Protein AF-A0A212CQ28-F1 (afdb_monomer_lite)

Secondary structure (DSSP, 8-state):
-HHHHHHHHHHHHIIIIIIS-SS----------------THHHHHHTTTSS--S---------------------------------HHHHHHHHHHHHHHHHHHHHT----HHHHHHHHHHTT-SS--HHHHHH--PPPPGGGGS-GGG--HHHHHHHHHHHHHHHHHHHHHHHHHHHHHT-HHHHHHHHHHHHHHHHHHHHHHHHHHHHHHHHHHHHHHHHHHHHHHHHHHHHHHHHHHHHHHHHHHHHHHHHHHHHHHHHHHHHHHHHHHHHHHHHHHHHHHHHHHHHHHTTTS-HHHHHHHHHHHH-----------TTSS-S-TTS----HHHHHHHHHHHHHHHHHHHHSGGGSPTT--HHHHHHHHHHHHHHHHHHHHHHHHHHHHHHHHHHHHHHHHHHHHHHHHHHHHHHHHHHHHHHHHHHHH---------TTTT----------GGG-----HHHHHHHHHHHHHHHHHHHHHHHHHHHHHHHHHHHHHHHHHHHHHHHHHHHHHHHHHHHHHHHHHT--STTGGGTTTHHHHHHHHHHHHHHHHHHHHHHHHHHHHHHHHHHHHHHHHHHHHHHHHS------

Sequence (596 aa):
MQNLAKRYLSEIIKEECWNSMAVKGRALKLRKEVVEVQSAITLVKKHHEEEDEEEEEDGTVKDTSLPNYMLGSLSTDFRISAPRHIKPWQKAKAELLVTREMERLLLTRGPDLRRRALMDMMGGVLEVKKEDILRMVIPQPAFMVKPDALWSEEERKHFKEYEKKVKELNEERDKYRKVSYFSPSIIKKHSNIEIAYNYNRDVKGGHIDRFSPLKIFLQEELKINNLVFSLLLDEEISSRETFLNNYLARKQEEKNQTSEAIRKSREDLDMYKEHYDNLLAEDKVLDRSFKKEFSEIPSHQVDILYKLFKRRPRIHKHKVHAETTSLVPFGERPGSGKLNKDAFAQLMKAMDDLDSINNMPEGLDTSVWEHFCMTRRAKVENEQKVKQKAAGLIEMVAFLRRRTEDDEKVQHEIEKVFHELILLQEDKVKFQLNLTIQILLKQGQVELENFQLMLDYSDAILINKVIIEDLNSVIRTHKKNVENCKKLLKKLRRFSNQKDIANYTLSCNLREELVAVSERKDICNAMDNNSTNSIFFILGIGSKLTCEKIAKERYENMMRQQKLTKISKEQAEQISILQAEVERLRMKTFPALVQM

Radius of gyration: 60.02 Å; chains: 1; bounding box: 105×85×180 Å

pLDDT: mean 71.83, std 21.03, range [24.67, 98.06]

Foldseek 3Di:
DVVVVVVVVVVVCCVPPPVPDPDHDDDDDDDDDDDDPDDPVVVVVVVVVPPDDDDDDDDDDDDDDDDPDDPDDPDPDPDDDDDDDDPPVNVVVVVVVVVVVVVVVVVVDDPPPVQVVCCVPPVRDPDCDLVNLLVDDDDDDPCVVPDPVPDDPVSVVVVVVVVVVVVVSVVSNVVSVVCVCPPPVNVVVVVVVVVVVVVVVVVVVVVCVVVVVVVVVVVVVVVVVVVVVLVVVLVVLVVVLVVLVVVLVVLVVVLVVLVVVLVVLVVVLVVLVVVLVVLVVVLVVLLVCQLVVCVVDDPVVSVVLNVLLPDFQPDPPPPPPPPPVPPDPPDDDPPPVNVLVVVVVVRVVSLCVSLDPVNDDPPDDPVVSVVSSVSSVVSVVSVSVSVVSVVVSVVSVVVSVVSVVVSVVSVVVSVVSVVVSVVSVVVSVVSVVDDDDDDDDDPVNPPPPPPPPPPPCVPPDDDDPVVVVVVVVVVVVVVVVVVVVVVVVVVVVVVVVVVVVVVVVVVVVVVVVVVVVVVVVVVVVVVVPVPPDDPCPVPPPPPVVVVVVVVVVVVVVVVVVVVVVVVVVVVVVVVVVVVVVVVVVVVVPPPPPPDD

Structure (mmCIF, N/CA/C/O backbone):
data_AF-A0A212CQ28-F1
#
_entry.id   AF-A0A212CQ28-F1
#
loop_
_atom_site.group_PDB
_atom_site.id
_atom_site.type_symbol
_atom_site.label_atom_id
_atom_site.label_alt_id
_atom_site.label_comp_id
_atom_site.label_asym_id
_atom_site.label_entity_id
_atom_site.label_seq_id
_atom_site.pdbx_PDB_ins_code
_atom_site.Cartn_x
_atom_site.Cartn_y
_atom_site.Cartn_z
_atom_site.occupancy
_atom_site.B_iso_or_equiv
_atom_site.auth_seq_id
_atom_site.auth_comp_id
_atom_site.auth_asym_id
_atom_site.auth_atom_id
_atom_site.pdbx_PDB_model_num
ATOM 1 N N . MET A 1 1 ? 16.992 -17.140 -59.592 1.00 40.19 1 MET A N 1
ATOM 2 C CA . MET A 1 1 ? 18.165 -16.474 -58.974 1.00 40.19 1 MET A CA 1
ATOM 3 C C . MET A 1 1 ? 17.838 -15.838 -57.616 1.00 40.19 1 MET A C 1
ATOM 5 O O . MET A 1 1 ? 18.480 -16.208 -56.646 1.00 40.19 1 MET A O 1
ATOM 9 N N . GLN A 1 2 ? 16.814 -14.979 -57.486 1.00 37.19 2 GLN A N 1
ATOM 10 C CA . GLN A 1 2 ? 16.466 -14.311 -56.207 1.00 37.19 2 GLN A CA 1
ATOM 11 C C . GLN A 1 2 ? 16.088 -15.259 -55.047 1.00 37.19 2 GLN A C 1
ATOM 13 O O . GLN A 1 2 ? 16.371 -14.960 -53.892 1.00 37.19 2 GLN A O 1
ATOM 18 N N . ASN A 1 3 ? 15.504 -16.426 -55.339 1.00 46.94 3 ASN A N 1
ATOM 19 C CA . ASN A 1 3 ? 15.109 -17.400 -54.311 1.00 46.94 3 ASN A CA 1
ATOM 20 C C . ASN A 1 3 ? 16.307 -18.199 -53.746 1.00 46.94 3 ASN A C 1
ATOM 22 O O . ASN A 1 3 ? 16.286 -18.622 -52.595 1.00 46.94 3 ASN A O 1
ATOM 26 N N . LEU A 1 4 ? 17.385 -18.351 -54.530 1.00 42.25 4 LEU A N 1
ATOM 27 C CA . LEU A 1 4 ? 18.609 -19.027 -54.080 1.00 42.25 4 LEU A CA 1
ATOM 28 C C . LEU A 1 4 ? 19.433 -18.126 -53.155 1.00 42.25 4 LEU A C 1
ATOM 30 O O . LEU A 1 4 ? 19.937 -18.595 -52.146 1.00 42.25 4 LEU A O 1
ATOM 34 N N . ALA A 1 5 ? 19.512 -16.828 -53.466 1.00 42.09 5 ALA A N 1
ATOM 35 C CA . ALA A 1 5 ? 20.212 -15.853 -52.633 1.00 42.09 5 ALA A CA 1
ATOM 36 C C . ALA A 1 5 ? 19.524 -15.654 -51.273 1.00 42.09 5 ALA A C 1
ATOM 38 O O . ALA A 1 5 ? 20.203 -15.561 -50.258 1.00 42.09 5 ALA A O 1
ATOM 39 N N . LYS A 1 6 ? 18.182 -15.658 -51.232 1.00 44.28 6 LYS A N 1
ATOM 40 C CA . LYS A 1 6 ? 17.419 -15.583 -49.974 1.00 44.28 6 LYS A CA 1
ATOM 41 C C . LYS A 1 6 ? 17.570 -16.842 -49.122 1.00 44.28 6 LYS A C 1
ATOM 43 O O . LYS A 1 6 ? 17.724 -16.726 -47.911 1.00 44.28 6 LYS A O 1
ATOM 48 N N . ARG A 1 7 ? 17.578 -18.026 -49.746 1.00 47.59 7 ARG A N 1
ATOM 49 C CA . ARG A 1 7 ? 17.883 -19.281 -49.044 1.00 47.59 7 ARG A CA 1
ATOM 50 C C . ARG A 1 7 ? 19.314 -19.280 -48.520 1.00 47.59 7 ARG A C 1
ATOM 52 O O . ARG A 1 7 ? 19.494 -19.458 -47.333 1.00 47.59 7 ARG A O 1
ATOM 59 N N . TYR A 1 8 ? 20.293 -18.914 -49.345 1.00 57.00 8 TYR A N 1
ATOM 60 C CA . TYR A 1 8 ? 21.695 -18.806 -48.935 1.00 57.00 8 TYR A CA 1
ATOM 61 C C . TYR A 1 8 ? 21.909 -17.828 -47.770 1.00 57.00 8 TYR A C 1
ATOM 63 O O . TYR A 1 8 ? 22.585 -18.165 -46.806 1.00 57.00 8 TYR A O 1
ATOM 71 N N . LEU A 1 9 ? 21.288 -16.643 -47.810 1.00 51.00 9 LEU A N 1
ATOM 72 C CA . LEU A 1 9 ? 21.384 -15.667 -46.722 1.00 51.00 9 LEU A CA 1
ATOM 73 C C . LEU A 1 9 ? 20.698 -16.171 -45.442 1.00 51.00 9 LEU A C 1
ATOM 75 O O . LEU A 1 9 ? 21.221 -15.982 -44.349 1.00 51.00 9 LEU A O 1
ATOM 79 N N . SER A 1 10 ? 19.551 -16.846 -45.571 1.00 57.06 10 SER A N 1
ATOM 80 C CA . SER A 1 10 ? 18.865 -17.476 -44.441 1.00 57.06 10 SER A CA 1
ATOM 81 C C . SER A 1 10 ? 19.668 -18.639 -43.855 1.00 57.06 10 SER A C 1
ATOM 83 O O . SER A 1 10 ? 19.665 -18.813 -42.639 1.00 57.06 10 SER A O 1
ATOM 85 N N . GLU A 1 11 ? 20.350 -19.422 -44.693 1.00 61.12 11 GLU A N 1
ATOM 86 C CA . GLU A 1 11 ? 21.242 -20.506 -44.283 1.00 61.12 11 GLU A CA 1
ATOM 87 C C . GLU A 1 11 ? 22.468 -19.947 -43.549 1.00 61.12 11 GLU A C 1
ATOM 89 O O . GLU A 1 11 ? 22.777 -20.434 -42.468 1.00 61.12 11 GLU A O 1
ATOM 94 N N . ILE A 1 12 ? 23.098 -18.878 -44.058 1.00 68.69 12 ILE A N 1
ATOM 95 C CA . ILE A 1 12 ? 24.235 -18.214 -43.396 1.00 68.69 12 ILE A CA 1
ATOM 96 C C . ILE A 1 12 ? 23.824 -17.628 -42.047 1.00 68.69 12 ILE A C 1
ATOM 98 O O . ILE A 1 12 ? 24.497 -17.866 -41.051 1.00 68.69 12 ILE A O 1
ATOM 102 N N . ILE A 1 13 ? 22.702 -16.907 -41.978 1.00 61.09 13 ILE A N 1
ATOM 103 C CA . ILE A 1 13 ? 22.225 -16.326 -40.714 1.00 61.09 13 ILE A CA 1
ATOM 104 C C . ILE A 1 13 ? 21.864 -17.436 -39.717 1.00 61.09 13 ILE A C 1
ATOM 106 O O . ILE A 1 13 ? 22.131 -17.321 -38.524 1.00 61.09 13 ILE A O 1
ATOM 110 N N . LYS A 1 14 ? 21.290 -18.549 -40.181 1.00 61.44 14 LYS A N 1
ATOM 111 C CA . LYS A 1 14 ? 20.997 -19.701 -39.323 1.00 61.44 14 LYS A CA 1
ATOM 112 C C . LYS A 1 14 ? 22.274 -20.406 -38.852 1.00 61.44 14 LYS A C 1
ATOM 114 O O . LYS A 1 14 ? 22.341 -20.795 -37.690 1.00 61.44 14 LYS A O 1
ATOM 119 N N . GLU A 1 15 ? 23.281 -20.561 -39.702 1.00 65.31 15 GLU A N 1
ATOM 120 C CA . GLU A 1 15 ? 24.575 -21.148 -39.336 1.00 65.31 15 GLU A CA 1
ATOM 121 C C . GLU A 1 15 ? 25.332 -20.266 -38.335 1.00 65.31 15 GLU A C 1
ATOM 123 O O . GLU A 1 15 ? 25.628 -20.707 -37.221 1.00 65.31 15 GLU A O 1
ATOM 128 N N . GLU A 1 16 ? 25.568 -19.002 -38.687 1.00 61.66 16 GLU A N 1
ATOM 129 C CA . GLU A 1 16 ? 26.390 -18.084 -37.895 1.00 61.66 16 GLU A CA 1
ATOM 130 C C . GLU A 1 16 ? 25.679 -17.582 -36.637 1.00 61.66 16 GLU A C 1
ATOM 132 O O . GLU A 1 16 ? 26.324 -17.403 -35.605 1.00 61.66 16 GLU A O 1
ATOM 137 N N . CYS A 1 17 ? 24.359 -17.371 -36.685 1.00 52.81 17 CYS A N 1
ATOM 138 C CA . CYS A 1 17 ? 23.628 -16.751 -35.578 1.00 52.81 17 CYS A CA 1
ATOM 139 C C . CYS A 1 17 ? 22.749 -17.716 -34.776 1.00 52.81 17 CYS A C 1
ATOM 141 O O . CYS A 1 17 ? 22.431 -17.383 -33.643 1.00 52.81 17 CYS A O 1
ATOM 143 N N . TRP A 1 18 ? 22.341 -18.883 -35.297 1.00 49.22 18 TRP A N 1
ATOM 144 C CA . TRP A 1 18 ? 21.489 -19.836 -34.556 1.00 49.22 18 TRP A CA 1
ATOM 145 C C . TRP A 1 18 ? 22.197 -21.153 -34.216 1.00 49.22 18 TRP A C 1
ATOM 147 O O . TRP A 1 18 ? 22.034 -21.675 -33.113 1.00 49.22 18 TRP A O 1
ATOM 157 N N . ASN A 1 19 ? 22.999 -21.711 -35.126 1.00 57.81 19 ASN A N 1
ATOM 158 C CA . ASN A 1 19 ? 23.717 -22.968 -34.897 1.00 57.81 19 ASN A CA 1
ATOM 159 C C . ASN A 1 19 ? 25.001 -22.785 -34.079 1.00 57.81 19 ASN A C 1
ATOM 161 O O . ASN A 1 19 ? 25.328 -23.682 -33.307 1.00 57.81 19 ASN A O 1
ATOM 165 N N . SER A 1 20 ? 25.656 -21.625 -34.187 1.00 56.75 20 SER A N 1
ATOM 166 C CA . SER A 1 20 ? 26.822 -21.229 -33.377 1.00 56.75 20 SER A CA 1
ATOM 167 C C . SER A 1 20 ? 26.479 -20.886 -31.910 1.00 56.75 20 SER A C 1
ATOM 169 O O . SER A 1 20 ? 27.356 -20.798 -31.052 1.00 56.75 20 SER A O 1
ATOM 171 N N . MET A 1 21 ? 25.194 -20.709 -31.573 1.00 51.41 21 MET A N 1
ATOM 172 C CA . MET A 1 21 ? 24.774 -20.404 -30.201 1.00 51.41 21 MET A CA 1
ATOM 173 C C . MET A 1 21 ? 24.793 -21.649 -29.306 1.00 51.41 21 MET A C 1
ATOM 175 O O . MET A 1 21 ? 24.115 -22.638 -29.583 1.00 51.41 21 MET A O 1
ATOM 179 N N . ALA A 1 22 ? 25.476 -21.552 -28.161 1.00 48.22 22 ALA A N 1
ATOM 180 C CA . ALA A 1 22 ? 25.546 -22.620 -27.158 1.00 48.22 22 ALA A CA 1
ATOM 181 C C . ALA A 1 22 ? 24.198 -22.928 -26.465 1.00 48.22 22 ALA A C 1
ATOM 183 O O . ALA A 1 22 ? 24.039 -23.995 -25.880 1.00 48.22 22 ALA A O 1
ATOM 184 N N . VAL A 1 23 ? 23.216 -22.018 -26.529 1.00 41.81 23 VAL A N 1
ATOM 185 C CA . VAL A 1 23 ? 21.883 -22.197 -25.927 1.00 41.81 23 VAL A CA 1
ATOM 186 C C . VAL A 1 23 ? 20.813 -21.744 -26.922 1.00 41.81 23 VAL A C 1
ATOM 188 O O . VAL A 1 23 ? 20.695 -20.554 -27.215 1.00 41.81 23 VAL A O 1
ATOM 191 N N . LYS A 1 24 ? 20.032 -22.695 -27.449 1.00 39.12 24 LYS A N 1
ATOM 192 C CA . LYS A 1 24 ? 18.955 -22.442 -28.422 1.00 39.12 24 LYS A CA 1
ATOM 193 C C . LYS A 1 24 ? 17.622 -22.252 -27.688 1.00 39.12 24 LYS A C 1
ATOM 195 O O . LYS A 1 24 ? 17.257 -23.104 -26.885 1.00 39.12 24 LYS A O 1
ATOM 200 N N . GLY A 1 25 ? 16.897 -21.158 -27.964 1.00 40.59 25 GLY A N 1
ATOM 201 C CA . GLY A 1 25 ? 15.538 -20.944 -27.427 1.00 40.59 25 GLY A CA 1
ATOM 202 C C . GLY A 1 25 ? 15.139 -19.530 -26.968 1.00 40.59 25 GLY A C 1
ATOM 203 O O . GLY A 1 25 ? 14.077 -19.394 -26.372 1.00 40.59 25 GLY A O 1
ATOM 204 N N . ARG A 1 26 ? 15.926 -18.470 -27.215 1.00 42.31 26 ARG A N 1
ATOM 205 C CA . ARG A 1 26 ? 15.576 -17.095 -26.787 1.00 42.31 26 ARG A CA 1
ATOM 206 C C . ARG A 1 26 ? 15.198 -16.205 -27.976 1.00 42.31 26 ARG A C 1
ATOM 208 O O . ARG A 1 26 ? 15.949 -16.120 -28.941 1.00 42.31 26 ARG A O 1
ATOM 215 N N . ALA A 1 27 ? 14.035 -15.556 -27.908 1.00 36.09 27 ALA A N 1
ATOM 216 C CA . ALA A 1 27 ? 13.561 -14.619 -28.927 1.00 36.09 27 ALA A CA 1
ATOM 217 C C . ALA A 1 27 ? 14.268 -13.258 -28.795 1.00 36.09 27 ALA A C 1
ATOM 219 O O . ALA A 1 27 ? 14.298 -12.676 -27.713 1.00 36.09 27 ALA A O 1
ATOM 220 N N . LEU A 1 28 ? 14.810 -12.734 -29.897 1.00 36.16 28 LEU A N 1
ATOM 221 C CA . LEU A 1 28 ? 15.414 -11.400 -29.960 1.00 36.16 28 LEU A CA 1
ATOM 222 C C . LEU A 1 28 ? 14.327 -10.363 -30.270 1.00 36.16 28 LEU A C 1
ATOM 224 O O . LEU A 1 28 ? 13.735 -10.386 -31.349 1.00 36.16 28 LEU A O 1
ATOM 228 N N . LYS A 1 29 ? 14.060 -9.437 -29.342 1.00 33.25 29 LYS A N 1
ATOM 229 C CA . LYS A 1 29 ? 13.196 -8.276 -29.597 1.00 33.25 29 LYS A CA 1
ATOM 230 C C . LYS A 1 29 ? 14.072 -7.095 -30.005 1.00 33.25 29 LYS A C 1
ATOM 232 O O . LYS A 1 29 ? 14.786 -6.529 -29.185 1.00 33.25 29 LYS A O 1
ATOM 237 N N . LEU A 1 30 ? 14.030 -6.740 -31.285 1.00 34.59 30 LEU A N 1
ATOM 238 C CA . LEU A 1 30 ? 14.835 -5.661 -31.852 1.00 34.59 30 LEU A CA 1
ATOM 239 C C . LEU A 1 30 ? 14.245 -4.305 -31.426 1.00 34.59 30 LEU A C 1
ATOM 241 O O . LEU A 1 30 ? 13.174 -3.916 -31.892 1.00 34.59 30 LEU A O 1
ATOM 245 N N . ARG A 1 31 ? 14.917 -3.590 -30.516 1.00 27.59 31 ARG A N 1
ATOM 246 C CA . ARG A 1 31 ? 14.628 -2.177 -30.216 1.00 27.59 31 ARG A CA 1
ATOM 247 C C . ARG A 1 31 ? 15.524 -1.324 -31.115 1.00 27.59 31 ARG A C 1
ATOM 249 O O . ARG A 1 31 ? 16.741 -1.443 -31.054 1.00 27.59 31 ARG A O 1
ATOM 256 N N . LYS A 1 32 ? 14.922 -0.524 -31.998 1.00 34.12 32 LYS A N 1
ATOM 257 C CA . LYS A 1 32 ? 15.635 0.298 -32.984 1.00 34.12 32 LYS A CA 1
ATOM 258 C C . LYS A 1 32 ? 15.752 1.732 -32.457 1.00 34.12 32 LYS A C 1
ATOM 260 O O . LYS A 1 32 ? 14.795 2.489 -32.562 1.00 34.12 32 LYS A O 1
ATOM 265 N N . GLU A 1 33 ? 16.909 2.095 -31.913 1.00 31.47 33 GLU A N 1
ATOM 266 C CA . GLU A 1 33 ? 17.330 3.495 -31.761 1.00 31.47 33 GLU A CA 1
ATOM 267 C C . GLU A 1 33 ? 18.351 3.797 -32.860 1.00 31.47 33 GLU A C 1
ATOM 269 O O . GLU A 1 33 ? 19.412 3.181 -32.930 1.00 31.47 33 GLU A O 1
ATOM 274 N N . VAL A 1 34 ? 17.997 4.699 -33.778 1.00 32.00 34 VAL A N 1
ATOM 275 C CA . VAL A 1 34 ? 18.911 5.201 -34.809 1.00 32.00 34 VAL A CA 1
ATOM 276 C C . VAL A 1 34 ? 19.510 6.491 -34.270 1.00 32.00 34 VAL A C 1
ATOM 278 O O . VAL A 1 34 ? 18.858 7.530 -34.300 1.00 32.00 34 VAL A O 1
ATOM 281 N N . VAL A 1 35 ? 20.737 6.425 -33.756 1.00 30.48 35 VAL A N 1
ATOM 282 C CA . VAL A 1 35 ? 21.522 7.627 -33.453 1.00 30.48 35 VAL A CA 1
ATOM 283 C C . VAL A 1 35 ? 22.327 7.965 -34.700 1.00 30.48 35 VAL A C 1
ATOM 285 O O . VAL A 1 35 ? 23.370 7.374 -34.975 1.00 30.48 35 VAL A O 1
ATOM 288 N N . GLU A 1 36 ? 21.803 8.891 -35.496 1.00 31.56 36 GLU A N 1
ATOM 289 C CA . GLU A 1 36 ? 22.538 9.491 -36.602 1.00 31.56 36 GLU A CA 1
ATOM 290 C C . GLU A 1 36 ? 23.439 10.586 -36.013 1.00 31.56 36 GLU A C 1
ATOM 292 O O . GLU A 1 36 ? 22.972 11.658 -35.629 1.00 31.56 36 GLU A O 1
ATOM 297 N N . VAL A 1 37 ? 24.734 10.296 -35.860 1.00 30.44 37 VAL A N 1
ATOM 298 C CA . VAL A 1 37 ? 25.710 11.289 -35.389 1.00 30.44 37 VAL A CA 1
ATOM 299 C C . VAL A 1 37 ? 25.913 12.308 -36.509 1.00 30.44 37 VAL A C 1
ATOM 301 O O . VAL A 1 37 ? 26.703 12.104 -37.431 1.00 30.44 37 VAL A O 1
ATOM 304 N N . GLN A 1 38 ? 25.145 13.396 -36.458 1.00 30.06 38 GLN A N 1
ATOM 305 C CA . GLN A 1 38 ? 25.297 14.519 -37.375 1.00 30.06 38 GLN A CA 1
ATOM 306 C C . GLN A 1 38 ? 26.669 15.165 -37.172 1.00 30.06 38 GLN A C 1
ATOM 308 O O . GLN A 1 38 ? 27.102 15.413 -36.048 1.00 30.06 38 GLN A O 1
ATOM 313 N N . SER A 1 39 ? 27.364 15.439 -38.278 1.00 33.59 39 SER A N 1
ATOM 314 C CA . SER A 1 39 ? 28.683 16.070 -38.240 1.00 33.59 39 SER A CA 1
ATOM 315 C C . SER A 1 39 ? 28.627 17.421 -37.512 1.00 33.59 39 SER A C 1
ATOM 317 O O . SER A 1 39 ? 27.667 18.184 -37.676 1.00 33.59 39 SER A O 1
ATOM 319 N N . ALA A 1 40 ? 29.683 17.737 -36.760 1.00 33.06 40 ALA A N 1
ATOM 320 C CA . ALA A 1 40 ? 29.829 18.951 -35.950 1.00 33.06 40 ALA A CA 1
ATOM 321 C C . ALA A 1 40 ? 29.630 20.279 -36.720 1.00 33.06 40 ALA A C 1
ATOM 323 O O . ALA A 1 40 ? 29.414 21.322 -36.111 1.00 33.06 40 ALA A O 1
ATOM 324 N N . ILE A 1 41 ? 29.626 20.252 -38.056 1.00 34.25 41 ILE A N 1
ATOM 325 C CA . ILE A 1 41 ? 29.394 21.418 -38.924 1.00 34.25 41 ILE A CA 1
ATOM 326 C C . ILE A 1 41 ? 27.940 21.925 -38.827 1.00 34.25 41 ILE A C 1
ATOM 328 O O . ILE A 1 41 ? 27.679 23.112 -39.010 1.00 34.25 41 ILE A O 1
ATOM 332 N N . THR A 1 42 ? 26.987 21.050 -38.495 1.00 31.31 42 THR A N 1
ATOM 333 C CA . THR A 1 42 ? 25.558 21.400 -38.377 1.00 31.31 42 THR A CA 1
ATOM 334 C C . THR A 1 42 ? 25.225 22.097 -37.052 1.00 31.31 42 THR A C 1
ATOM 336 O O . THR A 1 42 ? 24.301 22.905 -37.002 1.00 31.31 42 THR A O 1
ATOM 339 N N . LEU A 1 43 ? 26.004 21.837 -35.994 1.00 34.38 43 LEU A N 1
ATOM 340 C CA . LEU A 1 43 ? 25.827 22.463 -34.676 1.00 34.38 43 LEU A CA 1
ATOM 341 C C . LEU A 1 43 ? 26.275 23.930 -34.671 1.00 34.38 43 LEU A C 1
ATOM 343 O O . LEU A 1 43 ? 25.624 24.759 -34.047 1.00 34.38 43 LEU A O 1
ATOM 347 N N . VAL A 1 44 ? 27.312 24.274 -35.443 1.00 35.88 44 VAL A N 1
ATOM 348 C CA . VAL A 1 44 ? 27.777 25.667 -35.580 1.00 35.88 44 VAL A CA 1
ATOM 349 C C . VAL A 1 44 ? 26.743 26.544 -36.297 1.00 35.88 44 VAL A C 1
ATOM 351 O O . VAL A 1 44 ? 26.631 27.723 -35.990 1.00 35.88 44 VAL A O 1
ATOM 354 N N . LYS A 1 45 ? 25.938 25.976 -37.207 1.00 38.00 45 LYS A N 1
ATOM 355 C CA . LYS A 1 45 ? 24.867 26.725 -37.886 1.00 38.00 45 LYS A CA 1
ATOM 356 C C . LYS A 1 45 ? 23.634 26.943 -37.011 1.00 38.00 45 LYS A C 1
ATOM 358 O O . LYS A 1 45 ? 23.057 28.015 -37.073 1.00 38.00 45 LYS A O 1
ATOM 363 N N . LYS A 1 46 ? 23.271 25.978 -36.158 1.00 35.53 46 LYS A N 1
ATOM 364 C CA . LYS A 1 46 ? 22.155 26.156 -35.212 1.00 35.53 46 LYS A CA 1
ATOM 365 C C . LYS A 1 46 ? 22.456 27.178 -34.118 1.00 35.53 46 LYS A C 1
ATOM 367 O O . LYS A 1 46 ? 21.572 27.939 -33.761 1.00 35.53 46 LYS A O 1
ATOM 372 N N . HIS A 1 47 ? 23.702 27.249 -33.647 1.00 31.47 47 HIS A N 1
ATOM 373 C CA . HIS A 1 47 ? 24.103 28.268 -32.671 1.00 31.47 47 HIS A CA 1
ATOM 374 C C . HIS A 1 47 ? 24.140 29.700 -33.234 1.00 31.47 47 HIS A C 1
ATOM 376 O O . HIS A 1 47 ? 24.187 30.631 -32.447 1.00 31.47 47 HIS A O 1
ATOM 382 N N . HIS A 1 48 ? 24.112 29.896 -34.558 1.00 30.62 48 HIS A N 1
ATOM 383 C CA . HIS A 1 48 ? 24.028 31.230 -35.173 1.00 30.62 48 HIS A CA 1
ATOM 384 C C . HIS A 1 48 ? 22.599 31.652 -35.549 1.00 30.62 48 HIS A C 1
ATOM 386 O O . HIS A 1 48 ? 22.400 32.796 -35.925 1.00 30.62 48 HIS A O 1
ATOM 392 N N . GLU A 1 49 ? 21.612 30.753 -35.476 1.00 32.56 49 GLU A N 1
ATOM 393 C CA . GLU A 1 49 ? 20.214 31.065 -35.820 1.00 32.56 49 GLU A CA 1
ATOM 394 C C . GLU A 1 49 ? 19.311 31.227 -34.581 1.00 32.56 49 GLU A C 1
ATOM 396 O O . GLU A 1 49 ? 18.169 31.647 -34.725 1.00 32.56 49 GLU A O 1
ATOM 401 N N . GLU A 1 50 ? 19.794 30.918 -33.368 1.00 33.53 50 GLU A N 1
ATOM 402 C CA . GLU A 1 50 ? 19.005 31.015 -32.122 1.00 33.53 50 GLU A CA 1
ATOM 403 C C . GLU A 1 50 ? 19.382 32.208 -31.214 1.00 33.53 50 GLU A C 1
ATOM 405 O O . GLU A 1 50 ? 18.734 32.390 -30.185 1.00 33.53 50 GLU A O 1
ATOM 410 N N . GLU A 1 51 ? 20.376 33.036 -31.571 1.00 30.17 51 GLU A N 1
ATOM 411 C CA . GLU A 1 51 ? 20.800 34.195 -30.750 1.00 30.17 51 GLU A CA 1
ATOM 412 C C . GLU A 1 51 ? 20.422 35.583 -31.310 1.00 30.17 51 GLU A C 1
ATOM 414 O O . GLU A 1 51 ? 20.551 36.557 -30.577 1.00 30.17 51 GLU A O 1
ATOM 419 N N . ASP A 1 52 ? 19.849 35.692 -32.516 1.00 30.25 52 ASP A N 1
ATOM 420 C CA . ASP A 1 52 ? 19.507 36.990 -33.127 1.00 30.25 52 ASP A CA 1
ATOM 421 C C . ASP A 1 52 ? 17.991 37.141 -33.385 1.00 30.25 52 ASP A C 1
ATOM 423 O O . ASP A 1 52 ? 17.518 37.102 -34.520 1.00 30.25 52 ASP A O 1
ATOM 427 N N . GLU A 1 53 ? 17.209 37.349 -32.324 1.00 31.91 53 GLU A N 1
ATOM 428 C CA . GLU A 1 53 ? 15.924 38.065 -32.411 1.00 31.91 53 GLU A CA 1
ATOM 429 C C . GLU A 1 53 ? 15.844 39.107 -31.285 1.00 31.91 53 GLU A C 1
ATOM 431 O O . GLU A 1 53 ? 15.073 38.961 -30.344 1.00 31.91 53 GLU A O 1
ATOM 436 N N . GLU A 1 54 ? 16.660 40.159 -31.375 1.00 30.25 54 GLU A N 1
ATOM 437 C CA . GLU A 1 54 ? 16.350 41.497 -30.854 1.00 30.25 54 GLU A CA 1
ATOM 438 C C . GLU A 1 54 ? 17.321 42.516 -31.485 1.00 30.25 54 GLU A C 1
ATOM 440 O O . GLU A 1 54 ? 18.518 42.466 -31.231 1.00 30.25 54 GLU A O 1
ATOM 445 N N . GLU A 1 55 ? 16.764 43.398 -32.329 1.00 29.08 55 GLU A N 1
ATOM 446 C CA . GLU A 1 55 ? 17.194 44.761 -32.720 1.00 29.08 55 GLU A CA 1
ATOM 447 C C . GLU A 1 55 ? 17.100 45.031 -34.240 1.00 29.08 55 GLU A C 1
ATOM 449 O O . GLU A 1 55 ? 17.856 44.520 -35.065 1.00 29.08 55 GLU A O 1
ATOM 454 N N . GLU A 1 56 ? 16.126 45.877 -34.604 1.00 26.53 56 GLU A N 1
ATOM 455 C CA . GLU A 1 56 ? 16.129 46.653 -35.847 1.00 26.53 56 GLU A CA 1
ATOM 456 C C . GLU A 1 56 ? 17.261 47.694 -35.784 1.00 26.53 56 GLU A C 1
ATOM 458 O O . GLU A 1 56 ? 17.334 48.448 -34.820 1.00 26.53 56 GLU A O 1
ATOM 463 N N . GLU A 1 57 ? 18.116 47.783 -36.806 1.00 26.39 57 GLU A N 1
ATOM 464 C CA . GLU A 1 57 ? 18.094 48.829 -37.848 1.00 26.39 57 GLU A CA 1
ATOM 465 C C . GLU A 1 57 ? 19.450 48.902 -38.596 1.00 26.39 57 GLU A C 1
ATOM 467 O O . GLU A 1 57 ? 20.528 48.752 -38.029 1.00 26.39 57 GLU A O 1
ATOM 472 N N . ASP A 1 58 ? 19.343 49.225 -39.885 1.00 24.67 58 ASP A N 1
ATOM 473 C CA . ASP A 1 58 ? 20.357 49.791 -40.786 1.00 24.67 58 ASP A CA 1
ATOM 474 C C . ASP A 1 58 ? 21.272 48.861 -41.616 1.00 24.67 58 ASP A C 1
ATOM 476 O O . ASP A 1 58 ? 21.681 47.758 -41.261 1.00 24.67 58 ASP A O 1
ATOM 480 N N . GLY A 1 59 ? 21.491 49.323 -42.846 1.00 25.30 59 GLY A N 1
ATOM 481 C CA . GLY A 1 59 ? 21.836 48.553 -44.026 1.00 25.30 59 GLY A CA 1
ATOM 482 C C . GLY A 1 59 ? 23.245 47.967 -44.068 1.00 25.30 59 GLY A C 1
ATOM 483 O O . GLY A 1 59 ? 24.224 48.519 -43.583 1.00 25.30 59 GLY A O 1
ATOM 484 N N . THR A 1 60 ? 23.387 46.885 -44.830 1.00 25.67 60 THR A N 1
ATOM 485 C CA . THR A 1 60 ? 24.129 46.907 -46.104 1.00 25.67 60 THR A CA 1
ATOM 486 C C . THR A 1 60 ? 24.072 45.533 -46.765 1.00 25.67 60 THR A C 1
ATOM 488 O O . THR A 1 60 ? 24.466 44.513 -46.206 1.00 25.67 60 THR A O 1
ATOM 491 N N . VAL A 1 61 ? 23.597 45.523 -48.008 1.00 32.88 61 VAL A N 1
ATOM 492 C CA . VAL A 1 61 ? 23.644 44.374 -48.914 1.00 32.88 61 VAL A CA 1
ATOM 493 C C . VAL A 1 61 ? 25.103 43.947 -49.103 1.00 32.88 61 VAL A C 1
ATOM 495 O O . VAL A 1 61 ? 25.920 44.722 -49.600 1.00 32.88 61 VAL A O 1
ATOM 498 N N . LYS A 1 62 ? 25.428 42.702 -48.743 1.00 29.92 62 LYS A N 1
ATOM 499 C CA . LYS A 1 62 ? 26.645 42.021 -49.196 1.00 29.92 62 LYS A CA 1
ATOM 500 C C . LYS A 1 62 ? 26.261 40.737 -49.916 1.00 29.92 62 LYS A C 1
ATOM 502 O O . LYS A 1 62 ? 26.048 39.695 -49.302 1.00 29.92 62 LYS A O 1
ATOM 507 N N . ASP A 1 63 ? 26.209 40.841 -51.239 1.00 30.06 63 ASP A N 1
ATOM 508 C CA . ASP A 1 63 ? 26.238 39.704 -52.151 1.00 30.06 63 ASP A CA 1
ATOM 509 C C . ASP A 1 63 ? 27.487 38.861 -51.868 1.00 30.06 63 ASP A C 1
ATOM 511 O O . ASP A 1 63 ? 28.614 39.273 -52.150 1.00 30.06 63 ASP A O 1
ATOM 515 N N . THR A 1 64 ? 27.302 37.656 -51.330 1.00 29.80 64 THR A N 1
ATOM 516 C CA . THR A 1 64 ? 28.339 36.621 -51.362 1.00 29.80 64 THR A CA 1
ATOM 517 C C . THR A 1 64 ? 27.976 35.606 -52.433 1.00 29.80 64 THR A C 1
ATOM 519 O O . THR A 1 64 ? 27.297 34.604 -52.233 1.00 29.80 64 THR A O 1
ATOM 522 N N . SER A 1 65 ? 28.451 35.912 -53.634 1.00 36.53 65 SER A N 1
ATOM 523 C CA . SER A 1 65 ? 28.559 34.985 -54.746 1.00 36.53 65 SER A CA 1
ATOM 524 C C . SER A 1 65 ? 29.462 33.806 -54.367 1.00 36.53 65 SER A C 1
ATOM 526 O O . SER A 1 65 ? 30.682 33.960 -54.349 1.00 36.53 65 SER A O 1
ATOM 528 N N . LEU A 1 66 ? 28.898 32.620 -54.127 1.00 31.25 66 LEU A N 1
ATOM 529 C CA . LEU A 1 66 ? 29.637 31.356 -54.216 1.00 31.25 66 LEU A CA 1
ATOM 530 C C . LEU A 1 66 ? 28.764 30.281 -54.898 1.00 31.25 66 LEU A C 1
ATOM 532 O O . LEU A 1 66 ? 27.633 30.053 -54.467 1.00 31.25 66 LEU A O 1
ATOM 536 N N . PRO A 1 67 ? 29.229 29.642 -55.993 1.00 34.28 67 PRO A N 1
ATOM 537 C CA . PRO A 1 67 ? 28.385 28.793 -56.835 1.00 34.28 67 PRO A CA 1
ATOM 538 C C . PRO A 1 67 ? 28.114 27.407 -56.233 1.00 34.28 67 PRO A C 1
ATOM 540 O O . PRO A 1 67 ? 29.027 26.724 -55.771 1.00 34.28 67 PRO A O 1
ATOM 543 N N . ASN A 1 68 ? 26.870 26.941 -56.372 1.00 31.67 68 ASN A N 1
ATOM 544 C CA . ASN A 1 68 ? 26.427 25.564 -56.126 1.00 31.67 68 ASN A CA 1
ATOM 545 C C . ASN A 1 68 ? 27.071 24.557 -57.106 1.00 31.67 68 ASN A C 1
ATOM 547 O O . ASN A 1 68 ? 26.426 24.093 -58.044 1.00 31.67 68 ASN A O 1
ATOM 551 N N . TYR A 1 69 ? 28.335 24.193 -56.889 1.00 38.09 69 TYR A N 1
ATOM 552 C CA . TYR A 1 69 ? 29.051 23.178 -57.674 1.00 38.09 69 TYR A CA 1
ATOM 553 C C . TYR A 1 69 ? 29.641 22.076 -56.781 1.00 38.09 69 TYR A C 1
ATOM 555 O O . TYR A 1 69 ? 30.839 21.857 -56.804 1.00 38.09 69 TYR A O 1
ATOM 563 N N . MET A 1 70 ? 28.839 21.362 -55.977 1.00 31.31 70 MET A N 1
ATOM 564 C CA . MET A 1 70 ? 29.347 20.182 -55.234 1.00 31.31 70 MET A CA 1
ATOM 565 C C . MET A 1 70 ? 28.362 19.006 -55.084 1.00 31.31 70 MET A C 1
ATOM 567 O O . MET A 1 70 ? 28.667 18.037 -54.397 1.00 31.31 70 MET A O 1
ATOM 571 N N . LEU A 1 71 ? 27.218 19.012 -55.776 1.00 35.78 71 LEU A N 1
ATOM 572 C CA . LEU A 1 71 ? 26.326 17.843 -55.874 1.00 35.78 71 LEU A CA 1
ATOM 573 C C . LEU A 1 71 ? 26.397 17.234 -57.279 1.00 35.78 71 LEU A C 1
ATOM 575 O O . LEU A 1 71 ? 25.428 17.192 -58.031 1.00 35.78 71 LEU A O 1
ATOM 579 N N . GLY A 1 72 ? 27.599 16.788 -57.641 1.00 28.11 72 GLY A N 1
ATOM 580 C CA . GLY A 1 72 ? 27.845 15.927 -58.792 1.00 28.11 72 GLY A CA 1
ATOM 581 C C . GLY A 1 72 ? 28.111 14.509 -58.307 1.00 28.11 72 GLY A C 1
ATOM 582 O O . GLY A 1 72 ? 29.214 14.197 -57.870 1.00 28.11 72 GLY A O 1
ATOM 583 N N . SER A 1 73 ? 27.095 13.654 -58.370 1.00 31.70 73 SER A N 1
ATOM 584 C CA . SER A 1 73 ? 27.202 12.214 -58.144 1.00 31.70 73 SER A CA 1
ATOM 585 C C . SER A 1 73 ? 28.270 11.596 -59.057 1.00 31.70 73 SER A C 1
ATOM 587 O O . SER A 1 73 ? 28.057 11.475 -60.264 1.00 31.70 73 SER A O 1
ATOM 589 N N . LEU A 1 74 ? 29.396 11.168 -58.489 1.00 28.00 74 LEU A N 1
ATOM 590 C CA . LEU A 1 74 ? 30.357 10.276 -59.140 1.00 28.00 74 LEU A CA 1
ATOM 591 C C . LEU A 1 74 ? 30.091 8.844 -58.663 1.00 28.00 74 LEU A C 1
ATOM 593 O O . LEU A 1 74 ? 30.843 8.286 -57.871 1.00 28.00 74 LEU A O 1
ATOM 597 N N . SER A 1 75 ? 28.988 8.264 -59.142 1.00 28.41 75 SER A N 1
ATOM 598 C CA . SER A 1 75 ? 28.860 6.809 -59.219 1.00 28.41 75 SER A CA 1
ATOM 599 C C . SER A 1 75 ? 29.488 6.377 -60.536 1.00 28.41 75 SER A C 1
ATOM 601 O O . SER A 1 75 ? 29.098 6.847 -61.605 1.00 28.41 75 SER A O 1
ATOM 603 N N . THR A 1 76 ? 30.521 5.548 -60.448 1.00 28.88 76 THR A N 1
ATOM 604 C CA . THR A 1 76 ? 31.199 4.968 -61.602 1.00 28.88 76 THR A CA 1
ATOM 605 C C . THR A 1 76 ? 30.306 3.882 -62.208 1.00 28.88 76 THR A C 1
ATOM 607 O O . THR A 1 76 ? 30.133 2.812 -61.637 1.00 28.88 76 THR A O 1
ATOM 610 N N . ASP A 1 77 ? 29.710 4.224 -63.347 1.00 31.02 77 ASP A N 1
ATOM 611 C CA . ASP A 1 77 ? 29.130 3.408 -64.417 1.00 31.02 77 ASP A CA 1
ATOM 612 C C . ASP A 1 77 ? 29.115 1.869 -64.252 1.00 31.02 77 ASP A C 1
ATOM 614 O O . ASP A 1 77 ? 30.046 1.172 -64.657 1.00 31.02 77 ASP A O 1
ATOM 618 N N . PHE A 1 78 ? 27.956 1.316 -63.871 1.00 31.48 78 PHE A N 1
ATOM 619 C CA . PHE A 1 78 ? 27.420 0.146 -64.577 1.00 31.48 78 PHE A CA 1
ATOM 620 C C . PHE A 1 78 ? 26.510 0.654 -65.699 1.00 31.48 78 PHE A C 1
ATOM 622 O O . PHE A 1 78 ? 25.450 1.237 -65.477 1.00 31.48 78 PHE A O 1
ATOM 629 N N . ARG A 1 79 ? 26.977 0.479 -66.933 1.00 27.94 79 ARG A N 1
ATOM 630 C CA . ARG A 1 79 ? 26.381 1.000 -68.165 1.00 27.94 79 ARG A CA 1
ATOM 631 C C . ARG A 1 79 ? 25.081 0.251 -68.496 1.00 27.94 79 ARG A C 1
ATOM 633 O O . ARG A 1 79 ? 25.119 -0.788 -69.146 1.00 27.94 79 ARG A O 1
ATOM 640 N N . ILE A 1 80 ? 23.930 0.789 -68.095 1.00 31.98 80 ILE A N 1
ATOM 641 C CA . ILE A 1 80 ? 22.624 0.411 -68.661 1.00 31.98 80 ILE A CA 1
ATOM 642 C C . ILE A 1 80 ? 22.333 1.379 -69.812 1.00 31.98 80 ILE A C 1
ATOM 644 O O . ILE A 1 80 ? 22.201 2.584 -69.603 1.00 31.98 80 ILE A O 1
ATOM 648 N N . SER A 1 81 ? 22.269 0.865 -71.042 1.00 34.25 81 SER A N 1
ATOM 649 C CA . SER A 1 81 ? 21.874 1.655 -72.211 1.00 34.25 81 SER A CA 1
ATOM 650 C C . SER A 1 81 ? 20.354 1.811 -72.209 1.00 34.25 81 SER A C 1
ATOM 652 O O . SER A 1 81 ? 19.629 0.914 -72.628 1.00 34.25 81 SER A O 1
ATOM 654 N N . ALA A 1 82 ? 19.872 2.939 -71.696 1.00 32.41 82 ALA A N 1
ATOM 655 C CA . ALA A 1 82 ? 18.497 3.385 -71.871 1.00 32.41 82 ALA A CA 1
ATOM 656 C C . ALA A 1 82 ? 18.513 4.843 -72.366 1.00 32.41 82 ALA A C 1
ATOM 658 O O . ALA A 1 82 ? 19.284 5.656 -71.843 1.00 32.41 82 ALA A O 1
ATOM 659 N N . PRO A 1 83 ? 17.709 5.201 -73.384 1.00 36.66 83 PRO A N 1
ATOM 660 C CA . PRO A 1 83 ? 17.670 6.564 -73.900 1.00 36.66 83 PRO A CA 1
ATOM 661 C C . PRO A 1 83 ? 17.189 7.530 -72.809 1.00 36.66 83 PRO A C 1
ATOM 663 O O . PRO A 1 83 ? 16.122 7.348 -72.223 1.00 36.66 83 PRO A O 1
ATOM 666 N N . ARG A 1 84 ? 17.985 8.573 -72.529 1.00 43.44 84 ARG A N 1
ATOM 667 C CA . ARG A 1 84 ? 17.628 9.639 -71.578 1.00 43.44 84 ARG A CA 1
ATOM 668 C C . ARG A 1 84 ? 16.306 10.286 -71.997 1.00 43.44 84 ARG A C 1
ATOM 670 O O . ARG A 1 84 ? 16.216 10.872 -73.074 1.00 43.44 84 ARG A O 1
ATOM 677 N N . HIS A 1 85 ? 15.307 10.234 -71.120 1.00 42.94 85 HIS A N 1
ATOM 678 C CA . HIS A 1 85 ? 14.055 10.960 -71.302 1.00 42.94 85 HIS A CA 1
ATOM 679 C C . HIS A 1 85 ? 14.288 12.461 -71.061 1.00 42.94 85 HIS A C 1
ATOM 681 O O . HIS A 1 85 ? 14.445 12.910 -69.926 1.00 42.94 85 HIS A O 1
ATOM 687 N N . ILE A 1 86 ? 14.356 13.233 -72.145 1.00 49.84 86 ILE A N 1
ATOM 688 C CA . ILE A 1 86 ? 14.459 14.697 -72.117 1.00 49.84 86 ILE A CA 1
ATOM 689 C C . ILE A 1 86 ? 13.036 15.260 -72.072 1.00 49.84 86 ILE A C 1
ATOM 691 O O . ILE A 1 86 ? 12.204 14.898 -72.905 1.00 49.84 86 ILE A O 1
ATOM 695 N N . LYS A 1 87 ? 12.744 16.147 -71.112 1.00 58.59 87 LYS A N 1
ATOM 696 C CA . LYS A 1 87 ? 11.406 16.744 -70.972 1.00 58.59 87 LYS A CA 1
ATOM 697 C C . LYS A 1 87 ? 11.036 17.525 -72.251 1.00 58.59 87 LYS A C 1
ATOM 699 O O . LYS A 1 87 ? 11.896 18.243 -72.768 1.00 58.59 87 LYS A O 1
ATOM 704 N N . PRO A 1 88 ? 9.780 17.471 -72.740 1.00 61.19 88 PRO A N 1
ATOM 705 C CA . PRO A 1 88 ? 9.381 18.082 -74.017 1.00 61.19 88 PRO A CA 1
ATOM 706 C C . PRO A 1 88 ? 9.761 19.565 -74.169 1.00 61.19 88 PRO A C 1
ATOM 708 O O . PRO A 1 88 ? 10.214 19.984 -75.230 1.00 61.19 88 PRO A O 1
ATOM 711 N N . TRP A 1 89 ? 9.680 20.349 -73.090 1.00 59.16 89 TRP A N 1
ATOM 712 C CA . TRP A 1 89 ? 10.038 21.771 -73.108 1.00 59.16 89 TRP A CA 1
ATOM 713 C C . TRP A 1 89 ? 11.554 22.028 -73.221 1.00 59.16 89 TRP A C 1
ATOM 715 O O . TRP A 1 89 ? 11.963 23.046 -73.774 1.00 59.16 89 TRP A O 1
ATOM 725 N N . GLN A 1 90 ? 12.406 21.108 -72.744 1.00 65.88 90 GLN A N 1
ATOM 726 C CA . GLN A 1 90 ? 13.864 21.208 -72.899 1.00 65.88 90 GLN A CA 1
ATOM 727 C C . GLN A 1 90 ? 14.290 20.902 -74.336 1.00 65.88 90 GLN A C 1
ATOM 729 O O . GLN A 1 90 ? 15.174 21.575 -74.862 1.00 65.88 90 GLN A O 1
ATOM 734 N N . LYS A 1 91 ? 13.626 19.935 -74.984 1.00 65.88 91 LYS A N 1
ATOM 735 C CA . LYS A 1 91 ? 13.829 19.640 -76.407 1.00 65.88 91 LYS A CA 1
ATOM 736 C C . LYS A 1 91 ? 13.383 20.818 -77.279 1.00 65.88 91 LYS A C 1
ATOM 738 O O . LYS A 1 91 ? 14.162 21.272 -78.108 1.00 65.88 91 LYS A O 1
ATOM 743 N N . ALA A 1 92 ? 12.209 21.388 -76.993 1.00 70.88 92 ALA A N 1
ATOM 744 C CA . ALA A 1 92 ? 11.713 22.578 -77.683 1.00 70.88 92 ALA A CA 1
ATOM 745 C C . ALA A 1 92 ? 12.661 23.780 -77.527 1.00 70.88 92 ALA A C 1
ATOM 747 O O . ALA A 1 92 ? 12.949 24.460 -78.503 1.00 70.88 92 ALA A O 1
ATOM 748 N N . LYS A 1 93 ? 13.218 24.014 -76.327 1.00 68.12 93 LYS A N 1
ATOM 749 C CA . LYS A 1 93 ? 14.186 25.100 -76.088 1.00 68.12 93 LYS A CA 1
ATOM 750 C C . LYS A 1 93 ? 15.506 24.897 -76.842 1.00 68.12 93 LYS A C 1
ATOM 752 O O . LYS A 1 93 ? 16.064 25.868 -77.348 1.00 68.12 93 LYS A O 1
ATOM 757 N N . ALA A 1 94 ? 16.004 23.661 -76.917 1.00 66.00 94 ALA A N 1
ATOM 758 C CA . ALA A 1 94 ? 17.212 23.335 -77.672 1.00 66.00 94 ALA A CA 1
ATOM 759 C C . ALA A 1 94 ? 16.993 23.486 -79.186 1.00 66.00 94 ALA A C 1
ATOM 761 O O . ALA A 1 94 ? 17.829 24.080 -79.859 1.00 66.00 94 ALA A O 1
ATOM 762 N N . GLU A 1 95 ? 15.854 23.030 -79.710 1.00 72.31 95 GLU A N 1
ATOM 763 C CA . GLU A 1 95 ? 15.494 23.206 -81.123 1.00 72.31 95 GLU A CA 1
ATOM 764 C C . GLU A 1 95 ? 15.334 24.686 -81.492 1.00 72.31 95 GLU A C 1
ATOM 766 O O . GLU A 1 95 ? 15.845 25.089 -82.534 1.00 72.31 95 GLU A O 1
ATOM 771 N N . LEU A 1 96 ? 14.732 25.511 -80.621 1.00 71.94 96 LEU A N 1
ATOM 772 C CA . LEU A 1 96 ? 14.592 26.966 -80.810 1.00 71.94 96 LEU A CA 1
ATOM 773 C C . LEU A 1 96 ? 15.948 27.692 -80.819 1.00 71.94 96 LEU A C 1
ATOM 775 O O . LEU A 1 96 ? 16.158 28.629 -81.587 1.00 71.94 96 LEU A O 1
ATOM 779 N N . LEU A 1 97 ? 16.888 27.256 -79.974 1.00 70.38 97 LEU A N 1
ATOM 780 C CA . LEU A 1 97 ? 18.255 27.783 -79.969 1.00 70.38 97 LEU A CA 1
ATOM 781 C C . LEU A 1 97 ? 19.002 27.392 -81.247 1.00 70.38 97 LEU A C 1
ATOM 783 O O . LEU A 1 97 ? 19.607 28.257 -81.872 1.00 70.38 97 LEU A O 1
ATOM 787 N N . VAL A 1 98 ? 18.890 26.134 -81.682 1.00 72.56 98 VAL A N 1
ATOM 788 C CA . VAL A 1 98 ? 19.516 25.653 -82.923 1.00 72.56 98 VAL A CA 1
ATOM 789 C C . VAL A 1 98 ? 18.931 26.347 -84.155 1.00 72.56 98 VAL A C 1
ATOM 791 O O . VAL A 1 98 ? 19.692 26.730 -85.039 1.00 72.56 98 VAL A O 1
ATOM 794 N N . THR A 1 99 ? 17.614 26.577 -84.214 1.00 68.12 99 THR A N 1
ATOM 795 C CA . THR A 1 99 ? 16.988 27.323 -85.326 1.00 68.12 99 THR A CA 1
ATOM 796 C C . THR A 1 99 ? 17.422 28.783 -85.342 1.00 68.12 99 THR A C 1
ATOM 798 O O . THR A 1 99 ? 17.814 29.278 -86.395 1.00 68.12 99 THR A O 1
ATOM 801 N N . ARG A 1 100 ? 17.463 29.455 -84.184 1.00 63.19 100 ARG A N 1
ATOM 802 C CA . ARG A 1 100 ? 17.942 30.844 -84.076 1.00 63.19 100 ARG A CA 1
ATOM 803 C C . ARG A 1 100 ? 19.422 30.987 -84.448 1.00 63.19 100 ARG A C 1
ATOM 805 O O . ARG A 1 100 ? 19.830 32.002 -85.012 1.00 63.19 100 ARG A O 1
ATOM 812 N N . GLU A 1 101 ? 20.234 29.981 -84.138 1.00 63.44 101 GLU A N 1
ATOM 813 C CA . GLU A 1 101 ? 21.660 29.945 -84.471 1.00 63.44 101 GLU A CA 1
ATOM 814 C C . GLU A 1 101 ? 21.895 29.592 -85.952 1.00 63.44 101 GLU A C 1
ATOM 816 O O . GLU A 1 101 ? 22.750 30.205 -86.594 1.00 63.44 101 GLU A O 1
ATOM 821 N N . MET A 1 102 ? 21.068 28.713 -86.541 1.00 58.03 102 MET A N 1
ATOM 822 C CA . MET A 1 102 ? 21.023 28.464 -87.992 1.00 58.03 102 MET A CA 1
ATOM 823 C C . MET A 1 102 ? 20.580 29.699 -88.785 1.00 58.03 102 MET A C 1
ATOM 825 O O . MET A 1 102 ? 21.195 30.002 -89.806 1.00 58.03 102 MET A O 1
ATOM 829 N N . GLU A 1 103 ? 19.568 30.440 -88.325 1.00 62.16 103 GLU A N 1
ATOM 830 C CA . GLU A 1 103 ? 19.143 31.699 -88.954 1.00 62.16 103 GLU A CA 1
ATOM 831 C C . GLU A 1 103 ? 20.252 32.753 -88.893 1.00 62.16 103 GLU A C 1
ATOM 833 O O . GLU A 1 103 ? 20.549 33.394 -89.902 1.00 62.16 103 GLU A O 1
ATOM 838 N N . ARG A 1 104 ? 20.954 32.867 -87.755 1.00 57.97 104 ARG A N 1
ATOM 839 C CA . ARG A 1 104 ? 22.152 33.716 -87.638 1.00 57.97 104 ARG A CA 1
ATOM 840 C C . ARG A 1 104 ? 23.241 33.311 -88.636 1.00 57.97 104 ARG A C 1
ATOM 842 O O . ARG A 1 104 ? 23.797 34.177 -89.307 1.00 57.97 104 ARG A O 1
ATOM 849 N N . LEU A 1 105 ? 23.528 32.017 -88.779 1.00 57.22 105 LEU A N 1
ATOM 850 C CA . LEU A 1 105 ? 24.521 31.499 -89.731 1.00 57.22 105 LEU A CA 1
ATOM 851 C C . LEU A 1 105 ? 24.131 31.735 -91.199 1.00 57.22 105 LEU A C 1
ATOM 853 O O . LEU A 1 105 ? 25.008 32.017 -92.016 1.00 57.22 105 LEU A O 1
ATOM 857 N N . LEU A 1 106 ? 22.840 31.670 -91.537 1.00 57.16 106 LEU A N 1
ATOM 858 C CA . LEU A 1 106 ? 22.333 31.958 -92.883 1.00 57.16 106 LEU A CA 1
ATOM 859 C C . LEU A 1 106 ? 22.398 33.457 -93.219 1.00 57.16 106 LEU A C 1
ATOM 861 O O . LEU A 1 106 ? 22.792 33.802 -94.330 1.00 57.16 106 LEU A O 1
ATOM 865 N N . LEU A 1 107 ? 22.119 34.340 -92.252 1.00 56.12 107 LEU A N 1
ATOM 866 C CA . LEU A 1 107 ? 22.264 35.799 -92.395 1.00 56.12 107 LEU A CA 1
ATOM 867 C C . LEU A 1 107 ? 23.728 36.266 -92.471 1.00 56.12 107 LEU A C 1
ATOM 869 O O . LEU A 1 107 ? 24.009 37.299 -93.071 1.00 56.12 107 LEU A O 1
ATOM 873 N N . THR A 1 108 ? 24.671 35.501 -91.909 1.00 53.59 108 THR A N 1
ATOM 874 C CA . THR A 1 108 ? 26.113 35.830 -91.948 1.00 53.59 108 THR A CA 1
ATOM 875 C C . THR A 1 108 ? 26.800 35.320 -93.226 1.00 53.59 108 THR A C 1
ATOM 877 O O . THR A 1 108 ? 27.959 35.641 -93.489 1.00 53.59 108 THR A O 1
ATOM 880 N N . ARG A 1 109 ? 26.105 34.534 -94.062 1.00 52.06 109 ARG A N 1
ATOM 881 C CA . ARG A 1 109 ? 26.646 33.968 -95.305 1.00 52.06 109 ARG A CA 1
ATOM 882 C C . ARG A 1 109 ? 26.453 34.936 -96.476 1.00 52.06 109 ARG A C 1
ATOM 884 O O . ARG A 1 109 ? 25.693 34.672 -97.403 1.00 52.06 109 ARG A O 1
ATOM 891 N N . GLY A 1 110 ? 27.161 36.064 -96.436 1.00 56.75 110 GLY A N 1
ATOM 892 C CA . GLY A 1 110 ? 27.342 36.918 -97.613 1.00 56.75 110 GLY A CA 1
ATOM 893 C C . GLY A 1 110 ? 28.127 36.191 -98.723 1.00 56.75 110 GLY A C 1
ATOM 894 O O . GLY A 1 110 ? 28.824 35.208 -98.447 1.00 56.75 110 GLY A O 1
ATOM 895 N N . PRO A 1 111 ? 28.031 36.620 -99.994 1.00 51.16 111 PRO A N 1
ATOM 896 C CA . PRO A 1 111 ? 28.749 35.979 -101.089 1.00 51.16 111 PRO A CA 1
ATOM 897 C C . PRO A 1 111 ? 30.245 36.324 -101.014 1.00 51.16 111 PRO A C 1
ATOM 899 O O . PRO A 1 111 ? 30.689 37.333 -101.553 1.00 51.16 111 PRO A O 1
ATOM 902 N N . ASP A 1 112 ? 31.039 35.472 -100.363 1.00 59.62 112 ASP A N 1
ATOM 903 C CA . ASP A 1 112 ? 32.499 35.605 -100.318 1.00 59.62 112 ASP A CA 1
ATOM 904 C C . ASP A 1 112 ? 33.108 35.377 -101.714 1.00 59.62 112 ASP A C 1
ATOM 906 O O . ASP A 1 112 ? 33.415 34.249 -102.117 1.00 59.62 112 ASP A O 1
ATOM 910 N N . LEU A 1 113 ? 33.339 36.470 -102.447 1.00 59.53 113 LEU A N 1
ATOM 911 C CA . LEU A 1 113 ? 34.108 36.490 -103.700 1.00 59.53 113 LEU A CA 1
ATOM 912 C C . LEU A 1 113 ? 35.482 35.821 -103.527 1.00 59.53 113 LEU A C 1
ATOM 914 O O . LEU A 1 113 ? 35.948 35.129 -104.426 1.00 59.53 113 LEU A O 1
ATOM 918 N N . ARG A 1 114 ? 36.083 35.931 -102.333 1.00 59.25 114 ARG A N 1
ATOM 919 C CA . ARG A 1 114 ? 37.357 35.293 -101.970 1.00 59.25 114 ARG A CA 1
ATOM 920 C C . ARG A 1 114 ? 37.294 33.765 -101.996 1.00 59.25 114 ARG A C 1
ATOM 922 O O . ARG A 1 114 ? 38.235 33.127 -102.453 1.00 59.25 114 ARG A O 1
ATOM 929 N N . ARG A 1 115 ? 36.199 33.161 -101.521 1.00 61.62 115 ARG A N 1
ATOM 930 C CA . ARG A 1 115 ? 36.025 31.697 -101.535 1.00 61.62 115 ARG A CA 1
ATOM 931 C C . ARG A 1 115 ? 35.761 31.183 -102.946 1.00 61.62 115 ARG A C 1
ATOM 933 O O . ARG A 1 115 ? 36.209 30.091 -103.274 1.00 61.62 115 ARG A O 1
ATOM 940 N N . ARG A 1 116 ? 35.062 31.976 -103.765 1.00 65.38 116 ARG A N 1
ATOM 941 C CA . ARG A 1 116 ? 34.793 31.666 -105.175 1.00 65.38 116 ARG A CA 1
ATOM 942 C C . ARG A 1 116 ? 36.075 31.747 -106.010 1.00 65.38 116 ARG A C 1
ATOM 944 O O . ARG A 1 116 ? 36.405 30.784 -106.682 1.00 65.38 116 ARG A O 1
ATOM 951 N N . ALA A 1 117 ? 36.865 32.806 -105.829 1.00 67.12 117 ALA A N 1
ATOM 952 C CA . ALA A 1 117 ? 38.180 32.939 -106.454 1.00 67.12 117 ALA A CA 1
ATOM 953 C C . ALA A 1 117 ? 39.167 31.846 -106.001 1.00 67.12 117 ALA A C 1
ATOM 955 O O . ALA A 1 117 ? 39.905 31.317 -106.819 1.00 67.12 117 ALA A O 1
ATOM 956 N N . LEU A 1 118 ? 39.165 31.447 -104.720 1.00 71.00 118 LEU A N 1
ATOM 957 C CA . LEU A 1 118 ? 40.023 30.356 -104.231 1.00 71.00 118 LEU A CA 1
ATOM 958 C C . LEU A 1 118 ? 39.608 28.981 -104.784 1.00 71.00 118 LEU A C 1
ATOM 960 O O . LEU A 1 118 ? 40.466 28.139 -105.045 1.00 71.00 118 LEU A O 1
ATOM 964 N N . MET A 1 119 ? 38.304 28.750 -104.952 1.00 66.50 119 MET A N 1
ATOM 965 C CA . MET A 1 119 ? 37.784 27.559 -105.627 1.00 66.50 119 MET A CA 1
ATOM 966 C C . MET A 1 119 ? 38.199 27.530 -107.102 1.00 66.50 119 MET A C 1
ATOM 968 O O . MET A 1 119 ? 38.704 26.504 -107.546 1.00 66.50 119 MET A O 1
ATOM 972 N N . ASP A 1 120 ? 38.078 28.654 -107.814 1.00 69.25 120 ASP A N 1
ATOM 973 C CA . ASP A 1 120 ? 38.438 28.751 -109.236 1.00 69.25 120 ASP A CA 1
ATOM 974 C C . ASP A 1 120 ? 39.960 28.708 -109.474 1.00 69.25 120 ASP A C 1
ATOM 976 O O . ASP A 1 120 ? 40.401 28.210 -110.505 1.00 69.25 120 ASP A O 1
ATOM 980 N N . MET A 1 121 ? 40.777 29.197 -108.529 1.00 67.62 121 MET A N 1
ATOM 981 C CA . MET A 1 121 ? 42.237 29.269 -108.689 1.00 67.62 121 MET A CA 1
ATOM 982 C C . MET A 1 121 ? 43.004 28.071 -108.117 1.00 67.62 121 MET A C 1
ATOM 984 O O . MET A 1 121 ? 44.020 27.688 -108.689 1.00 67.62 121 MET A O 1
ATOM 988 N N . MET A 1 122 ? 42.574 27.496 -106.985 1.00 57.47 122 MET A N 1
ATOM 989 C CA . MET A 1 122 ? 43.297 26.409 -106.295 1.00 57.47 122 MET A CA 1
ATOM 990 C C . MET A 1 122 ? 42.366 25.326 -105.722 1.00 57.47 122 MET A C 1
ATOM 992 O O . MET A 1 122 ? 42.687 24.690 -104.717 1.00 57.47 122 MET A O 1
ATOM 996 N N . GLY A 1 123 ? 41.173 25.137 -106.301 1.00 61.81 123 GLY A N 1
ATOM 997 C CA . GLY A 1 123 ? 40.238 24.083 -105.880 1.00 61.81 123 GLY A CA 1
ATOM 998 C C . GLY A 1 123 ? 39.768 24.195 -104.422 1.00 61.81 123 GLY A C 1
ATOM 999 O O . GLY A 1 123 ? 39.281 23.221 -103.852 1.00 61.81 123 GLY A O 1
ATOM 1000 N N . GLY A 1 124 ? 39.927 25.368 -103.797 1.00 64.25 124 GLY A N 1
ATOM 1001 C CA . GLY A 1 124 ? 39.455 25.651 -102.442 1.00 64.25 124 GLY A CA 1
ATOM 1002 C C . GLY A 1 124 ? 40.399 25.272 -101.292 1.00 64.25 124 GLY A C 1
ATOM 1003 O O . GLY A 1 124 ? 39.983 25.417 -100.140 1.00 64.25 124 GLY A O 1
ATOM 1004 N N . VAL A 1 125 ? 41.642 24.836 -101.548 1.00 59.66 125 VAL A N 1
ATOM 1005 C CA . VAL A 1 125 ? 42.600 24.431 -100.494 1.00 59.66 125 VAL A CA 1
ATOM 1006 C C . VAL A 1 125 ? 43.885 25.264 -100.578 1.00 59.66 125 VAL A C 1
ATOM 1008 O O . VAL A 1 125 ? 44.592 25.223 -101.575 1.00 59.66 125 VAL A O 1
ATOM 1011 N N . LEU A 1 126 ? 44.179 26.043 -99.528 1.00 60.25 126 LEU A N 1
ATOM 1012 C CA . LEU A 1 126 ? 45.351 26.936 -99.464 1.00 60.25 126 LEU A CA 1
ATOM 1013 C C . LEU A 1 126 ? 46.600 26.235 -98.890 1.00 60.25 126 LEU A C 1
ATOM 1015 O O . LEU A 1 126 ? 47.710 26.482 -99.342 1.00 60.25 126 LEU A O 1
ATOM 1019 N N . GLU A 1 127 ? 46.409 25.345 -97.913 1.00 62.03 127 GLU A N 1
ATOM 1020 C CA . GLU A 1 127 ? 47.446 24.524 -97.280 1.00 62.03 127 GLU A CA 1
ATOM 1021 C C . GLU A 1 127 ? 46.843 23.148 -96.980 1.00 62.03 127 GLU A C 1
ATOM 1023 O O . GLU A 1 127 ? 45.749 23.071 -96.415 1.00 62.03 127 GLU A O 1
ATOM 1028 N N . VAL A 1 128 ? 47.537 22.064 -97.343 1.00 61.75 128 VAL A N 1
ATOM 1029 C CA . VAL A 1 128 ? 47.123 20.703 -96.973 1.00 61.75 128 VAL A CA 1
ATOM 1030 C C . VAL A 1 128 ? 47.329 20.553 -95.470 1.00 61.75 128 VAL A C 1
ATOM 1032 O O . VAL A 1 128 ? 48.462 20.468 -94.989 1.00 61.75 128 VAL A O 1
ATOM 1035 N N . LYS A 1 129 ? 46.242 20.551 -94.697 1.00 60.12 129 LYS A N 1
ATOM 1036 C CA . LYS A 1 129 ? 46.343 20.385 -93.247 1.00 60.12 129 LYS A CA 1
ATOM 1037 C C . LYS A 1 129 ? 46.736 18.949 -92.930 1.00 60.12 129 LYS A C 1
ATOM 1039 O O . LYS A 1 129 ? 46.412 18.009 -93.652 1.00 60.12 129 LYS A O 1
ATOM 1044 N N . LYS A 1 130 ? 47.378 18.743 -91.779 1.00 61.75 130 LYS A N 1
ATOM 1045 C CA . LYS A 1 130 ? 47.703 17.393 -91.275 1.00 61.75 130 LYS A CA 1
ATOM 1046 C C . LYS A 1 130 ? 46.446 16.519 -91.123 1.00 61.75 130 LYS A C 1
ATOM 1048 O O . LYS A 1 130 ? 46.518 15.300 -91.259 1.00 61.75 130 LYS A O 1
ATOM 1053 N N . GLU A 1 131 ? 45.287 17.141 -90.888 1.00 59.91 131 GLU A N 1
ATOM 1054 C CA . GLU A 1 131 ? 43.981 16.474 -90.890 1.00 59.91 131 GLU A CA 1
ATOM 1055 C C . GLU A 1 131 ? 43.539 15.991 -92.279 1.00 59.91 131 GLU A C 1
ATOM 1057 O O . GLU A 1 131 ? 42.807 15.005 -92.357 1.00 59.91 131 GLU A O 1
ATOM 1062 N N . ASP A 1 132 ? 43.977 16.649 -93.354 1.00 62.69 132 ASP A N 1
ATOM 1063 C CA . ASP A 1 132 ? 43.609 16.317 -94.732 1.00 62.69 132 ASP A CA 1
ATOM 1064 C C . ASP A 1 132 ? 44.380 15.082 -95.212 1.00 62.69 132 ASP A C 1
ATOM 1066 O O . ASP A 1 132 ? 43.781 14.184 -95.794 1.00 62.69 132 ASP A O 1
ATOM 1070 N N . ILE A 1 133 ? 45.662 14.943 -94.846 1.00 62.06 133 ILE A N 1
ATOM 1071 C CA . ILE A 1 133 ? 46.475 13.736 -95.118 1.00 62.06 133 ILE A CA 1
ATOM 1072 C C . ILE A 1 133 ? 45.899 12.507 -94.392 1.00 62.06 133 ILE A C 1
ATOM 1074 O O . ILE A 1 133 ? 45.860 11.407 -94.939 1.00 62.06 133 ILE A O 1
ATOM 1078 N N . LEU A 1 134 ? 45.384 12.682 -93.166 1.00 60.66 134 LEU A N 1
ATOM 1079 C CA . LEU A 1 134 ? 44.710 11.606 -92.428 1.00 60.66 134 LEU A CA 1
ATOM 1080 C C . LEU A 1 134 ? 43.353 11.211 -93.032 1.00 60.66 134 LEU A C 1
ATOM 1082 O O . LEU A 1 134 ? 42.907 10.088 -92.778 1.00 60.66 134 LEU A O 1
ATOM 1086 N N . ARG A 1 135 ? 42.696 12.103 -93.784 1.00 64.06 135 ARG A N 1
ATOM 1087 C CA . ARG A 1 135 ? 41.396 11.867 -94.442 1.00 64.06 135 ARG A CA 1
ATOM 1088 C C . ARG A 1 135 ? 41.516 11.501 -95.919 1.00 64.06 135 ARG A C 1
ATOM 1090 O O . ARG A 1 135 ? 40.528 11.055 -96.495 1.00 64.06 135 ARG A O 1
ATOM 1097 N N . MET A 1 136 ? 42.686 11.688 -96.523 1.00 66.88 136 MET A N 1
ATOM 1098 C CA . MET A 1 136 ? 42.910 11.416 -97.934 1.00 66.88 136 MET A CA 1
ATOM 1099 C C . MET A 1 136 ? 42.808 9.913 -98.205 1.00 66.88 136 MET A C 1
ATOM 1101 O O . MET A 1 136 ? 43.492 9.097 -97.588 1.00 66.88 136 MET A O 1
ATOM 1105 N N . VAL A 1 137 ? 41.922 9.557 -99.133 1.00 68.44 137 VAL A N 1
ATOM 1106 C CA . VAL A 1 137 ? 41.726 8.193 -99.626 1.00 68.44 137 VAL A CA 1
ATOM 1107 C C . VAL A 1 137 ? 42.040 8.223 -101.112 1.00 68.44 137 VAL A C 1
ATOM 1109 O O . VAL A 1 137 ? 41.403 8.966 -101.855 1.00 68.44 137 VAL A O 1
ATOM 1112 N N . ILE A 1 138 ? 43.032 7.446 -101.549 1.00 75.50 138 ILE A N 1
ATOM 1113 C CA . ILE A 1 138 ? 43.327 7.304 -102.979 1.00 75.50 138 ILE A CA 1
ATOM 1114 C C . ILE A 1 138 ? 42.191 6.466 -103.589 1.00 75.50 138 ILE A C 1
ATOM 1116 O O . ILE A 1 138 ? 41.973 5.345 -103.123 1.00 75.50 138 ILE A O 1
ATOM 1120 N N . PRO A 1 139 ? 41.447 6.980 -104.587 1.00 72.44 139 PRO A N 1
ATOM 1121 C CA . PRO A 1 139 ? 40.368 6.234 -105.227 1.00 72.44 139 PRO A CA 1
ATOM 1122 C C . PRO A 1 139 ? 40.897 4.953 -105.874 1.00 72.44 139 PRO A C 1
ATOM 1124 O O . PRO A 1 139 ? 41.948 4.968 -106.517 1.00 72.44 139 PRO A O 1
ATOM 1127 N N . GLN A 1 140 ? 40.160 3.854 -105.726 1.00 74.31 140 GLN A N 1
ATOM 1128 C CA . GLN A 1 140 ? 40.511 2.589 -106.368 1.00 74.31 140 GLN A CA 1
ATOM 1129 C C . GLN A 1 140 ? 40.399 2.724 -107.900 1.00 74.31 140 GLN A C 1
ATOM 1131 O O . GLN A 1 140 ? 39.382 3.228 -108.386 1.00 74.31 140 GLN A O 1
ATOM 1136 N N . PRO A 1 141 ? 41.411 2.289 -108.675 1.00 76.94 141 PRO A N 1
ATOM 1137 C CA . PRO A 1 141 ? 41.339 2.249 -110.130 1.00 76.94 141 PRO A CA 1
ATOM 1138 C C . PRO A 1 141 ? 40.126 1.449 -110.622 1.00 76.94 141 PRO A C 1
ATOM 1140 O O . PRO A 1 141 ? 39.857 0.353 -110.138 1.00 76.94 141 PRO A O 1
ATOM 1143 N N . ALA A 1 142 ? 39.413 1.967 -111.625 1.00 70.75 142 ALA A N 1
ATOM 1144 C CA . ALA A 1 142 ? 38.143 1.399 -112.095 1.00 70.75 142 ALA A CA 1
ATOM 1145 C C . ALA A 1 142 ? 38.239 -0.059 -112.603 1.00 70.75 142 ALA A C 1
ATOM 1147 O O . ALA A 1 142 ? 37.243 -0.783 -112.589 1.00 70.75 142 ALA A O 1
ATOM 1148 N N . PHE A 1 143 ? 39.424 -0.514 -113.025 1.00 70.62 143 PHE A N 1
ATOM 1149 C CA . PHE A 1 143 ? 39.652 -1.892 -113.475 1.00 70.62 143 PHE A CA 1
ATOM 1150 C C . PHE A 1 143 ? 39.805 -2.902 -112.320 1.00 70.62 143 PHE A C 1
ATOM 1152 O O . PHE A 1 143 ? 39.622 -4.093 -112.553 1.00 70.62 143 PHE A O 1
ATOM 1159 N N . MET A 1 144 ? 40.035 -2.456 -111.072 1.00 65.06 144 MET A N 1
ATOM 1160 C CA . MET A 1 144 ? 40.115 -3.328 -109.881 1.00 65.06 144 MET A CA 1
ATOM 1161 C C . MET A 1 144 ? 38.775 -3.974 -109.488 1.00 65.06 144 MET A C 1
ATOM 1163 O O . MET A 1 144 ? 38.729 -4.824 -108.605 1.00 65.06 144 MET A O 1
ATOM 1167 N N . VAL A 1 145 ? 37.676 -3.585 -110.138 1.00 70.12 145 VAL A N 1
ATOM 1168 C CA . VAL A 1 145 ? 36.369 -4.247 -110.003 1.00 70.12 145 VAL A CA 1
ATOM 1169 C C . VAL A 1 145 ? 36.327 -5.561 -110.808 1.00 70.12 145 VAL A C 1
ATOM 1171 O O . VAL A 1 145 ? 35.492 -6.423 -110.542 1.00 70.12 145 VAL A O 1
ATOM 1174 N N . LYS A 1 146 ? 37.230 -5.738 -111.787 1.00 73.56 146 LYS A N 1
ATOM 1175 C CA . LYS A 1 146 ? 37.355 -6.954 -112.606 1.00 73.56 146 LYS A CA 1
ATOM 1176 C C . LYS A 1 146 ? 38.426 -7.898 -112.022 1.00 73.56 146 LYS A C 1
ATOM 1178 O O . LYS A 1 146 ? 39.440 -7.399 -111.539 1.00 73.56 146 LYS A O 1
ATOM 1183 N N . PRO A 1 147 ? 38.262 -9.235 -112.121 1.00 69.25 147 PRO A N 1
ATOM 1184 C CA . PRO A 1 147 ? 39.225 -10.202 -111.582 1.00 69.25 147 PRO A CA 1
ATOM 1185 C C . PRO A 1 147 ? 40.637 -10.086 -112.181 1.00 69.25 147 PRO A C 1
ATOM 1187 O O . PRO A 1 147 ? 40.789 -9.944 -113.396 1.00 69.25 147 PRO A O 1
ATOM 1190 N N . ASP A 1 148 ? 41.658 -10.265 -111.338 1.00 62.41 148 ASP A N 1
ATOM 1191 C CA . ASP A 1 148 ? 43.096 -10.069 -111.613 1.00 62.41 148 ASP A CA 1
ATOM 1192 C C . ASP A 1 148 ? 43.657 -10.860 -112.814 1.00 62.41 148 ASP A C 1
ATOM 1194 O O . ASP A 1 148 ? 44.693 -10.520 -113.397 1.00 62.41 148 ASP A O 1
ATOM 1198 N N . ALA A 1 149 ? 42.966 -11.933 -113.206 1.00 65.00 149 ALA A N 1
ATOM 1199 C CA . ALA A 1 149 ? 43.332 -12.787 -114.333 1.00 65.00 149 ALA A CA 1
ATOM 1200 C C . ALA A 1 149 ? 43.116 -12.122 -115.704 1.00 65.00 149 ALA A C 1
ATOM 1202 O O . ALA A 1 149 ? 43.755 -12.523 -116.673 1.00 65.00 149 ALA A O 1
ATOM 1203 N N . LEU A 1 150 ? 42.238 -11.116 -115.786 1.00 61.41 150 LEU A N 1
ATOM 1204 C CA . LEU A 1 150 ? 41.878 -10.422 -117.030 1.00 61.41 150 LEU A CA 1
ATOM 1205 C C . LEU A 1 150 ? 42.602 -9.082 -117.202 1.00 61.41 150 LEU A C 1
ATOM 1207 O O . LEU A 1 150 ? 42.296 -8.349 -118.140 1.00 61.41 150 LEU A O 1
ATOM 1211 N N . TRP A 1 151 ? 43.527 -8.750 -116.299 1.00 70.88 151 TRP A N 1
ATOM 1212 C CA . TRP A 1 151 ? 44.251 -7.486 -116.367 1.00 70.88 151 TRP A CA 1
ATOM 1213 C C . TRP A 1 151 ? 45.279 -7.504 -117.494 1.00 70.88 151 TRP A C 1
ATOM 1215 O O . TRP A 1 151 ? 46.113 -8.415 -117.564 1.00 70.88 151 TRP A O 1
ATOM 1225 N N . SER A 1 152 ? 45.264 -6.467 -118.329 1.00 70.81 152 SER A N 1
ATOM 1226 C CA . SER A 1 152 ? 46.337 -6.223 -119.292 1.00 70.81 152 SER A CA 1
ATOM 1227 C C . SER A 1 152 ? 47.666 -5.943 -118.569 1.00 70.81 152 SER A C 1
ATOM 1229 O O . SER A 1 152 ? 47.705 -5.610 -117.379 1.00 70.81 152 SER A O 1
ATOM 1231 N N . GLU A 1 153 ? 48.797 -6.072 -119.267 1.00 69.56 153 GLU A N 1
ATOM 1232 C CA . GLU A 1 153 ? 50.113 -5.756 -118.686 1.00 69.56 153 GLU A CA 1
ATOM 1233 C C . GLU A 1 153 ? 50.215 -4.287 -118.232 1.00 69.56 153 GLU A C 1
ATOM 1235 O O . GLU A 1 153 ? 50.891 -3.978 -117.246 1.00 69.56 153 GLU A O 1
ATOM 1240 N N . GLU A 1 154 ? 49.469 -3.396 -118.886 1.00 67.56 154 GLU A N 1
ATOM 1241 C CA . GLU A 1 154 ? 49.341 -1.982 -118.531 1.00 67.56 154 GLU A CA 1
ATOM 1242 C C . GLU A 1 154 ? 48.490 -1.789 -117.261 1.00 67.56 154 GLU A C 1
ATOM 1244 O O . GLU A 1 154 ? 48.880 -1.047 -116.357 1.00 67.56 154 GLU A O 1
ATOM 1249 N N . GLU A 1 155 ? 47.387 -2.531 -117.112 1.00 73.56 155 GLU A N 1
ATOM 1250 C CA . GLU A 1 155 ? 46.538 -2.516 -115.909 1.00 73.56 155 GLU A CA 1
ATOM 1251 C C . GLU A 1 155 ? 47.276 -3.079 -114.680 1.00 73.56 155 GLU A C 1
ATOM 1253 O O . GLU A 1 155 ? 47.205 -2.519 -113.583 1.00 73.56 155 GLU A O 1
ATOM 1258 N N . ARG A 1 156 ? 48.099 -4.121 -114.862 1.00 72.50 156 ARG A N 1
ATOM 1259 C CA . ARG A 1 156 ? 48.981 -4.648 -113.801 1.00 72.50 156 ARG A CA 1
ATOM 1260 C C . ARG A 1 156 ? 50.019 -3.628 -113.344 1.00 72.50 156 ARG A C 1
ATOM 1262 O O . ARG A 1 156 ? 50.353 -3.574 -112.156 1.00 72.50 156 ARG A O 1
ATOM 1269 N N . LYS A 1 157 ? 50.541 -2.817 -114.266 1.00 76.19 157 LYS A N 1
ATOM 1270 C CA . LYS A 1 157 ? 51.474 -1.734 -113.940 1.00 76.19 157 LYS A CA 1
ATOM 1271 C C . LYS A 1 157 ? 50.769 -0.625 -113.154 1.00 76.19 157 LYS A C 1
ATOM 1273 O O . LYS A 1 157 ? 51.288 -0.197 -112.123 1.00 76.19 157 LYS A O 1
ATOM 1278 N N . HIS A 1 158 ? 49.554 -0.254 -113.555 1.00 72.56 158 HIS A N 1
ATOM 1279 C CA . HIS A 1 158 ? 48.734 0.719 -112.830 1.00 72.56 158 HIS A CA 1
ATOM 1280 C C . HIS A 1 158 ? 48.324 0.254 -111.425 1.00 72.56 158 HIS A C 1
ATOM 1282 O O . HIS A 1 158 ? 48.276 1.070 -110.504 1.00 72.56 158 HIS A O 1
ATOM 1288 N N . PHE A 1 159 ? 48.098 -1.045 -111.212 1.00 77.88 159 PHE A N 1
ATOM 1289 C CA . PHE A 1 159 ? 47.824 -1.587 -109.877 1.00 77.88 159 PHE A CA 1
ATOM 1290 C C . PHE A 1 159 ? 49.039 -1.470 -108.946 1.00 77.88 159 PHE A C 1
ATOM 1292 O O . PHE A 1 159 ? 48.910 -1.007 -107.813 1.00 77.88 159 PHE A O 1
ATOM 1299 N N . LYS A 1 160 ? 50.239 -1.811 -109.438 1.00 77.69 160 LYS A N 1
ATOM 1300 C CA . LYS A 1 160 ? 51.485 -1.653 -108.666 1.00 77.69 160 LYS A CA 1
ATOM 1301 C C . LYS A 1 160 ? 51.738 -0.195 -108.282 1.00 77.69 160 LYS A C 1
ATOM 1303 O O . LYS A 1 160 ? 52.200 0.080 -107.176 1.00 77.69 160 LYS A O 1
ATOM 1308 N N . GLU A 1 161 ? 51.418 0.742 -109.171 1.00 79.62 161 GLU A N 1
ATOM 1309 C CA . GLU A 1 161 ? 51.496 2.176 -108.877 1.00 79.62 161 GLU A CA 1
ATOM 1310 C C . GLU A 1 161 ? 50.464 2.618 -107.829 1.00 79.62 161 GLU A C 1
ATOM 1312 O O . GLU A 1 161 ? 50.800 3.404 -106.942 1.00 79.62 161 GLU A O 1
ATOM 1317 N N . TYR A 1 162 ? 49.232 2.104 -107.885 1.00 82.06 162 TYR A N 1
ATOM 1318 C CA . TYR A 1 162 ? 48.203 2.371 -106.878 1.00 82.06 162 TYR A CA 1
ATOM 1319 C C . TYR A 1 162 ? 48.590 1.822 -105.496 1.00 82.06 162 TYR A C 1
ATOM 1321 O O . TYR A 1 162 ? 48.557 2.568 -104.516 1.00 82.06 162 TYR A O 1
ATOM 1329 N N . GLU A 1 163 ? 49.029 0.563 -105.404 1.00 80.69 163 GLU A N 1
ATOM 1330 C CA . GLU A 1 163 ? 49.479 -0.027 -104.136 1.00 80.69 163 GLU A CA 1
ATOM 1331 C C . GLU A 1 163 ? 50.650 0.739 -103.527 1.00 80.69 163 GLU A C 1
ATOM 1333 O O . GLU A 1 163 ? 50.682 0.960 -102.314 1.00 80.69 163 GLU A O 1
ATOM 1338 N N . LYS A 1 164 ? 51.607 1.158 -104.363 1.00 84.50 164 LYS A N 1
ATOM 1339 C CA . LYS A 1 164 ? 52.748 1.952 -103.913 1.00 84.50 164 LYS A CA 1
ATOM 1340 C C . LYS A 1 164 ? 52.282 3.275 -103.301 1.00 84.50 164 LYS A C 1
ATOM 1342 O O . LYS A 1 164 ? 52.668 3.579 -102.177 1.00 84.50 164 LYS A O 1
ATOM 1347 N N . LYS A 1 165 ? 51.373 3.994 -103.970 1.00 80.62 165 LYS A N 1
ATOM 1348 C CA . LYS A 1 165 ? 50.805 5.252 -103.454 1.00 80.62 165 LYS A CA 1
ATOM 1349 C C . LYS A 1 165 ? 49.997 5.049 -102.164 1.00 80.62 165 LYS A C 1
ATOM 1351 O O . LYS A 1 165 ? 50.082 5.872 -101.259 1.00 80.62 165 LYS A O 1
ATOM 1356 N N . VAL A 1 166 ? 49.239 3.954 -102.037 1.00 81.06 166 VAL A N 1
ATOM 1357 C CA . VAL A 1 166 ? 48.488 3.630 -100.806 1.00 81.06 166 VAL A CA 1
ATOM 1358 C C . VAL A 1 166 ? 49.421 3.302 -99.640 1.00 81.06 166 VAL A C 1
ATOM 1360 O O . VAL A 1 166 ? 49.163 3.733 -98.514 1.00 81.06 166 VAL A O 1
ATOM 1363 N N . LYS A 1 167 ? 50.509 2.565 -99.891 1.00 81.31 167 LYS A N 1
ATOM 1364 C CA . LYS A 1 167 ? 51.529 2.273 -98.873 1.00 81.31 167 LYS A CA 1
ATOM 1365 C C . LYS A 1 167 ? 52.236 3.545 -98.416 1.00 81.31 167 LYS A C 1
ATOM 1367 O O . LYS A 1 167 ? 52.284 3.786 -97.216 1.00 81.31 167 LYS A O 1
ATOM 1372 N N . GLU A 1 168 ? 52.673 4.390 -99.347 1.00 82.25 168 GLU A N 1
ATOM 1373 C CA . GLU A 1 168 ? 53.310 5.678 -99.037 1.00 82.25 168 GLU A CA 1
ATOM 1374 C C . GLU A 1 168 ? 52.387 6.584 -98.200 1.00 82.25 168 GLU A C 1
ATOM 1376 O O . GLU A 1 168 ? 52.804 7.107 -97.165 1.00 82.25 168 GLU A O 1
ATOM 1381 N N . LEU A 1 169 ? 51.101 6.687 -98.562 1.00 79.50 169 LEU A N 1
ATOM 1382 C CA . LEU A 1 169 ? 50.121 7.483 -97.812 1.00 79.50 169 LEU A CA 1
ATOM 1383 C C . LEU A 1 169 ? 49.886 6.908 -96.400 1.00 79.50 169 LEU A C 1
ATOM 1385 O O . LEU A 1 169 ? 49.839 7.649 -95.419 1.00 79.50 169 LEU A O 1
ATOM 1389 N N . ASN A 1 170 ? 49.789 5.584 -96.249 1.00 76.06 170 ASN A N 1
ATOM 1390 C CA . ASN A 1 170 ? 49.654 4.962 -94.927 1.00 76.06 170 ASN A CA 1
ATOM 1391 C C . ASN A 1 170 ? 50.910 5.134 -94.055 1.00 76.06 170 ASN A C 1
ATOM 1393 O O . ASN A 1 170 ? 50.779 5.393 -92.857 1.00 76.06 170 ASN A O 1
ATOM 1397 N N . GLU A 1 171 ? 52.109 5.056 -94.634 1.00 82.75 171 GLU A N 1
ATOM 1398 C CA . GLU A 1 171 ? 53.362 5.327 -93.922 1.00 82.75 171 GLU A CA 1
ATOM 1399 C C . GLU A 1 171 ? 53.444 6.781 -93.439 1.00 82.75 171 GLU A C 1
ATOM 1401 O O . GLU A 1 171 ? 53.878 7.035 -92.311 1.00 82.75 171 GLU A O 1
ATOM 1406 N N . GLU A 1 172 ? 52.986 7.745 -94.241 1.00 76.69 172 GLU A N 1
ATOM 1407 C CA . GLU A 1 172 ? 52.866 9.140 -93.808 1.00 76.69 172 GLU A CA 1
ATOM 1408 C C . GLU A 1 172 ? 51.851 9.300 -92.670 1.00 76.69 172 GLU A C 1
ATOM 1410 O O . GLU A 1 172 ? 52.164 9.925 -91.651 1.00 76.69 172 GLU A O 1
ATOM 1415 N N . ARG A 1 173 ? 50.670 8.673 -92.767 1.00 76.19 173 ARG A N 1
ATOM 1416 C CA . ARG A 1 173 ? 49.659 8.687 -91.690 1.00 76.19 173 ARG A CA 1
ATOM 1417 C C . ARG A 1 173 ? 50.207 8.115 -90.383 1.00 76.19 173 ARG A C 1
ATOM 1419 O O . ARG A 1 173 ? 49.908 8.647 -89.313 1.00 76.19 173 ARG A O 1
ATOM 1426 N N . ASP A 1 174 ? 51.027 7.070 -90.444 1.00 75.50 174 ASP A N 1
ATOM 1427 C CA . ASP A 1 174 ? 51.659 6.467 -89.266 1.00 75.50 174 ASP A CA 1
ATOM 1428 C C . ASP A 1 174 ? 52.760 7.329 -88.662 1.00 75.50 174 ASP A C 1
ATOM 1430 O O . ASP A 1 174 ? 52.838 7.449 -87.434 1.00 75.50 174 ASP A O 1
ATOM 1434 N N . LYS A 1 175 ? 53.567 7.992 -89.495 1.00 78.81 175 LYS A N 1
ATOM 1435 C CA . LYS A 1 175 ? 54.533 8.994 -89.027 1.00 78.81 175 LYS A CA 1
ATOM 1436 C C . LYS A 1 175 ? 53.816 10.127 -88.289 1.00 78.81 175 LYS A C 1
ATOM 1438 O O . LYS A 1 175 ? 54.205 10.461 -87.170 1.00 78.81 175 LYS A O 1
ATOM 1443 N N . TYR A 1 176 ? 52.720 10.653 -88.843 1.00 71.50 176 TYR A N 1
ATOM 1444 C CA . TYR A 1 176 ? 51.942 11.709 -88.187 1.00 71.50 176 TYR A CA 1
ATOM 1445 C C . TYR A 1 176 ? 51.245 11.238 -86.911 1.00 71.50 176 TYR A C 1
ATOM 1447 O O . TYR A 1 176 ? 51.267 11.963 -85.914 1.00 71.50 176 TYR A O 1
ATOM 1455 N N . ARG A 1 177 ? 50.688 10.019 -86.888 1.00 72.38 177 ARG A N 1
ATOM 1456 C CA . ARG A 1 177 ? 50.130 9.435 -85.659 1.00 72.38 177 ARG A CA 1
ATOM 1457 C C . ARG A 1 177 ? 51.190 9.346 -84.568 1.00 72.38 177 ARG A C 1
ATOM 1459 O O . ARG A 1 177 ? 50.955 9.854 -83.477 1.00 72.38 177 ARG A O 1
ATOM 1466 N N . LYS A 1 178 ? 52.368 8.786 -84.857 1.00 74.50 178 LYS A N 1
ATOM 1467 C CA . LYS A 1 178 ? 53.464 8.678 -83.879 1.00 74.50 178 LYS A CA 1
ATOM 1468 C C . LYS A 1 178 ? 53.891 10.051 -83.356 1.00 74.50 178 LYS A C 1
ATOM 1470 O O . LYS A 1 178 ? 53.915 10.248 -82.147 1.00 74.50 178 LYS A O 1
ATOM 1475 N N . VAL A 1 179 ? 54.130 11.027 -84.232 1.00 73.00 179 VAL A N 1
ATOM 1476 C CA . VAL A 1 179 ? 54.493 12.397 -83.817 1.00 73.00 179 VAL A CA 1
ATOM 1477 C C . VAL A 1 179 ? 53.397 13.045 -82.961 1.00 73.00 179 VAL A C 1
ATOM 1479 O O . VAL A 1 179 ? 53.701 13.750 -82.002 1.00 73.00 179 VAL A O 1
ATOM 1482 N N . SER A 1 180 ? 52.122 12.780 -83.257 1.00 62.28 180 SER A N 1
ATOM 1483 C CA . SER A 1 180 ? 51.001 13.277 -82.456 1.00 62.28 180 SER A CA 1
ATOM 1484 C C . SER A 1 180 ? 50.924 12.608 -81.078 1.00 62.28 180 SER A C 1
ATOM 1486 O O . SER A 1 180 ? 50.737 13.304 -80.081 1.00 62.28 180 SER A O 1
ATOM 1488 N N . TYR A 1 181 ? 51.087 11.283 -80.993 1.00 63.75 181 TYR A N 1
ATOM 1489 C CA . TYR A 1 181 ? 51.059 10.534 -79.728 1.00 63.75 181 TYR A CA 1
ATOM 1490 C C . TYR A 1 181 ? 52.253 10.856 -78.820 1.00 63.75 181 TYR A C 1
ATOM 1492 O O . TYR A 1 181 ? 52.076 11.000 -77.614 1.00 63.75 181 TYR A O 1
ATOM 1500 N N . PHE A 1 182 ? 53.446 11.041 -79.393 1.00 67.12 182 PHE A N 1
ATOM 1501 C CA . PHE A 1 182 ? 54.659 11.432 -78.665 1.00 67.12 182 PHE A CA 1
ATOM 1502 C C . PHE A 1 182 ? 54.829 12.951 -78.547 1.00 67.12 182 PHE A C 1
ATOM 1504 O O . PHE A 1 182 ? 55.892 13.437 -78.160 1.00 67.12 182 PHE A O 1
ATOM 1511 N N . SER A 1 183 ? 53.791 13.724 -78.875 1.00 68.75 183 SER A N 1
ATOM 1512 C CA . SER A 1 183 ? 53.842 15.169 -78.704 1.00 68.75 183 SER A CA 1
ATOM 1513 C C . SER A 1 183 ? 54.002 15.513 -77.213 1.00 68.75 183 SER A C 1
ATOM 1515 O O . SER A 1 183 ? 53.317 14.926 -76.364 1.00 68.75 183 SER A O 1
ATOM 1517 N N . PRO A 1 184 ? 54.862 16.489 -76.858 1.00 68.69 184 PRO A N 1
ATOM 1518 C CA . PRO A 1 184 ? 55.083 16.873 -75.463 1.00 68.69 184 PRO A CA 1
ATOM 1519 C C . PRO A 1 184 ? 53.796 17.240 -74.712 1.00 68.69 184 PRO A C 1
ATOM 1521 O O . PRO A 1 184 ? 53.709 17.060 -73.500 1.00 68.69 184 PRO A O 1
ATOM 1524 N N . SER A 1 185 ? 52.769 17.721 -75.422 1.00 69.44 185 SER A N 1
ATOM 1525 C CA . SER A 1 185 ? 51.469 18.066 -74.844 1.00 69.44 185 SER A CA 1
ATOM 1526 C C . SER A 1 185 ? 50.652 16.840 -74.423 1.00 69.44 185 SER A C 1
ATOM 1528 O O . SER A 1 185 ? 50.020 16.881 -73.368 1.00 69.44 185 SER A O 1
ATOM 1530 N N . ILE A 1 186 ? 50.668 15.748 -75.195 1.00 72.31 186 ILE A N 1
ATOM 1531 C CA . ILE A 1 186 ? 49.983 14.499 -74.836 1.00 72.31 186 ILE A CA 1
ATOM 1532 C C . ILE A 1 186 ? 50.734 13.779 -73.717 1.00 72.31 186 ILE A C 1
ATOM 1534 O O . ILE A 1 186 ? 50.107 13.392 -72.733 1.00 72.31 186 ILE A O 1
ATOM 1538 N N . ILE A 1 187 ? 52.065 13.699 -73.788 1.00 73.88 187 ILE A N 1
ATOM 1539 C CA . ILE A 1 187 ? 52.884 13.106 -72.718 1.00 73.88 187 ILE A CA 1
ATOM 1540 C C . ILE A 1 187 ? 52.675 13.859 -71.395 1.00 73.88 187 ILE A C 1
ATOM 1542 O O . ILE A 1 187 ? 52.435 13.237 -70.362 1.00 73.88 187 ILE A O 1
ATOM 1546 N N . LYS A 1 188 ? 52.664 15.200 -71.420 1.00 74.75 188 LYS A N 1
ATOM 1547 C CA . LYS A 1 188 ? 52.386 16.019 -70.229 1.00 74.75 188 LYS A CA 1
ATOM 1548 C C . LYS A 1 188 ? 50.972 15.805 -69.687 1.00 74.75 188 LYS A C 1
ATOM 1550 O O . LYS A 1 188 ? 50.791 15.767 -68.477 1.00 74.75 188 LYS A O 1
ATOM 1555 N N . LYS A 1 189 ? 49.966 15.624 -70.552 1.00 72.12 189 LYS A N 1
ATOM 1556 C CA . LYS A 1 189 ? 48.604 15.264 -70.117 1.00 72.12 189 LYS A CA 1
ATOM 1557 C C . LYS A 1 189 ? 48.571 13.895 -69.440 1.00 72.12 189 LYS A C 1
ATOM 1559 O O . LYS A 1 189 ? 47.972 13.789 -68.378 1.00 72.12 189 LYS A O 1
ATOM 1564 N N . HIS A 1 190 ? 49.229 12.884 -70.007 1.00 72.25 190 HIS A N 1
ATOM 1565 C CA . HIS A 1 190 ? 49.326 11.559 -69.388 1.00 72.25 190 HIS A CA 1
ATOM 1566 C C . HIS A 1 190 ? 50.038 11.611 -68.032 1.00 72.25 190 HIS A C 1
ATOM 1568 O O . HIS A 1 190 ? 49.506 11.091 -67.057 1.00 72.25 190 HIS A O 1
ATOM 1574 N N . SER A 1 191 ? 51.162 12.326 -67.942 1.00 76.44 191 SER A N 1
ATOM 1575 C CA . SER A 1 191 ? 51.878 12.541 -66.680 1.00 76.44 191 SER A CA 1
ATOM 1576 C C . SER A 1 191 ? 51.020 13.278 -65.642 1.00 76.44 191 SER A C 1
ATOM 1578 O O . SER A 1 191 ? 50.949 12.856 -64.494 1.00 76.44 191 SER A O 1
ATOM 1580 N N . ASN A 1 192 ? 50.283 14.321 -66.036 1.00 79.25 192 ASN A N 1
ATOM 1581 C CA . ASN A 1 192 ? 49.377 15.032 -65.130 1.00 79.25 192 ASN A CA 1
ATOM 1582 C C . ASN A 1 192 ? 48.213 14.152 -64.645 1.00 79.25 192 ASN A C 1
ATOM 1584 O O . ASN A 1 192 ? 47.806 14.268 -63.492 1.00 79.25 192 ASN A O 1
ATOM 1588 N N . ILE A 1 193 ? 47.672 13.286 -65.509 1.00 79.38 193 ILE A N 1
ATOM 1589 C CA . ILE A 1 193 ? 46.630 12.319 -65.133 1.00 79.38 193 ILE A CA 1
ATOM 1590 C C . ILE A 1 193 ? 47.185 11.320 -64.114 1.00 79.38 193 ILE A C 1
ATOM 1592 O O . ILE A 1 193 ? 46.511 11.018 -63.134 1.00 79.38 193 ILE A O 1
ATOM 1596 N N . GLU A 1 194 ? 48.413 10.846 -64.311 1.00 82.00 194 GLU A N 1
ATOM 1597 C CA . GLU A 1 194 ? 49.083 9.927 -63.390 1.00 82.00 194 GLU A CA 1
ATOM 1598 C C . GLU A 1 194 ? 49.385 10.584 -62.035 1.00 82.00 194 GLU A C 1
ATOM 1600 O O . GLU A 1 194 ? 49.075 10.013 -60.991 1.00 82.00 194 GLU A O 1
ATOM 1605 N N . ILE A 1 195 ? 49.881 11.826 -62.033 1.00 82.00 195 ILE A N 1
ATOM 1606 C CA . ILE A 1 195 ? 50.093 12.617 -60.811 1.00 82.00 195 ILE A CA 1
ATOM 1607 C C . ILE A 1 195 ? 48.767 12.839 -60.077 1.00 82.00 195 ILE A C 1
ATOM 1609 O O . ILE A 1 195 ? 48.689 12.618 -58.871 1.00 82.00 195 ILE A O 1
ATOM 1613 N N . ALA A 1 196 ? 47.705 13.228 -60.789 1.00 78.00 196 ALA A N 1
ATOM 1614 C CA . ALA A 1 196 ? 46.383 13.409 -60.194 1.00 78.00 196 ALA A CA 1
ATOM 1615 C C . ALA A 1 196 ? 45.819 12.091 -59.641 1.00 78.00 196 ALA A C 1
ATOM 1617 O O . ALA A 1 196 ? 45.174 12.081 -58.594 1.00 78.00 196 ALA A O 1
ATOM 1618 N N . TYR A 1 197 ? 46.057 10.969 -60.320 1.00 81.56 197 TYR A N 1
ATOM 1619 C CA . TYR A 1 197 ? 45.634 9.651 -59.861 1.00 81.56 197 TYR A CA 1
ATOM 1620 C C . TYR A 1 197 ? 46.369 9.227 -58.581 1.00 81.56 197 TYR A C 1
ATOM 1622 O O . TYR A 1 197 ? 45.716 8.804 -57.625 1.00 81.56 197 TYR A O 1
ATOM 1630 N N . ASN A 1 198 ? 47.691 9.403 -58.527 1.00 82.44 198 ASN A N 1
ATOM 1631 C CA . ASN A 1 198 ? 48.497 9.096 -57.344 1.00 82.44 198 ASN A CA 1
ATOM 1632 C C . ASN A 1 198 ? 48.139 10.016 -56.171 1.00 82.44 198 ASN A C 1
ATOM 1634 O O . ASN A 1 198 ? 47.860 9.525 -55.084 1.00 82.44 198 ASN A O 1
ATOM 1638 N N . TYR A 1 199 ? 47.987 11.321 -56.412 1.00 81.69 199 TYR A N 1
ATOM 1639 C CA . TYR A 1 199 ? 47.528 12.265 -55.391 1.00 81.69 199 TYR A CA 1
ATOM 1640 C C . TYR A 1 199 ? 46.164 11.867 -54.812 1.00 81.69 199 TYR A C 1
ATOM 1642 O O . TYR A 1 199 ? 45.989 11.801 -53.600 1.00 81.69 199 TYR A O 1
ATOM 1650 N N . ASN A 1 200 ? 45.192 11.532 -55.665 1.00 79.12 200 ASN A N 1
ATOM 1651 C CA . ASN A 1 200 ? 43.878 11.085 -55.202 1.00 79.12 200 ASN A CA 1
ATOM 1652 C C . ASN A 1 200 ? 43.941 9.759 -54.430 1.00 79.12 200 ASN A C 1
ATOM 1654 O O . ASN A 1 200 ? 43.150 9.554 -53.508 1.00 79.12 200 ASN A O 1
ATOM 1658 N N . ARG A 1 201 ? 44.851 8.849 -54.798 1.00 81.06 201 ARG A N 1
ATOM 1659 C CA . ARG A 1 201 ? 45.088 7.598 -54.067 1.00 81.06 201 ARG A CA 1
ATOM 1660 C C . ARG A 1 201 ? 45.658 7.883 -52.679 1.00 81.06 201 ARG A C 1
ATOM 1662 O O . ARG A 1 201 ? 45.122 7.354 -51.711 1.00 81.06 201 ARG A O 1
ATOM 1669 N N . ASP A 1 202 ? 46.663 8.743 -52.585 1.00 79.69 202 ASP A N 1
ATOM 1670 C CA . ASP A 1 202 ? 47.324 9.086 -51.325 1.00 79.69 202 ASP A CA 1
ATOM 1671 C C . ASP A 1 202 ? 46.384 9.862 -50.398 1.00 79.69 202 ASP A C 1
ATOM 1673 O O . ASP A 1 202 ? 46.296 9.565 -49.209 1.00 79.69 202 ASP A O 1
ATOM 1677 N N . VAL A 1 203 ? 45.584 10.787 -50.942 1.00 75.00 203 VAL A N 1
ATOM 1678 C CA . VAL A 1 203 ? 44.539 11.492 -50.182 1.00 75.00 203 VAL A CA 1
ATOM 1679 C C . VAL A 1 203 ? 43.486 10.514 -49.663 1.00 75.00 203 VAL A C 1
ATOM 1681 O O . VAL A 1 203 ? 43.097 10.611 -48.498 1.00 75.00 203 VAL A O 1
ATOM 1684 N N . LYS A 1 204 ? 43.033 9.553 -50.481 1.00 70.94 204 LYS A N 1
ATOM 1685 C CA . LYS A 1 204 ? 42.104 8.502 -50.032 1.00 70.94 204 LYS A CA 1
ATOM 1686 C C . LYS A 1 204 ? 42.730 7.607 -48.961 1.00 70.94 204 LYS A C 1
ATOM 1688 O O . LYS A 1 204 ? 42.054 7.313 -47.979 1.00 70.94 204 LYS A O 1
ATOM 1693 N N . GLY A 1 205 ? 43.994 7.218 -49.124 1.00 72.44 205 GLY A N 1
ATOM 1694 C CA . GLY A 1 205 ? 44.756 6.452 -48.135 1.00 72.44 205 GLY A CA 1
ATOM 1695 C C . GLY A 1 205 ? 44.850 7.191 -46.802 1.00 72.44 205 GLY A C 1
ATOM 1696 O O . GLY A 1 205 ? 44.388 6.680 -45.790 1.00 72.44 205 GLY A O 1
ATOM 1697 N N . GLY A 1 206 ? 45.291 8.451 -46.820 1.00 70.00 206 GLY A N 1
ATOM 1698 C CA . GLY A 1 206 ? 45.386 9.288 -45.622 1.00 70.00 206 GLY A CA 1
ATOM 1699 C C . GLY A 1 206 ? 44.038 9.575 -44.947 1.00 70.00 206 GLY A C 1
ATOM 1700 O O . GLY A 1 206 ? 43.982 9.726 -43.726 1.00 70.00 206 GLY A O 1
ATOM 1701 N N . HIS A 1 207 ? 42.933 9.617 -45.703 1.00 65.44 207 HIS A N 1
ATOM 1702 C CA . HIS A 1 207 ? 41.592 9.652 -45.111 1.00 65.44 207 HIS A CA 1
ATOM 1703 C C . HIS A 1 207 ? 41.287 8.335 -44.385 1.00 65.44 207 HIS A C 1
ATOM 1705 O O . HIS A 1 207 ? 40.907 8.364 -43.217 1.00 65.44 207 HIS A O 1
ATOM 1711 N N . ILE A 1 208 ? 41.483 7.183 -45.029 1.00 69.81 208 ILE A N 1
ATOM 1712 C CA . ILE A 1 208 ? 41.232 5.868 -44.418 1.00 69.81 208 ILE A CA 1
ATOM 1713 C C . ILE A 1 208 ? 42.089 5.671 -43.159 1.00 69.81 208 ILE A C 1
ATOM 1715 O O . ILE A 1 208 ? 41.557 5.264 -42.126 1.00 69.81 208 ILE A O 1
ATOM 1719 N N . ASP A 1 209 ? 43.368 6.040 -43.212 1.00 71.19 209 ASP A N 1
ATOM 1720 C CA . ASP A 1 209 ? 44.306 5.926 -42.091 1.00 71.19 209 ASP A CA 1
ATOM 1721 C C . ASP A 1 209 ? 43.925 6.826 -40.909 1.00 71.19 209 ASP A C 1
ATOM 1723 O O . ASP A 1 209 ? 44.186 6.481 -39.760 1.00 71.19 209 ASP A O 1
ATOM 1727 N N . ARG A 1 210 ? 43.244 7.953 -41.158 1.00 74.62 210 ARG A N 1
ATOM 1728 C CA . ARG A 1 210 ? 42.703 8.820 -40.100 1.00 74.62 210 ARG A CA 1
ATOM 1729 C C . ARG A 1 210 ? 41.379 8.303 -39.535 1.00 74.62 210 ARG A C 1
ATOM 1731 O O . ARG A 1 210 ? 41.168 8.340 -38.324 1.00 74.62 210 ARG A O 1
ATOM 1738 N N . PHE A 1 211 ? 40.466 7.856 -40.395 1.00 71.00 211 PHE A N 1
ATOM 1739 C CA . PHE A 1 211 ? 39.125 7.434 -39.980 1.00 71.00 211 PHE A CA 1
ATOM 1740 C C . PHE A 1 211 ? 39.110 6.044 -39.337 1.00 71.00 211 PHE A C 1
ATOM 1742 O O . PHE A 1 211 ? 38.242 5.777 -38.509 1.00 71.00 211 PHE A O 1
ATOM 1749 N N . SER A 1 212 ? 40.055 5.166 -39.683 1.00 74.25 212 SER A N 1
ATOM 1750 C CA . SER A 1 212 ? 40.123 3.806 -39.139 1.00 74.25 212 SER A CA 1
ATOM 1751 C C . SER A 1 212 ? 40.360 3.788 -37.614 1.00 74.25 212 SER A C 1
ATOM 1753 O O . SER A 1 212 ? 39.527 3.212 -36.908 1.00 74.25 212 SER A O 1
ATOM 1755 N N . PRO A 1 213 ? 41.369 4.489 -37.054 1.00 75.69 213 PRO A N 1
ATOM 1756 C CA . PRO A 1 213 ? 41.546 4.591 -35.603 1.00 75.69 213 PRO A CA 1
ATOM 1757 C C . PRO A 1 213 ? 40.388 5.310 -34.906 1.00 75.69 213 PRO A C 1
ATOM 1759 O O . PRO A 1 213 ? 39.931 4.853 -33.861 1.00 75.69 213 PRO A O 1
ATOM 1762 N N . LEU A 1 214 ? 39.866 6.394 -35.498 1.00 74.94 214 LEU A N 1
ATOM 1763 C CA . LEU A 1 214 ? 38.740 7.147 -34.930 1.00 74.94 214 LEU A CA 1
ATOM 1764 C C . LEU A 1 214 ? 37.478 6.282 -34.823 1.00 74.94 214 LEU A C 1
ATOM 1766 O O . LEU A 1 214 ? 36.764 6.343 -33.829 1.00 74.94 214 LEU A O 1
ATOM 1770 N N . LYS A 1 215 ? 37.219 5.436 -35.824 1.00 75.38 215 LYS A N 1
ATOM 1771 C CA . LYS A 1 215 ? 36.112 4.479 -35.798 1.00 75.38 215 LYS A CA 1
ATOM 1772 C C . LYS A 1 215 ? 36.256 3.476 -34.654 1.00 75.38 215 LYS A C 1
ATOM 1774 O O . LYS A 1 215 ? 35.266 3.200 -33.984 1.00 75.38 215 LYS A O 1
ATOM 1779 N N . ILE A 1 216 ? 37.454 2.924 -34.451 1.00 79.38 216 ILE A N 1
ATOM 1780 C CA . ILE A 1 216 ? 37.722 1.982 -33.353 1.00 79.38 216 ILE A CA 1
ATOM 1781 C C . ILE A 1 216 ? 37.516 2.688 -32.012 1.00 79.38 216 ILE A C 1
ATOM 1783 O O . ILE A 1 216 ? 36.818 2.162 -31.152 1.00 79.38 216 ILE A O 1
ATOM 1787 N N . PHE A 1 217 ? 38.047 3.903 -31.867 1.00 74.94 217 PHE A N 1
ATOM 1788 C CA . PHE A 1 217 ? 37.884 4.710 -30.662 1.00 74.94 217 PHE A CA 1
ATOM 1789 C C . PHE A 1 217 ? 36.407 4.964 -30.333 1.00 74.94 217 PHE A C 1
ATOM 1791 O O . PHE A 1 217 ? 35.961 4.603 -29.251 1.00 74.94 217 PHE A O 1
ATOM 1798 N N . LEU A 1 218 ? 35.620 5.463 -31.292 1.00 76.00 218 LEU A N 1
ATOM 1799 C CA . LEU A 1 218 ? 34.180 5.690 -31.114 1.00 76.00 218 LEU A CA 1
ATOM 1800 C C . LEU A 1 218 ? 33.414 4.394 -30.805 1.00 76.00 218 LEU A C 1
ATOM 1802 O O . LEU A 1 218 ? 32.437 4.402 -30.057 1.00 76.00 218 LEU A O 1
ATOM 1806 N N . GLN A 1 219 ? 33.841 3.267 -31.384 1.00 80.25 219 GLN A N 1
ATOM 1807 C CA . GLN A 1 219 ? 33.245 1.966 -31.100 1.00 80.25 219 GLN A CA 1
ATOM 1808 C C . GLN A 1 219 ? 33.480 1.552 -29.642 1.00 80.25 219 GLN A C 1
ATOM 1810 O O . GLN A 1 219 ? 32.537 1.099 -28.993 1.00 80.25 219 GLN A O 1
ATOM 1815 N N . GLU A 1 220 ? 34.705 1.712 -29.139 1.00 81.44 220 GLU A N 1
ATOM 1816 C CA . GLU A 1 220 ? 35.057 1.418 -27.748 1.00 81.44 220 GLU A CA 1
ATOM 1817 C C . GLU A 1 220 ? 34.417 2.410 -26.769 1.00 81.44 220 GLU A C 1
ATOM 1819 O O . GLU A 1 220 ? 33.867 1.980 -25.759 1.00 81.44 220 GLU A O 1
ATOM 1824 N N . GLU A 1 221 ? 34.370 3.707 -27.087 1.00 78.81 221 GLU A N 1
ATOM 1825 C CA . GLU A 1 221 ? 33.638 4.696 -26.284 1.00 78.81 221 GLU A CA 1
ATOM 1826 C C . GLU A 1 221 ? 32.160 4.328 -26.147 1.00 78.81 221 GLU A C 1
ATOM 1828 O O . GLU A 1 221 ? 31.609 4.358 -25.047 1.00 78.81 221 GLU A O 1
ATOM 1833 N N . LEU A 1 222 ? 31.510 3.909 -27.239 1.00 79.62 222 LEU A N 1
ATOM 1834 C CA . LEU A 1 222 ? 30.117 3.472 -27.185 1.00 79.62 222 LEU A CA 1
ATOM 1835 C C . LEU A 1 222 ? 29.940 2.218 -26.313 1.00 79.62 222 LEU A C 1
ATOM 1837 O O . LEU A 1 222 ? 28.952 2.117 -25.587 1.00 79.62 222 LEU A O 1
ATOM 1841 N N . LYS A 1 223 ? 30.888 1.272 -26.343 1.00 81.06 223 LYS A N 1
ATOM 1842 C CA . LYS A 1 223 ? 30.863 0.099 -25.450 1.00 81.06 223 LYS A CA 1
ATOM 1843 C C . LYS A 1 223 ? 31.008 0.503 -23.988 1.00 81.06 223 LYS A C 1
ATOM 1845 O O . LYS A 1 223 ? 30.245 0.008 -23.162 1.00 81.06 223 LYS A O 1
ATOM 1850 N N . ILE A 1 224 ? 31.950 1.396 -23.683 1.00 79.06 224 ILE A N 1
ATOM 1851 C CA . ILE A 1 224 ? 32.165 1.914 -22.329 1.00 79.06 224 ILE A CA 1
ATOM 1852 C C . ILE A 1 224 ? 30.893 2.608 -21.841 1.00 79.06 224 ILE A C 1
ATOM 1854 O O . ILE A 1 224 ? 30.399 2.269 -20.771 1.00 79.06 224 ILE A O 1
ATOM 1858 N N . ASN A 1 225 ? 30.303 3.492 -22.647 1.00 76.31 225 ASN A N 1
ATOM 1859 C CA . ASN A 1 225 ? 29.067 4.196 -22.298 1.00 76.31 225 ASN A CA 1
ATOM 1860 C C . ASN A 1 225 ? 27.900 3.234 -22.040 1.00 76.31 225 ASN A C 1
ATOM 1862 O O . ASN A 1 225 ? 27.193 3.377 -21.044 1.00 76.31 225 ASN A O 1
ATOM 1866 N N . ASN A 1 226 ? 27.724 2.218 -22.889 1.00 79.62 226 ASN A N 1
ATOM 1867 C CA . ASN A 1 226 ? 26.685 1.205 -22.695 1.00 79.62 226 ASN A CA 1
ATOM 1868 C C . ASN A 1 226 ? 26.913 0.375 -21.424 1.00 79.62 226 ASN A C 1
ATOM 1870 O O . ASN A 1 226 ? 25.953 0.059 -20.722 1.00 79.62 226 ASN A O 1
ATOM 1874 N N . LEU A 1 227 ? 28.166 0.027 -21.115 1.00 80.88 227 LEU A N 1
ATOM 1875 C CA . LEU A 1 227 ? 28.507 -0.703 -19.897 1.00 80.88 227 LEU A CA 1
ATOM 1876 C C . LEU A 1 227 ? 28.253 0.151 -18.653 1.00 80.88 227 LEU A C 1
ATOM 1878 O O . LEU A 1 227 ? 27.635 -0.330 -17.710 1.00 80.88 227 LEU A O 1
ATOM 1882 N N . VAL A 1 228 ? 28.669 1.419 -18.667 1.00 78.31 228 VAL A N 1
ATOM 1883 C CA . VAL A 1 228 ? 28.405 2.372 -17.580 1.00 78.31 228 VAL A CA 1
ATOM 1884 C C . VAL A 1 228 ? 26.903 2.517 -17.354 1.00 78.31 228 VAL A C 1
ATOM 1886 O O . VAL A 1 228 ? 26.445 2.395 -16.224 1.00 78.31 228 VAL A O 1
ATOM 1889 N N . PHE A 1 229 ? 26.120 2.697 -18.420 1.00 79.25 229 PHE A N 1
ATOM 1890 C CA . PHE A 1 229 ? 24.663 2.763 -18.321 1.00 79.25 229 PHE A CA 1
ATOM 1891 C C . PHE A 1 229 ? 24.062 1.477 -17.732 1.00 79.25 229 PHE A C 1
ATOM 1893 O O . PHE A 1 229 ? 23.197 1.539 -16.864 1.00 79.25 229 PHE A O 1
ATOM 1900 N N . SER A 1 230 ? 24.557 0.309 -18.151 1.00 80.50 230 SER A N 1
ATOM 1901 C CA . SER A 1 230 ? 24.136 -0.981 -17.599 1.00 80.50 230 SER A CA 1
ATOM 1902 C C . SER A 1 230 ? 24.458 -1.115 -16.106 1.00 80.50 230 SER A C 1
ATOM 1904 O O . SER A 1 230 ? 23.635 -1.632 -15.359 1.00 80.50 230 SER A O 1
ATOM 1906 N N . LEU A 1 231 ? 25.634 -0.662 -15.664 1.00 82.06 231 LEU A N 1
ATOM 1907 C CA . LEU A 1 231 ? 26.028 -0.696 -14.252 1.00 82.06 231 LEU A CA 1
ATOM 1908 C C . LEU A 1 231 ? 25.166 0.248 -13.407 1.00 82.06 231 LEU A C 1
ATOM 1910 O O . LEU A 1 231 ? 24.717 -0.143 -12.335 1.00 82.06 231 LEU A O 1
ATOM 1914 N N . LEU A 1 232 ? 24.882 1.452 -13.912 1.00 80.56 232 LEU A N 1
ATOM 1915 C CA . LEU A 1 232 ? 24.004 2.413 -13.238 1.00 80.56 232 LEU A CA 1
ATOM 1916 C C . LEU A 1 232 ? 22.581 1.868 -13.075 1.00 80.56 232 LEU A C 1
ATOM 1918 O O . LEU A 1 232 ? 21.988 2.018 -12.011 1.00 80.56 232 LEU A O 1
ATOM 1922 N N . LEU A 1 233 ? 22.043 1.203 -14.101 1.00 83.06 233 LEU A N 1
ATOM 1923 C CA . LEU A 1 233 ? 20.733 0.556 -14.008 1.00 83.06 233 LEU A CA 1
ATOM 1924 C C . LEU A 1 233 ? 20.721 -0.604 -13.002 1.00 83.06 233 LEU A C 1
ATOM 1926 O O . LEU A 1 233 ? 19.747 -0.755 -12.268 1.00 83.06 233 LEU A O 1
ATOM 1930 N N . ASP A 1 234 ? 21.779 -1.418 -12.945 1.00 85.31 234 ASP A N 1
ATOM 1931 C CA . ASP A 1 234 ? 21.883 -2.511 -11.968 1.00 85.31 234 ASP A CA 1
ATOM 1932 C C . ASP A 1 234 ? 21.962 -1.984 -10.525 1.00 85.31 234 ASP A C 1
ATOM 1934 O O . ASP A 1 234 ? 21.304 -2.517 -9.624 1.00 85.31 234 ASP A O 1
ATOM 1938 N N . GLU A 1 235 ? 22.703 -0.892 -10.310 1.00 84.81 235 GLU A N 1
ATOM 1939 C CA . GLU A 1 235 ? 22.759 -0.189 -9.027 1.00 84.81 235 GLU A CA 1
ATOM 1940 C C . GLU A 1 235 ? 21.394 0.413 -8.658 1.00 84.81 235 GLU A C 1
ATOM 1942 O O . GLU A 1 235 ? 20.940 0.251 -7.523 1.00 84.81 235 GLU A O 1
ATOM 1947 N N . GLU A 1 236 ? 20.686 1.031 -9.609 1.00 88.12 236 GLU A N 1
ATOM 1948 C CA . GLU A 1 236 ? 19.335 1.562 -9.394 1.00 88.12 236 GLU A CA 1
ATOM 1949 C C . GLU A 1 236 ? 18.357 0.449 -8.989 1.00 88.12 236 GLU A C 1
ATOM 1951 O O . GLU A 1 236 ? 17.685 0.568 -7.961 1.00 88.12 236 GLU A O 1
ATOM 1956 N N . ILE A 1 237 ? 18.325 -0.666 -9.725 1.00 86.25 237 ILE A N 1
ATOM 1957 C CA . ILE A 1 237 ? 17.477 -1.826 -9.410 1.00 86.25 237 ILE A CA 1
ATOM 1958 C C . ILE A 1 237 ? 17.825 -2.389 -8.027 1.00 86.25 237 ILE A C 1
ATOM 1960 O O . ILE A 1 237 ? 16.928 -2.644 -7.221 1.00 86.25 237 ILE A O 1
ATOM 1964 N N . SER A 1 238 ? 19.114 -2.537 -7.713 1.00 88.81 238 SER A N 1
ATOM 1965 C CA . SER A 1 238 ? 19.579 -3.055 -6.420 1.00 88.81 238 SER A CA 1
ATOM 1966 C C . SER A 1 238 ? 19.243 -2.109 -5.260 1.00 88.81 238 SER A C 1
ATOM 1968 O O . SER A 1 238 ? 18.816 -2.545 -4.187 1.00 88.81 238 SER A O 1
ATOM 1970 N N . SER A 1 239 ? 19.365 -0.797 -5.465 1.00 91.44 239 SER A N 1
ATOM 1971 C CA . SER A 1 239 ? 18.969 0.213 -4.478 1.00 91.44 239 SER A CA 1
ATOM 1972 C C . SER A 1 239 ? 17.452 0.219 -4.249 1.00 91.44 239 SER A C 1
ATOM 1974 O O . SER A 1 239 ? 16.989 0.300 -3.109 1.00 91.44 239 SER A O 1
ATOM 1976 N N . ARG A 1 240 ? 16.653 0.041 -5.310 1.00 93.50 240 ARG A N 1
ATOM 1977 C CA . ARG A 1 240 ? 15.195 -0.083 -5.214 1.00 93.50 240 ARG A CA 1
ATOM 1978 C C . ARG A 1 240 ? 14.793 -1.358 -4.476 1.00 93.50 240 ARG A C 1
ATOM 1980 O O . ARG A 1 240 ? 13.922 -1.301 -3.611 1.00 93.50 240 ARG A O 1
ATOM 1987 N N . GLU A 1 241 ? 15.444 -2.480 -4.769 1.00 92.94 241 GLU A N 1
ATOM 1988 C CA . GLU A 1 241 ? 15.200 -3.773 -4.122 1.00 92.94 241 GLU A CA 1
ATOM 1989 C C . GLU A 1 241 ? 15.519 -3.711 -2.623 1.00 92.94 241 GLU A C 1
ATOM 1991 O O . GLU A 1 241 ? 14.699 -4.095 -1.789 1.00 92.94 241 GLU A O 1
ATOM 1996 N N . THR A 1 242 ? 16.679 -3.162 -2.254 1.00 94.69 242 THR A N 1
ATOM 1997 C CA . THR A 1 242 ? 17.054 -2.972 -0.842 1.00 94.69 242 THR A CA 1
ATOM 1998 C C . THR A 1 242 ? 16.103 -2.018 -0.120 1.00 94.69 242 THR A C 1
ATOM 2000 O O . THR A 1 242 ? 15.698 -2.300 1.009 1.00 94.69 242 THR A O 1
ATOM 2003 N N . PHE A 1 243 ? 15.678 -0.928 -0.765 1.00 95.94 243 PHE A N 1
ATOM 2004 C CA . PHE A 1 243 ? 14.670 -0.021 -0.219 1.00 95.94 243 PHE A CA 1
ATOM 2005 C C . PHE A 1 243 ? 13.337 -0.733 0.051 1.00 95.94 243 PHE A C 1
ATOM 2007 O O . PHE A 1 243 ? 12.808 -0.622 1.158 1.00 95.94 243 PHE A O 1
ATOM 2014 N N . LEU A 1 244 ? 12.805 -1.473 -0.928 1.00 95.62 244 LEU A N 1
ATOM 2015 C CA . LEU A 1 244 ? 11.536 -2.191 -0.784 1.00 95.62 244 LEU A CA 1
ATOM 2016 C C . LEU A 1 244 ? 11.624 -3.273 0.295 1.00 95.62 244 LEU A C 1
ATOM 2018 O O . LEU A 1 244 ? 10.720 -3.366 1.120 1.00 95.62 244 LEU A O 1
ATOM 2022 N N . ASN A 1 245 ? 12.727 -4.023 0.362 1.00 96.25 245 ASN A N 1
ATOM 2023 C CA . ASN A 1 245 ? 12.954 -5.018 1.413 1.00 96.25 245 ASN A CA 1
ATOM 2024 C C . ASN A 1 245 ? 13.004 -4.385 2.813 1.00 96.25 245 ASN A C 1
ATOM 2026 O O . ASN A 1 245 ? 12.360 -4.875 3.740 1.00 96.25 245 ASN A O 1
ATOM 2030 N N . ASN A 1 246 ? 13.708 -3.261 2.970 1.00 96.88 246 ASN A N 1
ATOM 2031 C CA . ASN A 1 246 ? 13.747 -2.527 4.238 1.00 96.88 246 ASN A CA 1
ATOM 2032 C C . ASN A 1 246 ? 12.368 -1.972 4.620 1.00 96.88 246 ASN A C 1
ATOM 2034 O O . ASN A 1 246 ? 11.977 -2.002 5.789 1.00 96.88 246 ASN A O 1
ATOM 2038 N N . TYR A 1 247 ? 11.617 -1.464 3.642 1.00 96.19 247 TYR A N 1
ATOM 2039 C CA . TYR A 1 247 ? 10.260 -0.975 3.858 1.00 96.19 247 TYR A CA 1
ATOM 2040 C C . TYR A 1 247 ? 9.306 -2.109 4.259 1.00 96.19 247 TYR A C 1
ATOM 2042 O O . TYR A 1 247 ? 8.554 -1.958 5.222 1.00 96.19 247 TYR A O 1
ATOM 2050 N N . LEU A 1 248 ? 9.396 -3.261 3.589 1.00 97.31 248 LEU A N 1
ATOM 2051 C CA . LEU A 1 248 ? 8.640 -4.469 3.906 1.00 97.31 248 LEU A CA 1
ATOM 2052 C C . LEU A 1 248 ? 8.945 -4.955 5.326 1.00 97.31 248 LEU A C 1
ATOM 2054 O O . LEU A 1 248 ? 8.018 -5.192 6.093 1.00 97.31 248 LEU A O 1
ATOM 2058 N N . ALA A 1 249 ? 10.222 -5.023 5.713 1.00 97.44 249 ALA A N 1
ATOM 2059 C CA . ALA A 1 249 ? 10.627 -5.417 7.062 1.00 97.44 249 ALA A CA 1
ATOM 2060 C C . ALA A 1 249 ? 10.038 -4.485 8.135 1.00 97.44 249 ALA A C 1
ATOM 2062 O O . ALA A 1 249 ? 9.496 -4.946 9.139 1.00 97.44 249 ALA A O 1
ATOM 2063 N N . ARG A 1 250 ? 10.069 -3.166 7.900 1.00 97.31 250 ARG A N 1
ATOM 2064 C CA . ARG A 1 250 ? 9.440 -2.183 8.797 1.00 97.31 250 ARG A CA 1
ATOM 2065 C C . ARG A 1 250 ? 7.929 -2.360 8.891 1.00 97.31 250 ARG A C 1
ATOM 2067 O O . ARG A 1 250 ? 7.374 -2.245 9.980 1.00 97.31 250 ARG A O 1
ATOM 2074 N N . LYS A 1 251 ? 7.262 -2.617 7.765 1.00 97.31 251 LYS A N 1
ATOM 2075 C CA . LYS A 1 251 ? 5.815 -2.847 7.739 1.00 97.31 251 LYS A CA 1
ATOM 2076 C C . LYS A 1 251 ? 5.432 -4.157 8.421 1.00 97.31 251 LYS A C 1
ATOM 2078 O O . LYS A 1 251 ? 4.441 -4.184 9.141 1.00 97.31 251 LYS A O 1
ATOM 2083 N N . GLN A 1 252 ? 6.246 -5.199 8.283 1.00 97.50 252 GLN A N 1
ATOM 2084 C CA . GLN A 1 252 ? 6.066 -6.462 8.994 1.00 97.50 252 GLN A CA 1
ATOM 2085 C C . GLN A 1 252 ? 6.197 -6.282 10.514 1.00 97.50 252 GLN A C 1
ATOM 2087 O O . GLN A 1 252 ? 5.422 -6.855 11.274 1.00 97.50 252 GLN A O 1
ATOM 2092 N N . GLU A 1 253 ? 7.130 -5.444 10.966 1.00 97.81 253 GLU A N 1
ATOM 2093 C CA . GLU A 1 253 ? 7.263 -5.104 12.384 1.00 97.81 253 GLU A CA 1
ATOM 2094 C C . GLU A 1 253 ? 6.045 -4.317 12.901 1.00 97.81 253 GLU A C 1
ATOM 2096 O O . GLU A 1 253 ? 5.481 -4.645 13.944 1.00 97.81 253 GLU A O 1
ATOM 2101 N N . GLU A 1 254 ? 5.558 -3.339 12.133 1.00 97.25 254 GLU A N 1
ATOM 2102 C CA . GLU A 1 254 ? 4.307 -2.625 12.433 1.00 97.25 254 GLU A CA 1
ATOM 2103 C C . GLU A 1 254 ? 3.100 -3.586 12.499 1.00 97.25 254 GLU A C 1
ATOM 2105 O O . GLU A 1 254 ? 2.240 -3.458 13.379 1.00 97.25 254 GLU A O 1
ATOM 2110 N N . LYS A 1 255 ? 3.054 -4.599 11.623 1.00 97.81 255 LYS A N 1
ATOM 2111 C CA . LYS A 1 255 ? 2.036 -5.660 11.643 1.00 97.81 255 LYS A CA 1
ATOM 2112 C C . LYS A 1 255 ? 2.108 -6.493 12.918 1.00 97.81 255 LYS A C 1
ATOM 2114 O O . LYS A 1 255 ? 1.080 -6.748 13.538 1.00 97.81 255 LYS A O 1
ATOM 2119 N N . ASN A 1 256 ? 3.306 -6.879 13.351 1.00 97.44 256 ASN A N 1
ATOM 2120 C CA . ASN A 1 256 ? 3.483 -7.626 14.596 1.00 97.44 256 ASN A CA 1
ATOM 2121 C C . ASN A 1 256 ? 2.964 -6.823 15.799 1.00 97.44 256 ASN A C 1
ATOM 2123 O O . ASN A 1 256 ? 2.211 -7.351 16.618 1.00 97.44 256 ASN A O 1
ATOM 2127 N N . GLN A 1 257 ? 3.290 -5.529 15.863 1.00 97.31 257 GLN A N 1
ATOM 2128 C CA . GLN A 1 257 ? 2.858 -4.635 16.943 1.00 97.31 257 GLN A CA 1
ATOM 2129 C C . GLN A 1 257 ? 1.335 -4.436 16.968 1.00 97.31 257 GLN A C 1
ATOM 2131 O O . GLN A 1 257 ? 0.708 -4.509 18.029 1.00 97.31 257 GLN A O 1
ATOM 2136 N N . THR A 1 258 ? 0.720 -4.204 15.807 1.00 96.88 258 THR A N 1
ATOM 2137 C CA . THR A 1 258 ? -0.739 -4.032 15.684 1.00 96.88 258 THR A CA 1
ATOM 2138 C C . THR A 1 258 ? -1.493 -5.325 15.997 1.00 96.88 258 THR A C 1
ATOM 2140 O O . THR A 1 258 ? -2.451 -5.301 16.775 1.00 96.88 258 THR A O 1
ATOM 2143 N N . SER A 1 259 ? -1.002 -6.469 15.519 1.00 97.69 259 SER A N 1
ATOM 2144 C CA . SER A 1 259 ? -1.546 -7.792 15.844 1.00 97.69 259 SER A CA 1
ATOM 2145 C C . SER A 1 259 ? -1.424 -8.130 17.334 1.00 97.69 259 SER A C 1
ATOM 2147 O O . SER A 1 259 ? -2.369 -8.654 17.931 1.00 97.69 259 SER A O 1
ATOM 2149 N N . GLU A 1 260 ? -0.311 -7.778 17.985 1.00 97.44 260 GLU A N 1
ATOM 2150 C CA . GLU A 1 260 ? -0.165 -7.955 19.432 1.00 97.44 260 GLU A CA 1
ATOM 2151 C C . GLU A 1 260 ? -1.120 -7.041 20.217 1.00 97.44 260 GLU A C 1
ATOM 2153 O O . GLU A 1 260 ? -1.732 -7.471 21.199 1.00 97.44 260 GLU A O 1
ATOM 2158 N N . ALA A 1 261 ? -1.311 -5.795 19.774 1.00 95.62 261 ALA A N 1
ATOM 2159 C CA . ALA A 1 261 ? -2.277 -4.881 20.379 1.00 95.62 261 ALA A CA 1
ATOM 2160 C C . ALA A 1 261 ? -3.726 -5.383 20.238 1.00 95.62 261 ALA A C 1
ATOM 2162 O O . ALA A 1 261 ? -4.521 -5.222 21.171 1.00 95.62 261 ALA A O 1
ATOM 2163 N N . ILE A 1 262 ? -4.076 -6.014 19.110 1.00 97.81 262 ILE A N 1
ATOM 2164 C CA . ILE A 1 262 ? -5.365 -6.697 18.920 1.00 97.81 262 ILE A CA 1
ATOM 2165 C C . ILE A 1 262 ? -5.496 -7.868 19.889 1.00 97.81 262 ILE A C 1
ATOM 2167 O O . ILE A 1 262 ? -6.525 -7.969 20.555 1.00 97.81 262 ILE A O 1
ATOM 2171 N N . ARG A 1 263 ? -4.465 -8.717 20.007 1.00 97.88 263 ARG A N 1
ATOM 2172 C CA . ARG A 1 263 ? -4.461 -9.852 20.943 1.00 97.88 263 ARG A CA 1
ATOM 2173 C C . ARG A 1 263 ? -4.737 -9.387 22.374 1.00 97.88 263 ARG A C 1
ATOM 2175 O O . ARG A 1 263 ? -5.682 -9.875 22.982 1.00 97.88 263 ARG A O 1
ATOM 2182 N N . LYS A 1 264 ? -4.000 -8.381 22.859 1.00 96.88 264 LYS A N 1
ATOM 2183 C CA . LYS A 1 264 ? -4.207 -7.787 24.195 1.00 96.88 264 LYS A CA 1
ATOM 2184 C C . LYS A 1 264 ? -5.619 -7.222 24.362 1.00 96.88 264 LYS A C 1
ATOM 2186 O O . LYS A 1 264 ? -6.294 -7.514 25.337 1.00 96.88 264 LYS A O 1
ATOM 2191 N N . SER A 1 265 ? -6.110 -6.476 23.368 1.00 95.56 265 SER A N 1
ATOM 2192 C CA . SER A 1 265 ? -7.463 -5.896 23.419 1.00 95.56 265 SER A CA 1
ATOM 2193 C C . SER A 1 265 ? -8.564 -6.968 23.423 1.00 95.56 265 SER A C 1
ATOM 2195 O O . SER A 1 265 ? -9.641 -6.738 23.969 1.00 95.56 265 SER A O 1
ATOM 2197 N N . ARG A 1 266 ? -8.317 -8.126 22.795 1.00 97.56 266 ARG A N 1
ATOM 2198 C CA . ARG A 1 266 ? -9.226 -9.278 22.808 1.00 97.56 266 ARG A CA 1
ATOM 2199 C C . ARG A 1 266 ? -9.209 -9.977 24.168 1.00 97.56 266 ARG A C 1
ATOM 2201 O O . ARG A 1 266 ? -10.279 -10.243 24.693 1.00 97.56 266 ARG A O 1
ATOM 2208 N N . GLU A 1 267 ? -8.032 -10.181 24.755 1.00 97.69 267 GLU A N 1
ATOM 2209 C CA . GLU A 1 267 ? -7.887 -10.711 26.120 1.00 97.69 267 GLU A CA 1
ATOM 2210 C C . GLU A 1 267 ? -8.616 -9.823 27.141 1.00 97.69 267 GLU A C 1
ATOM 2212 O O . GLU A 1 267 ? -9.420 -10.319 27.930 1.00 97.69 267 GLU A O 1
ATOM 2217 N N . ASP A 1 268 ? -8.435 -8.501 27.060 1.00 95.00 268 ASP A N 1
ATOM 2218 C CA . ASP A 1 268 ? -9.148 -7.539 27.909 1.00 95.00 268 ASP A CA 1
ATOM 2219 C C . ASP A 1 268 ? -10.671 -7.617 27.723 1.00 95.00 268 ASP A C 1
ATOM 2221 O O . ASP A 1 268 ? -11.428 -7.534 28.693 1.00 95.00 268 ASP A O 1
ATOM 2225 N N . LEU A 1 269 ? -11.137 -7.773 26.477 1.00 97.06 269 LEU A N 1
ATOM 2226 C CA . LEU A 1 269 ? -12.557 -7.919 26.161 1.00 97.06 269 LEU A CA 1
ATOM 2227 C C . LEU A 1 269 ? -13.135 -9.213 26.745 1.00 97.06 269 LEU A C 1
ATOM 2229 O O . LEU A 1 269 ? -14.234 -9.179 27.298 1.00 97.06 269 LEU A O 1
ATOM 2233 N N . ASP A 1 270 ? -12.407 -10.323 26.642 1.00 97.31 270 ASP A N 1
ATOM 2234 C CA . ASP A 1 270 ? -12.835 -11.625 27.150 1.00 97.31 270 ASP A CA 1
ATOM 2235 C C . ASP A 1 270 ? -12.930 -11.611 28.683 1.00 97.31 270 ASP A C 1
ATOM 2237 O O . ASP A 1 270 ? -13.969 -11.989 29.229 1.00 97.31 270 ASP A O 1
ATOM 2241 N N . MET A 1 271 ? -11.931 -11.054 29.381 1.00 96.75 271 MET A N 1
ATOM 2242 C CA . MET A 1 271 ? -12.002 -10.849 30.837 1.00 96.75 271 MET A CA 1
ATOM 2243 C C . MET A 1 271 ? -13.174 -9.938 31.227 1.00 96.75 271 MET A C 1
ATOM 2245 O O . MET A 1 271 ? -13.915 -10.200 32.177 1.00 96.75 271 MET A O 1
ATOM 2249 N N . TYR A 1 272 ? -13.381 -8.842 30.491 1.00 95.50 272 TYR A N 1
ATOM 2250 C CA . TYR A 1 272 ? -14.475 -7.914 30.769 1.00 95.50 272 TYR A CA 1
ATOM 2251 C C . TYR A 1 272 ? -15.850 -8.560 30.555 1.00 95.50 272 TYR A C 1
ATOM 2253 O O . TYR A 1 272 ? -16.791 -8.276 31.306 1.00 95.50 272 TYR A O 1
ATOM 2261 N N . LYS A 1 273 ? -15.961 -9.443 29.558 1.00 97.25 273 LYS A N 1
ATOM 2262 C CA . LYS A 1 273 ? -17.155 -10.238 29.278 1.00 97.25 273 LYS A CA 1
ATOM 2263 C C . LYS A 1 273 ? -17.422 -11.260 30.382 1.00 97.25 273 LYS A C 1
ATOM 2265 O O . LYS A 1 273 ? -18.557 -11.336 30.837 1.00 97.25 273 LYS A O 1
ATOM 2270 N N . GLU A 1 274 ? -16.400 -11.952 30.881 1.00 97.50 274 GLU A N 1
ATOM 2271 C CA . GLU A 1 274 ? -16.537 -12.857 32.029 1.00 97.50 274 GLU A CA 1
ATOM 2272 C C . GLU A 1 274 ? -17.074 -12.114 33.264 1.00 97.50 274 GLU A C 1
ATOM 2274 O O . GLU A 1 274 ? -18.038 -12.547 33.894 1.00 97.50 274 GLU A O 1
ATOM 2279 N N . HIS A 1 275 ? -16.536 -10.927 33.567 1.00 95.62 275 HIS A N 1
ATOM 2280 C CA . HIS A 1 275 ? -17.062 -10.088 34.648 1.00 95.62 275 HIS A CA 1
ATOM 2281 C C . HIS A 1 275 ? -18.525 -9.674 34.436 1.00 95.62 275 HIS A C 1
ATOM 2283 O O . HIS A 1 275 ? -19.284 -9.574 35.400 1.00 95.62 275 HIS A O 1
ATOM 2289 N N . TYR A 1 276 ? -18.927 -9.398 33.195 1.00 96.69 276 TYR A N 1
ATOM 2290 C CA . TYR A 1 276 ? -20.316 -9.090 32.863 1.00 96.69 276 TYR A CA 1
ATOM 2291 C C . TYR A 1 276 ? -21.234 -10.306 33.058 1.00 96.69 276 TYR A C 1
ATOM 2293 O O . TYR A 1 276 ? -22.299 -10.172 33.664 1.00 96.69 276 TYR A O 1
ATOM 2301 N N . ASP A 1 277 ? -20.806 -11.486 32.609 1.00 97.25 277 ASP A N 1
ATOM 2302 C CA . ASP A 1 277 ? -21.556 -12.735 32.744 1.00 97.25 277 ASP A CA 1
ATOM 2303 C C . ASP A 1 277 ? -21.703 -13.150 34.221 1.00 97.25 277 ASP A C 1
ATOM 2305 O O . ASP A 1 277 ? -22.785 -13.576 34.633 1.00 97.25 277 ASP A O 1
ATOM 2309 N N . ASN A 1 278 ? -20.671 -12.927 35.044 1.00 96.75 278 ASN A N 1
ATOM 2310 C CA . ASN A 1 278 ? -20.723 -13.132 36.496 1.00 96.75 278 ASN A CA 1
ATOM 2311 C C . ASN A 1 278 ? -21.752 -12.210 37.166 1.00 96.75 278 ASN A C 1
ATOM 2313 O O . ASN A 1 278 ? -22.614 -12.691 37.901 1.00 96.75 278 ASN A O 1
ATOM 2317 N N . LEU A 1 279 ? -21.752 -10.909 36.848 1.00 95.50 279 LEU A N 1
ATOM 2318 C CA . LEU A 1 279 ? -22.757 -9.969 37.371 1.00 95.50 279 LEU A CA 1
ATOM 2319 C C . LEU A 1 279 ? -24.179 -10.342 36.929 1.00 95.50 279 LEU A C 1
ATOM 2321 O O . LEU A 1 279 ? -25.120 -10.250 37.717 1.00 95.50 279 LEU A O 1
ATOM 2325 N N . LEU A 1 280 ? -24.352 -10.801 35.685 1.00 96.56 280 LEU A N 1
ATOM 2326 C CA . LEU A 1 280 ? -25.632 -11.324 35.200 1.00 96.56 280 LEU A CA 1
ATOM 2327 C C . LEU A 1 280 ? -26.076 -12.588 35.949 1.00 96.56 280 LEU A C 1
ATOM 2329 O O . LEU A 1 280 ? -27.275 -12.792 36.159 1.00 96.56 280 LEU A O 1
ATOM 2333 N N . ALA A 1 281 ? -25.142 -13.466 36.312 1.00 96.94 281 ALA A N 1
ATOM 2334 C CA . ALA A 1 281 ? -25.434 -14.659 37.096 1.00 96.94 281 ALA A CA 1
ATOM 2335 C C . ALA A 1 281 ? -25.834 -14.288 38.531 1.00 96.94 281 ALA A C 1
ATOM 2337 O O . ALA A 1 281 ? -26.876 -14.750 38.997 1.00 96.94 281 ALA A O 1
ATOM 2338 N N . GLU A 1 282 ? -25.079 -13.402 39.187 1.00 95.12 282 GLU A N 1
ATOM 2339 C CA . GLU A 1 282 ? -25.414 -12.832 40.499 1.00 95.12 282 GLU A CA 1
ATOM 2340 C C . GLU A 1 282 ? -26.802 -12.179 40.483 1.00 95.12 282 GLU A C 1
ATOM 2342 O O . GLU A 1 282 ? -27.620 -12.416 41.369 1.00 95.12 282 GLU A O 1
ATOM 2347 N N . ASP A 1 283 ? -27.122 -11.426 39.427 1.00 94.81 283 ASP A N 1
ATOM 2348 C CA . ASP A 1 283 ? -28.424 -10.791 39.244 1.00 94.81 283 ASP A CA 1
ATOM 2349 C C . ASP A 1 283 ? -29.567 -11.823 39.222 1.00 94.81 283 ASP A C 1
ATOM 2351 O O . ASP A 1 283 ? -30.578 -11.673 39.919 1.00 94.81 283 ASP A O 1
ATOM 2355 N N . LYS A 1 284 ? -29.391 -12.922 38.480 1.00 95.19 284 LYS A N 1
ATOM 2356 C CA . LYS A 1 284 ? -30.351 -14.037 38.450 1.00 95.19 284 LYS A CA 1
ATOM 2357 C C . LYS A 1 284 ? -30.447 -14.758 39.795 1.00 95.19 284 LYS A C 1
ATOM 2359 O O . LYS A 1 284 ? -31.530 -15.234 40.136 1.00 95.19 284 LYS A O 1
ATOM 2364 N N . VAL A 1 285 ? -29.347 -14.869 40.540 1.00 95.25 285 VAL A N 1
ATOM 2365 C CA . VAL A 1 285 ? -29.330 -15.490 41.872 1.00 95.25 285 VAL A CA 1
ATOM 2366 C C . VAL A 1 285 ? -30.126 -14.650 42.864 1.00 95.25 285 VAL A C 1
ATOM 2368 O O . VAL A 1 285 ? -31.030 -15.212 43.473 1.00 95.25 285 VAL A O 1
ATOM 2371 N N . LEU A 1 286 ? -29.894 -13.332 42.939 1.00 91.69 286 LEU A N 1
ATOM 2372 C CA . LEU A 1 286 ? -30.647 -12.413 43.812 1.00 91.69 286 LEU A CA 1
ATOM 2373 C C . LEU A 1 286 ? -32.161 -12.487 43.570 1.00 91.69 286 LEU A C 1
ATOM 2375 O O . LEU A 1 286 ? -32.967 -12.384 44.488 1.00 91.69 286 LEU A O 1
ATOM 2379 N N . ASP A 1 287 ? -32.570 -12.687 42.316 1.00 92.75 287 ASP A N 1
ATOM 2380 C CA . ASP A 1 287 ? -33.987 -12.817 41.982 1.00 92.75 287 ASP A CA 1
ATOM 2381 C C . ASP A 1 287 ? -34.594 -14.166 42.405 1.00 92.75 287 ASP A C 1
ATOM 2383 O O . ASP A 1 287 ? -35.755 -14.240 42.807 1.00 92.75 287 ASP A O 1
ATOM 2387 N N . ARG A 1 288 ? -33.810 -15.248 42.317 1.00 93.25 288 ARG A N 1
ATOM 2388 C CA . ARG A 1 288 ? -34.231 -16.605 42.705 1.00 93.25 288 ARG A CA 1
ATOM 2389 C C . ARG A 1 288 ? -34.163 -16.832 44.216 1.00 93.25 288 ARG A C 1
ATOM 2391 O O . ARG A 1 288 ? -34.958 -17.618 44.731 1.00 93.25 288 ARG A O 1
ATOM 2398 N N . SER A 1 289 ? -33.213 -16.202 44.913 1.00 93.38 289 SER A N 1
ATOM 2399 C CA . SER A 1 289 ? -33.021 -16.339 46.362 1.00 93.38 289 SER A CA 1
ATOM 2400 C 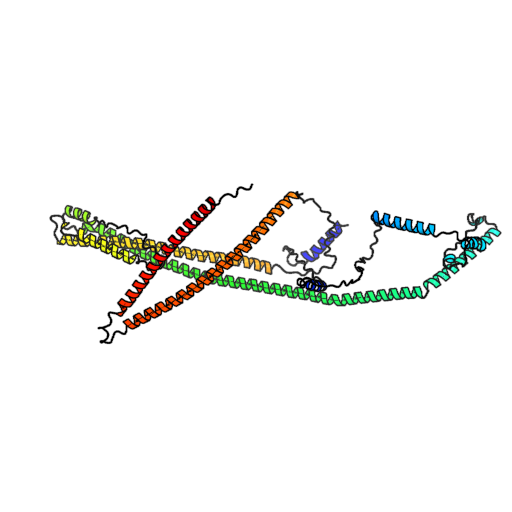C . SER A 1 289 ? -34.030 -15.531 47.168 1.00 93.38 289 SER A C 1
ATOM 2402 O O . SER A 1 289 ? -34.344 -15.947 48.279 1.00 93.38 289 SER A O 1
ATOM 2404 N N . PHE A 1 290 ? -34.621 -14.475 46.592 1.00 94.62 290 PHE A N 1
ATOM 2405 C CA . PHE A 1 290 ? -35.550 -13.580 47.288 1.00 94.62 290 PHE A CA 1
ATOM 2406 C C . PHE A 1 290 ? -36.617 -14.322 48.107 1.00 94.62 290 PHE A C 1
ATOM 2408 O O . PHE A 1 290 ? -36.755 -14.110 49.305 1.00 94.62 290 PHE A O 1
ATOM 2415 N N . LYS A 1 291 ? -37.361 -15.259 47.501 1.00 91.31 291 LYS A N 1
ATOM 2416 C CA . LYS A 1 291 ? -38.425 -15.986 48.223 1.00 91.31 291 LYS A CA 1
ATOM 2417 C C . LYS A 1 291 ? -37.900 -16.869 49.363 1.00 91.31 291 LYS A C 1
ATOM 2419 O O . LYS A 1 291 ? -38.660 -17.175 50.274 1.00 91.31 291 LYS A O 1
ATOM 2424 N N . LYS A 1 292 ? -36.634 -17.300 49.307 1.00 91.81 292 LYS A N 1
ATOM 2425 C CA . LYS A 1 292 ? -35.995 -18.095 50.368 1.00 91.81 292 LYS A CA 1
ATOM 2426 C C . LYS A 1 292 ? -35.578 -17.217 51.550 1.00 91.81 292 LYS A C 1
ATOM 2428 O O . LYS A 1 292 ? -35.750 -17.645 52.686 1.00 91.81 292 LYS A O 1
ATOM 2433 N N . GLU A 1 293 ? -35.088 -16.006 51.282 1.00 90.12 293 GLU A N 1
ATOM 2434 C CA . GLU A 1 293 ? -34.669 -15.028 52.303 1.00 90.12 293 GLU A CA 1
ATOM 2435 C C . GLU A 1 293 ? -35.833 -14.564 53.193 1.00 90.12 293 GLU A C 1
ATOM 2437 O O . GLU A 1 293 ? -35.639 -14.338 54.378 1.00 90.12 293 GLU A O 1
ATOM 2442 N N . PHE A 1 294 ? -37.061 -14.516 52.664 1.00 91.88 294 PHE A N 1
ATOM 2443 C CA . PHE A 1 294 ? -38.263 -14.103 53.410 1.00 91.88 294 PHE A CA 1
ATOM 2444 C C . PHE A 1 294 ? -39.168 -15.277 53.828 1.00 91.88 294 PHE A C 1
ATOM 2446 O O . PHE A 1 294 ? -40.369 -15.102 54.022 1.00 91.88 294 PHE A O 1
ATOM 2453 N N . SER A 1 295 ? -38.619 -16.490 53.953 1.00 88.12 295 SER A N 1
ATOM 2454 C CA . SER A 1 295 ? -39.401 -17.699 54.274 1.00 88.12 295 SER A CA 1
ATOM 2455 C C . SER A 1 295 ? -39.998 -17.721 55.690 1.00 88.12 295 SER A C 1
ATOM 2457 O O . SER A 1 295 ? -40.925 -18.487 55.945 1.00 88.12 295 SER A O 1
ATOM 2459 N N . GLU A 1 296 ? -39.517 -16.857 56.586 1.00 86.94 296 GLU A N 1
ATOM 2460 C CA . GLU A 1 296 ? -39.992 -16.708 57.971 1.00 86.94 296 GLU A CA 1
ATOM 2461 C C . GLU A 1 296 ? -41.350 -15.978 58.078 1.00 86.94 296 GLU A C 1
ATOM 2463 O O . GLU A 1 296 ? -41.973 -15.963 59.138 1.00 86.94 296 GLU A O 1
ATOM 2468 N N . ILE A 1 297 ? -41.835 -15.391 56.978 1.00 89.62 297 ILE A N 1
ATOM 2469 C CA . ILE A 1 297 ? -43.037 -14.547 56.915 1.00 89.62 297 ILE A CA 1
ATOM 2470 C C . ILE A 1 297 ? -44.155 -15.286 56.152 1.00 89.62 297 ILE A C 1
ATOM 2472 O O . ILE A 1 297 ? -43.868 -16.072 55.244 1.00 89.62 297 ILE A O 1
ATOM 2476 N N . PRO A 1 298 ? -45.452 -15.040 56.443 1.00 90.81 298 PRO A N 1
ATOM 2477 C CA . PRO A 1 298 ? -46.551 -15.644 55.693 1.00 90.81 298 PRO A CA 1
ATOM 2478 C C . PRO A 1 298 ? -46.442 -15.465 54.167 1.00 90.81 298 PRO A C 1
ATOM 2480 O O . PRO A 1 298 ? -46.229 -14.360 53.667 1.00 90.81 298 PRO A O 1
ATOM 2483 N N . SER A 1 299 ? -46.699 -16.540 53.407 1.00 89.00 299 SER A N 1
ATOM 2484 C CA . SER A 1 299 ? -46.514 -16.580 51.940 1.00 89.00 299 SER A CA 1
ATOM 2485 C C . SER A 1 299 ? -47.208 -15.442 51.178 1.00 89.00 299 SER A C 1
ATOM 2487 O O . SER A 1 299 ? -46.674 -14.951 50.186 1.00 89.00 299 SER A O 1
ATOM 2489 N N . HIS A 1 300 ? -48.386 -14.999 51.629 1.00 89.19 300 HIS A N 1
ATOM 2490 C CA . HIS A 1 300 ? -49.116 -13.906 50.981 1.00 89.19 300 HIS A CA 1
ATOM 2491 C C . HIS A 1 300 ? -48.385 -12.557 51.107 1.00 89.19 300 HIS A C 1
ATOM 2493 O O . HIS A 1 300 ? -48.399 -11.766 50.165 1.00 89.19 300 HIS A O 1
ATOM 2499 N N . GLN A 1 301 ? -47.707 -12.305 52.233 1.00 87.88 301 GLN A N 1
ATOM 2500 C CA . GLN A 1 301 ? -46.895 -11.102 52.431 1.00 87.88 301 GLN A CA 1
ATOM 2501 C C . GLN A 1 301 ? -45.605 -11.178 51.605 1.00 87.88 301 GLN A C 1
ATOM 2503 O O . GLN A 1 301 ? -45.232 -10.188 50.977 1.00 87.88 301 GLN A O 1
ATOM 2508 N N . VAL A 1 302 ? -44.980 -12.359 51.498 1.00 91.25 302 VAL A N 1
ATOM 2509 C CA . VAL A 1 302 ? -43.804 -12.581 50.632 1.00 91.25 302 VAL A CA 1
ATOM 2510 C C . VAL A 1 302 ? -44.119 -12.272 49.165 1.00 91.25 302 VAL A C 1
ATOM 2512 O O . VAL A 1 302 ? -43.320 -11.631 48.481 1.00 91.25 302 VAL A O 1
ATOM 2515 N N . ASP A 1 303 ? -45.296 -12.660 48.666 1.00 91.19 303 ASP A N 1
ATOM 2516 C CA . ASP A 1 303 ? -45.709 -12.351 47.290 1.00 91.19 303 ASP A CA 1
ATOM 2517 C C . ASP A 1 303 ? -45.994 -10.852 47.069 1.00 91.19 303 ASP A C 1
ATOM 2519 O O . ASP A 1 303 ? -45.716 -10.325 45.985 1.00 91.19 303 ASP A O 1
ATOM 2523 N N . ILE A 1 304 ? -46.508 -10.140 48.082 1.00 90.81 304 ILE A N 1
ATOM 2524 C CA . ILE A 1 304 ? -46.655 -8.673 48.048 1.00 90.81 304 ILE A CA 1
ATOM 2525 C C . ILE A 1 304 ? -45.272 -8.011 47.984 1.00 90.81 304 ILE A C 1
ATOM 2527 O O . ILE A 1 304 ? -45.034 -7.179 47.102 1.00 90.81 304 ILE A O 1
ATOM 2531 N N . LEU A 1 305 ? -44.340 -8.424 48.848 1.00 91.25 305 LEU A N 1
ATOM 2532 C CA . LEU A 1 305 ? -42.963 -7.926 48.847 1.00 91.25 305 LEU A CA 1
ATOM 2533 C C . LEU A 1 305 ? -42.257 -8.235 47.522 1.00 91.25 305 LEU A C 1
ATOM 2535 O O . LEU A 1 305 ? -41.596 -7.360 46.972 1.00 91.25 305 LEU A O 1
ATOM 2539 N N . TYR A 1 306 ? -42.461 -9.412 46.924 1.00 92.88 306 TYR A N 1
ATOM 2540 C CA . TYR A 1 306 ? -41.865 -9.746 45.626 1.00 92.88 306 TYR A CA 1
ATOM 2541 C C . TYR A 1 306 ? -42.360 -8.831 44.491 1.00 92.88 306 TYR A C 1
ATOM 2543 O O . TYR A 1 306 ? -41.580 -8.413 43.631 1.00 92.88 306 TYR A O 1
ATOM 2551 N N . LYS A 1 307 ? -43.640 -8.431 44.497 1.00 92.50 307 LYS A N 1
ATOM 2552 C CA . LYS A 1 307 ? -44.152 -7.428 43.541 1.00 92.50 307 LYS A CA 1
ATOM 2553 C C . LYS A 1 307 ? -43.478 -6.066 43.737 1.00 92.50 307 LYS A C 1
ATOM 2555 O O . LYS A 1 307 ? -43.129 -5.412 42.752 1.00 92.50 307 LYS A O 1
ATOM 2560 N N . LEU A 1 308 ? -43.258 -5.648 44.986 1.00 90.62 308 LEU A N 1
ATOM 2561 C CA . LEU A 1 308 ? -42.531 -4.414 45.313 1.00 90.62 308 LEU A CA 1
ATOM 2562 C C . LEU A 1 308 ? -41.036 -4.509 44.967 1.00 90.62 308 LEU A C 1
ATOM 2564 O O . LEU A 1 308 ? -40.453 -3.519 44.522 1.00 90.62 308 LEU A O 1
ATOM 2568 N N . PHE A 1 309 ? -40.436 -5.694 45.101 1.00 92.31 309 PHE A N 1
ATOM 2569 C CA . PHE A 1 309 ? -39.055 -5.996 44.722 1.00 92.31 309 PHE A CA 1
ATOM 2570 C C . PHE A 1 309 ? -38.829 -5.863 43.219 1.00 92.31 309 PHE A C 1
ATOM 2572 O O . PHE A 1 309 ? -37.766 -5.422 42.795 1.00 92.31 309 PHE A O 1
ATOM 2579 N 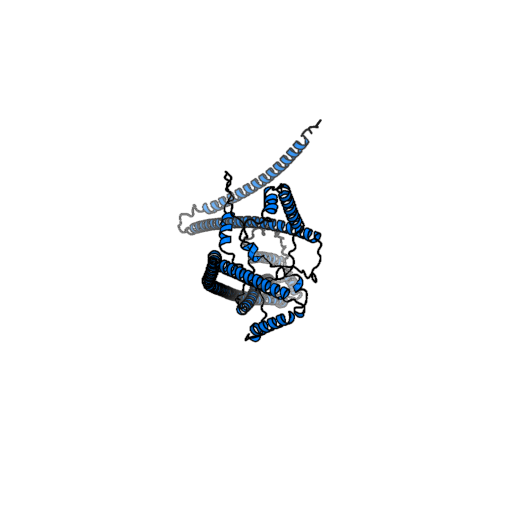N . LYS A 1 310 ? -39.826 -6.199 42.392 1.00 92.12 310 LYS A N 1
ATOM 2580 C CA . LYS A 1 310 ? -39.777 -6.032 40.928 1.00 92.12 310 LYS A CA 1
ATOM 2581 C C . LYS A 1 310 ? -40.069 -4.611 40.451 1.00 92.12 310 LYS A C 1
ATOM 2583 O O . LYS A 1 310 ? -39.791 -4.280 39.298 1.00 92.12 310 LYS A O 1
ATOM 2588 N N . ARG A 1 311 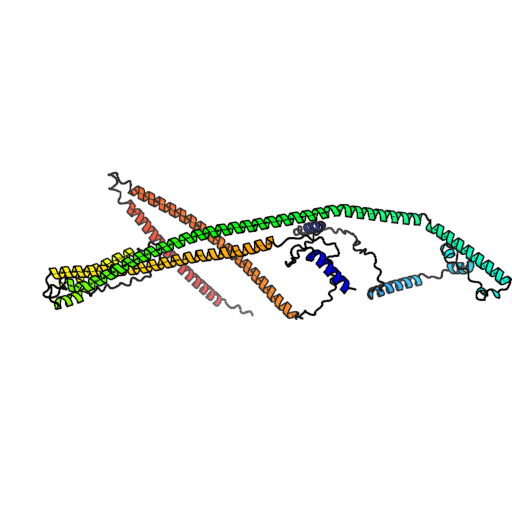? -40.622 -3.754 41.310 1.00 90.31 311 ARG A N 1
ATOM 2589 C CA . ARG A 1 311 ? -40.935 -2.365 40.966 1.00 90.31 311 ARG A CA 1
ATOM 2590 C C . ARG A 1 311 ? -39.646 -1.539 40.880 1.00 90.31 311 ARG A C 1
ATOM 2592 O O . ARG A 1 311 ? -38.753 -1.669 41.712 1.00 90.31 311 ARG A O 1
ATOM 2599 N N . ARG A 1 312 ? -39.543 -0.679 39.864 1.00 89.81 312 ARG A N 1
ATOM 2600 C CA . ARG A 1 312 ? -38.398 0.225 39.648 1.00 89.81 312 ARG A CA 1
ATOM 2601 C C . ARG A 1 312 ? -38.853 1.686 39.630 1.00 89.81 312 ARG A C 1
ATOM 2603 O O . ARG A 1 312 ? -39.963 1.949 39.150 1.00 89.81 312 ARG A O 1
ATOM 2610 N N . PRO A 1 313 ? -38.023 2.638 40.096 1.00 86.31 313 PRO A N 1
ATOM 2611 C CA . PRO A 1 313 ? -38.314 4.058 39.957 1.00 86.31 313 PRO A CA 1
ATOM 2612 C C . PRO A 1 313 ? -38.449 4.454 38.483 1.00 86.31 313 PRO A C 1
ATOM 2614 O O . PRO A 1 313 ? -37.606 4.118 37.649 1.00 86.31 313 PRO A O 1
ATOM 2617 N N . ARG A 1 314 ? -39.508 5.195 38.142 1.00 76.06 314 ARG A N 1
ATOM 2618 C CA . ARG A 1 314 ? -39.669 5.777 36.803 1.00 76.06 314 ARG A CA 1
ATOM 2619 C C . ARG A 1 314 ? -38.916 7.102 36.742 1.00 76.06 314 ARG A C 1
ATOM 2621 O O . ARG A 1 314 ? -39.501 8.156 36.960 1.00 76.06 314 ARG A O 1
ATOM 2628 N N . ILE A 1 315 ? -37.623 7.053 36.440 1.00 71.31 315 ILE A N 1
ATOM 2629 C CA . ILE A 1 315 ? -36.841 8.274 36.220 1.00 71.31 315 ILE A CA 1
ATOM 2630 C C . ILE A 1 315 ? -37.264 8.871 34.875 1.00 71.31 315 ILE A C 1
ATOM 2632 O O . ILE A 1 315 ? -37.015 8.282 33.818 1.00 71.31 315 ILE A O 1
ATOM 2636 N N . HIS A 1 316 ? -37.922 10.032 34.907 1.00 55.28 316 HIS A N 1
ATOM 2637 C CA . HIS A 1 316 ? -38.192 10.807 33.701 1.00 55.28 316 HIS A CA 1
ATOM 2638 C C . HIS A 1 316 ? -36.851 11.257 33.121 1.00 55.28 316 HIS A C 1
ATOM 2640 O O . HIS A 1 316 ? -36.162 12.101 33.690 1.00 55.28 316 HIS A O 1
ATOM 2646 N N . LYS A 1 317 ? -36.455 10.674 31.986 1.00 51.09 317 LYS A N 1
ATOM 2647 C CA . LYS A 1 317 ? -35.310 11.175 31.229 1.00 51.09 317 LYS A CA 1
ATOM 2648 C C . LYS A 1 317 ? -35.692 12.555 30.708 1.00 51.09 317 LYS A C 1
ATOM 2650 O O . LYS A 1 317 ? -36.421 12.647 29.721 1.00 51.09 317 LYS A O 1
ATOM 2655 N N . HIS A 1 318 ? -35.221 13.624 31.348 1.00 45.16 318 HIS A N 1
ATOM 2656 C CA . HIS A 1 318 ? -35.251 14.924 30.694 1.00 45.16 318 HIS A CA 1
ATOM 2657 C C . HIS A 1 318 ? -34.453 14.792 29.398 1.00 45.16 318 HIS A C 1
ATOM 2659 O O . HIS A 1 318 ? -33.268 14.459 29.403 1.00 45.16 318 HIS A O 1
ATOM 2665 N N . LYS A 1 319 ? -35.153 14.980 28.278 1.00 35.22 319 LYS A N 1
ATOM 2666 C CA . LYS A 1 319 ? -34.586 15.068 26.938 1.00 35.22 319 LYS A CA 1
ATOM 2667 C C . LYS A 1 319 ? -33.733 16.339 26.920 1.00 35.22 319 LYS A C 1
ATOM 2669 O O . LYS A 1 319 ? -34.204 17.408 26.552 1.00 35.22 319 LYS A O 1
ATOM 2674 N N . VAL A 1 320 ? -32.500 16.252 27.411 1.00 40.09 320 VAL A N 1
ATOM 2675 C CA . VAL A 1 320 ? -31.507 17.293 27.159 1.00 40.09 320 VAL A CA 1
ATOM 2676 C C . VAL A 1 320 ? -31.282 17.244 25.655 1.00 40.09 320 VAL A C 1
ATOM 2678 O O . VAL A 1 320 ? -30.801 16.238 25.133 1.00 40.09 320 VAL A O 1
ATOM 2681 N N . HIS A 1 321 ? -31.749 18.277 24.955 1.00 34.72 321 HIS A N 1
ATOM 2682 C CA . HIS A 1 321 ? -31.472 18.482 23.540 1.00 34.72 321 HIS A CA 1
ATOM 2683 C C . HIS A 1 321 ? -29.967 18.303 23.323 1.00 34.72 321 HIS A C 1
ATOM 2685 O O . HIS A 1 321 ? -29.161 19.074 23.837 1.00 34.72 321 HIS A O 1
ATOM 2691 N N . ALA A 1 322 ? -29.591 17.268 22.576 1.00 38.12 322 ALA A N 1
ATOM 2692 C CA . ALA A 1 322 ? -28.204 16.913 22.285 1.00 38.12 322 ALA A CA 1
ATOM 2693 C C . ALA A 1 322 ? -27.500 17.919 21.344 1.00 38.12 322 ALA A C 1
ATOM 2695 O O . ALA A 1 322 ? -26.408 17.646 20.855 1.00 38.12 322 ALA A O 1
ATOM 2696 N N . GLU A 1 323 ? -28.107 19.075 21.074 1.00 36.03 323 GLU A N 1
ATOM 2697 C CA . GLU A 1 323 ? -27.671 20.000 20.025 1.00 36.03 323 GLU A CA 1
ATOM 2698 C C . GLU A 1 323 ? -26.705 21.087 20.522 1.00 36.03 323 GLU A C 1
ATOM 2700 O O . GLU A 1 323 ? -25.930 21.609 19.728 1.00 36.03 323 GLU A O 1
ATOM 2705 N N . THR A 1 324 ? -26.649 21.398 21.821 1.00 37.25 324 THR A N 1
ATOM 2706 C CA . THR A 1 324 ? -25.825 22.520 22.325 1.00 37.25 324 THR A CA 1
ATOM 2707 C C . THR A 1 324 ? -24.474 22.135 22.928 1.00 37.25 324 THR A C 1
ATOM 2709 O O . THR A 1 324 ? -23.669 23.019 23.208 1.00 37.25 324 THR A O 1
ATOM 2712 N N . THR A 1 325 ? -24.155 20.846 23.074 1.00 39.91 325 THR A N 1
ATOM 2713 C CA . THR A 1 325 ? -22.840 20.394 23.592 1.00 39.91 325 THR A CA 1
ATOM 2714 C C . THR A 1 325 ? -21.899 19.887 22.485 1.00 39.91 325 THR A C 1
ATOM 2716 O O . THR A 1 325 ? -20.776 19.477 22.759 1.00 39.91 325 THR A O 1
ATOM 2719 N N . SER A 1 326 ? -22.309 19.976 21.213 1.00 40.97 326 SER A N 1
ATOM 2720 C CA . SER A 1 326 ? -21.517 19.571 20.036 1.00 40.97 326 SER A CA 1
ATOM 2721 C C . SER A 1 326 ? -20.763 20.734 19.360 1.00 40.97 326 SER A C 1
ATOM 2723 O O . SER A 1 326 ? -20.510 20.691 18.158 1.00 40.97 326 SER A O 1
ATOM 2725 N N . LEU A 1 327 ? -20.414 21.794 20.097 1.00 46.12 327 LEU A N 1
ATOM 2726 C CA . LEU A 1 327 ? -19.768 22.993 19.530 1.00 46.12 327 LEU A CA 1
ATOM 2727 C C . LEU A 1 327 ? -18.264 23.108 19.812 1.00 46.12 327 LEU A C 1
ATOM 2729 O O . LEU A 1 327 ? -17.636 24.053 19.342 1.00 46.12 327 LEU A O 1
ATOM 2733 N N . VAL A 1 328 ? -17.657 22.146 20.516 1.00 42.12 328 VAL A N 1
ATOM 2734 C CA . VAL A 1 328 ? -16.204 22.143 20.754 1.00 42.12 328 VAL A CA 1
ATOM 2735 C C . VAL A 1 328 ? -15.598 20.804 20.316 1.00 42.12 328 VAL A C 1
ATOM 2737 O O . VAL A 1 328 ? -15.645 19.838 21.075 1.00 42.12 328 VAL A O 1
ATOM 2740 N N . PRO A 1 329 ? -15.001 20.727 19.110 1.00 48.31 329 PRO A N 1
ATOM 2741 C CA . PRO A 1 329 ? -14.311 19.529 18.615 1.00 48.31 329 PRO A CA 1
ATOM 2742 C C . PRO A 1 329 ? -13.138 19.049 19.494 1.00 48.31 329 PRO A C 1
ATOM 2744 O O . PRO A 1 329 ? -12.740 17.894 19.386 1.00 48.31 329 PRO A O 1
ATOM 2747 N N . PHE A 1 330 ? -12.621 19.910 20.383 1.00 44.62 330 PHE A N 1
ATOM 2748 C CA . PHE A 1 330 ? -11.488 19.640 21.284 1.00 44.62 330 PHE A CA 1
ATOM 2749 C C . PHE A 1 330 ? -11.793 19.881 22.773 1.00 44.62 330 PHE A C 1
ATOM 2751 O O . PHE A 1 330 ? -10.880 19.910 23.593 1.00 44.62 330 PHE A O 1
ATOM 2758 N N . GLY A 1 331 ? -13.057 20.097 23.146 1.00 42.44 331 GLY A N 1
ATOM 2759 C CA . GLY A 1 331 ? -13.420 20.262 24.553 1.00 42.44 331 GLY A CA 1
ATOM 2760 C C . GLY A 1 331 ? -13.351 18.916 25.265 1.00 42.44 331 GLY A C 1
ATOM 2761 O O . GLY A 1 331 ? -13.781 17.911 24.696 1.00 42.44 331 GLY A O 1
ATOM 2762 N N . GLU A 1 332 ? -12.844 18.886 26.502 1.00 38.28 332 GLU A N 1
ATOM 2763 C CA . GLU A 1 332 ? -12.986 17.723 27.380 1.00 38.28 332 GLU A CA 1
ATOM 2764 C C . GLU A 1 332 ? -14.477 17.384 27.483 1.00 38.28 332 GLU A C 1
ATOM 2766 O O . GLU A 1 332 ? -15.246 18.047 28.183 1.00 38.28 332 GLU A O 1
ATOM 2771 N N . ARG A 1 333 ? -14.919 16.364 26.734 1.00 45.91 333 ARG A N 1
ATOM 2772 C CA . ARG A 1 333 ? -16.252 15.793 26.919 1.00 45.91 333 ARG A CA 1
ATOM 2773 C C . ARG A 1 333 ? -16.358 15.436 28.401 1.00 45.91 333 ARG A C 1
ATOM 2775 O O . ARG A 1 333 ? -15.459 14.748 28.891 1.00 45.91 333 ARG A O 1
ATOM 2782 N N . PRO A 1 334 ? -17.428 15.829 29.115 1.00 44.06 334 PRO A N 1
ATOM 2783 C CA . PRO A 1 334 ? -17.704 15.251 30.420 1.00 44.06 334 PRO A CA 1
ATOM 2784 C C . PRO A 1 334 ? -17.700 13.737 30.223 1.00 44.06 334 PRO A C 1
ATOM 2786 O O . PRO A 1 334 ? -18.521 13.216 29.467 1.00 44.06 334 PRO A O 1
ATOM 2789 N N . GLY A 1 335 ? -16.697 13.052 30.778 1.00 48.53 335 GLY A N 1
ATOM 2790 C CA . GLY A 1 335 ? -16.480 11.640 30.486 1.00 48.53 335 GLY A CA 1
ATOM 2791 C C . GLY A 1 335 ? -17.766 10.854 30.729 1.00 48.53 335 GLY A C 1
ATOM 2792 O O . GLY A 1 335 ? -18.490 11.146 31.681 1.00 48.53 335 GLY A O 1
ATOM 2793 N N . SER A 1 336 ? -18.041 9.849 29.894 1.00 53.44 336 SER A N 1
ATOM 2794 C CA . SER A 1 336 ? -19.180 8.923 30.045 1.00 53.44 336 SER A CA 1
ATOM 2795 C C . SER A 1 336 ? -19.353 8.449 31.505 1.00 53.44 336 SER A C 1
ATOM 2797 O O . SER A 1 336 ? -20.464 8.356 32.027 1.00 53.44 336 SER A O 1
ATOM 2799 N N . GLY A 1 337 ? -18.239 8.293 32.236 1.00 55.72 337 GLY A N 1
ATOM 2800 C CA . GLY A 1 337 ? -18.220 7.979 33.666 1.00 55.72 337 GLY A CA 1
ATOM 2801 C C . GLY A 1 337 ? -18.831 9.028 34.613 1.00 55.72 337 GLY A C 1
ATOM 2802 O O . GLY A 1 337 ? -19.363 8.638 35.648 1.00 55.72 337 GLY A O 1
ATOM 2803 N N . LYS A 1 338 ? -18.801 10.332 34.302 1.00 59.91 338 LYS A N 1
ATOM 2804 C CA . LYS A 1 338 ? -19.383 11.393 35.152 1.00 59.91 338 LYS A CA 1
ATOM 2805 C C . LYS A 1 338 ? -20.908 11.434 35.018 1.00 59.91 338 LYS A C 1
ATOM 2807 O O . LYS A 1 338 ? -21.608 11.392 36.021 1.00 59.91 338 LYS A O 1
ATOM 2812 N N . LEU A 1 339 ? -21.414 11.348 33.786 1.00 60.88 339 LEU A N 1
ATOM 2813 C CA . LEU A 1 339 ? -22.854 11.260 33.509 1.00 60.88 339 LEU A CA 1
ATOM 2814 C C . LEU A 1 339 ? -23.482 9.974 34.076 1.00 60.88 339 LEU A C 1
ATOM 2816 O O . LEU A 1 339 ? -24.601 10.002 34.583 1.00 60.88 339 LEU A O 1
ATOM 2820 N N . ASN A 1 340 ? -22.751 8.852 34.052 1.00 66.94 340 ASN A N 1
ATOM 2821 C CA . ASN A 1 340 ? -23.212 7.593 34.645 1.00 66.94 340 ASN A CA 1
ATOM 2822 C C . ASN A 1 340 ? -23.282 7.633 36.181 1.00 66.94 340 ASN A C 1
ATOM 2824 O O . ASN A 1 340 ? -24.171 6.999 36.755 1.00 66.94 340 ASN A O 1
ATOM 2828 N N . LYS A 1 341 ? -22.386 8.379 36.844 1.00 74.88 341 LYS A N 1
ATOM 2829 C CA . LYS A 1 341 ? -22.426 8.591 38.302 1.00 74.88 341 LYS A CA 1
ATOM 2830 C C . LYS A 1 341 ? -23.625 9.443 38.707 1.00 74.88 341 LYS A C 1
ATOM 2832 O O . LYS A 1 341 ? -24.355 9.055 39.615 1.00 74.88 341 LYS A O 1
ATOM 2837 N N . ASP A 1 342 ? -23.879 10.532 37.985 1.00 78.94 342 ASP A N 1
ATOM 2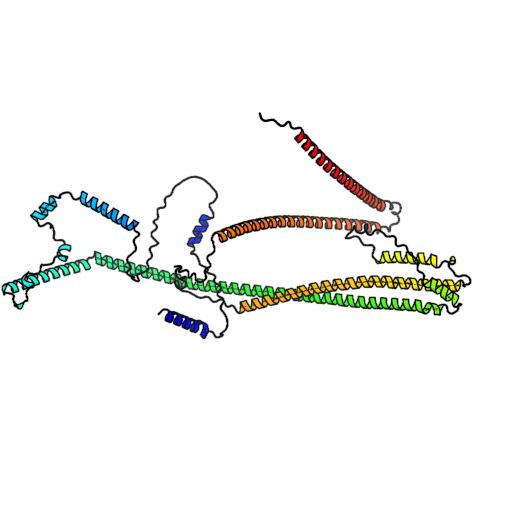838 C CA . ASP A 1 342 ? -25.008 11.425 38.267 1.00 78.94 342 ASP A CA 1
ATOM 2839 C C . ASP A 1 342 ? -26.357 10.726 38.022 1.00 78.94 342 ASP A C 1
ATOM 2841 O O . ASP A 1 342 ? -27.277 10.831 38.834 1.00 78.94 342 ASP A O 1
ATOM 2845 N N . ALA A 1 343 ? -26.467 9.932 36.950 1.00 81.44 343 ALA A N 1
ATOM 2846 C CA . ALA A 1 343 ? -27.660 9.132 36.666 1.00 81.44 343 ALA A CA 1
ATOM 2847 C C . ALA A 1 343 ? -27.911 8.039 37.721 1.00 81.44 343 ALA A C 1
ATOM 2849 O O . ALA A 1 343 ? -29.061 7.757 38.060 1.00 81.44 343 ALA A O 1
ATOM 2850 N N . PHE A 1 344 ? -26.850 7.423 38.251 1.00 85.75 344 PHE A N 1
ATOM 2851 C CA . PHE A 1 344 ? -26.966 6.454 39.340 1.00 85.75 344 PHE A CA 1
ATOM 2852 C C . PHE A 1 344 ? -27.388 7.122 40.654 1.00 85.75 344 PHE A C 1
ATOM 2854 O O . PHE A 1 344 ? -28.293 6.627 41.317 1.00 85.75 344 PHE A O 1
ATOM 2861 N N . ALA A 1 345 ? -26.821 8.281 40.993 1.00 86.81 345 ALA A N 1
ATOM 2862 C CA . ALA A 1 345 ? -27.228 9.038 42.175 1.00 86.81 345 ALA A CA 1
ATOM 2863 C C . ALA A 1 345 ? -28.712 9.445 42.116 1.00 86.81 345 ALA A C 1
ATOM 2865 O O . ALA A 1 345 ? -29.432 9.322 43.106 1.00 86.81 345 ALA A O 1
ATOM 2866 N N . GLN A 1 346 ? -29.201 9.861 40.942 1.00 87.44 346 GLN A N 1
ATOM 2867 C CA . GLN A 1 346 ? -30.625 10.151 40.728 1.00 87.44 346 GLN A CA 1
ATOM 2868 C C . GLN A 1 346 ? -31.512 8.910 40.902 1.00 87.44 346 GLN A C 1
ATOM 2870 O O . GLN A 1 346 ? -32.600 9.013 41.465 1.00 87.44 346 GLN A O 1
ATOM 2875 N N . LEU A 1 347 ? -31.051 7.738 40.451 1.00 89.12 347 LEU A N 1
ATOM 2876 C CA . LEU A 1 347 ? -31.751 6.469 40.660 1.00 89.12 347 LEU A CA 1
ATOM 2877 C C . LEU A 1 347 ? -31.837 6.101 42.142 1.00 89.12 347 LEU A C 1
ATOM 2879 O O . LEU A 1 347 ? -32.917 5.737 42.599 1.00 89.12 347 LEU A O 1
ATOM 2883 N N . MET A 1 348 ? -30.735 6.225 42.883 1.00 89.25 348 MET A N 1
ATOM 2884 C CA . MET A 1 348 ? -30.711 5.915 44.315 1.00 89.25 348 MET A CA 1
ATOM 2885 C C . MET A 1 348 ? -31.584 6.884 45.117 1.00 89.25 348 MET A C 1
ATOM 2887 O O . MET A 1 348 ? -32.339 6.448 45.976 1.00 89.25 348 MET A O 1
ATOM 2891 N N . LYS A 1 349 ? -31.600 8.171 44.755 1.00 89.56 349 LYS A N 1
ATOM 2892 C CA . LYS A 1 349 ? -32.520 9.141 45.363 1.00 89.56 349 LYS A CA 1
ATOM 2893 C C . LYS A 1 349 ? -33.991 8.783 45.119 1.00 89.56 349 LYS A C 1
ATOM 2895 O O . LYS A 1 349 ? -34.811 8.880 46.019 1.00 89.56 349 LYS A O 1
ATOM 2900 N N . ALA A 1 350 ? -34.336 8.337 43.912 1.00 89.25 350 ALA A N 1
ATOM 2901 C CA . ALA A 1 350 ? -35.698 7.896 43.608 1.00 89.25 350 ALA A CA 1
ATOM 2902 C C . ALA A 1 350 ? -36.060 6.550 44.274 1.00 89.25 350 ALA A C 1
ATOM 2904 O O . ALA A 1 350 ? -37.238 6.203 44.363 1.00 89.25 350 ALA A O 1
ATOM 2905 N N . MET A 1 351 ? -35.062 5.776 44.720 1.00 91.62 351 MET A N 1
ATOM 2906 C CA . MET A 1 351 ? -35.280 4.593 45.550 1.00 91.62 351 MET A CA 1
ATOM 2907 C C . MET A 1 351 ? -35.668 4.964 46.982 1.00 91.62 351 MET A C 1
ATOM 2909 O O . MET A 1 351 ? -36.543 4.299 47.530 1.00 91.62 351 MET A O 1
ATOM 2913 N N . ASP A 1 352 ? -35.116 6.041 47.551 1.00 89.19 352 ASP A N 1
ATOM 2914 C CA . ASP A 1 352 ? -35.489 6.521 48.892 1.00 89.19 352 ASP A CA 1
ATOM 2915 C C . ASP A 1 352 ? -37.003 6.772 49.011 1.00 89.19 352 ASP A C 1
ATOM 2917 O O . ASP A 1 352 ? -37.633 6.349 49.981 1.00 89.19 352 ASP A O 1
ATOM 2921 N N . ASP A 1 353 ? -37.618 7.353 47.975 1.00 88.31 353 ASP A N 1
ATOM 2922 C CA . ASP A 1 353 ? -39.068 7.578 47.923 1.00 88.31 353 ASP A CA 1
ATOM 2923 C C . ASP A 1 353 ? -39.870 6.262 47.934 1.00 88.31 353 ASP A C 1
ATOM 2925 O O . ASP A 1 353 ? -40.948 6.191 48.525 1.00 88.31 353 ASP A O 1
ATOM 2929 N N . LEU A 1 354 ? -39.360 5.203 47.288 1.00 86.62 354 LEU A N 1
ATOM 2930 C CA . LEU A 1 354 ? -40.000 3.882 47.260 1.00 86.62 354 LEU A CA 1
ATOM 2931 C C . LEU A 1 354 ? -39.769 3.083 48.548 1.00 86.62 354 LEU A C 1
ATOM 2933 O O . LEU A 1 354 ? -40.607 2.242 48.878 1.00 86.62 354 LEU A O 1
ATOM 2937 N N . ASP A 1 355 ? -38.637 3.280 49.225 1.00 89.88 355 ASP A N 1
ATOM 2938 C CA . ASP A 1 355 ? -38.262 2.623 50.490 1.00 89.88 355 ASP A CA 1
ATOM 2939 C C . ASP A 1 355 ? -38.885 3.309 51.725 1.00 89.88 355 ASP A C 1
ATOM 2941 O O . ASP A 1 355 ? -38.803 2.775 52.831 1.00 89.88 355 ASP A O 1
ATOM 2945 N N . SER A 1 356 ? -39.544 4.462 51.548 1.00 89.00 356 SER A N 1
ATOM 2946 C CA . SER A 1 356 ? -40.247 5.178 52.619 1.00 89.00 356 SER A CA 1
ATOM 2947 C C . SER A 1 356 ? -41.218 4.275 53.393 1.00 89.00 356 SER A C 1
ATOM 2949 O O . SER A 1 356 ? -41.962 3.496 52.793 1.00 89.00 356 SER A O 1
ATOM 2951 N N . ILE A 1 357 ? -41.262 4.441 54.722 1.00 83.31 357 ILE A N 1
ATOM 2952 C CA . ILE A 1 357 ? -42.137 3.698 55.654 1.00 83.31 357 ILE A CA 1
ATOM 2953 C C . ILE A 1 357 ? -43.614 3.794 55.239 1.00 83.31 357 ILE A C 1
ATOM 2955 O O . ILE A 1 357 ? -44.373 2.849 55.421 1.00 83.31 357 ILE A O 1
ATOM 2959 N N . ASN A 1 358 ? -44.011 4.893 54.588 1.00 85.06 358 ASN A N 1
ATOM 2960 C CA . ASN A 1 358 ? -45.371 5.093 54.078 1.00 85.06 358 ASN A CA 1
ATOM 2961 C C . ASN A 1 358 ? -45.803 4.047 53.030 1.00 85.06 358 ASN A C 1
ATOM 2963 O O . ASN A 1 358 ? -46.995 3.888 52.786 1.00 85.06 358 ASN A O 1
ATOM 2967 N N . ASN A 1 359 ? -44.854 3.360 52.388 1.00 85.75 359 ASN A N 1
ATOM 2968 C CA . ASN A 1 359 ? -45.124 2.327 51.385 1.00 85.75 359 ASN A CA 1
ATOM 2969 C C . ASN A 1 359 ? -45.079 0.898 51.960 1.00 85.75 359 ASN A C 1
ATOM 2971 O O . ASN A 1 359 ? -45.190 -0.063 51.192 1.00 85.75 359 ASN A O 1
ATOM 2975 N N . MET A 1 360 ? -44.877 0.747 53.273 1.00 89.31 360 MET A N 1
ATOM 2976 C CA . MET A 1 360 ? -44.813 -0.550 53.942 1.00 89.31 360 MET A CA 1
ATOM 2977 C C . MET A 1 360 ? -46.209 -1.204 53.997 1.00 89.31 360 MET A C 1
ATOM 2979 O O . MET A 1 360 ? -47.180 -0.532 54.347 1.00 89.31 360 MET A O 1
ATOM 2983 N N . PRO A 1 361 ? -46.346 -2.503 53.665 1.00 86.81 361 PRO A N 1
ATOM 2984 C CA . PRO A 1 361 ? -47.613 -3.221 53.800 1.00 86.81 361 PRO A CA 1
ATOM 2985 C C . PRO A 1 361 ? -48.121 -3.274 55.250 1.00 86.81 361 PRO A C 1
ATOM 2987 O O . PRO A 1 361 ? -47.339 -3.435 56.187 1.00 86.81 361 PRO A O 1
ATOM 2990 N N . GLU A 1 362 ? -49.441 -3.199 55.429 1.00 81.12 362 GLU A N 1
ATOM 2991 C CA . GLU A 1 362 ? -50.082 -3.283 56.746 1.00 81.12 362 GLU A CA 1
ATOM 2992 C C . GLU A 1 362 ? -49.815 -4.648 57.412 1.00 81.12 362 GLU A C 1
ATOM 2994 O O . GLU A 1 362 ? -50.029 -5.702 56.810 1.00 81.12 362 GLU A O 1
ATOM 2999 N N . GLY A 1 363 ? -49.343 -4.628 58.664 1.00 78.00 363 GLY A N 1
ATOM 3000 C CA . GLY A 1 363 ? -49.061 -5.835 59.453 1.00 78.00 363 GLY A CA 1
ATOM 3001 C C . GLY A 1 363 ? -47.671 -6.455 59.256 1.00 78.00 363 GLY A C 1
ATOM 3002 O O . GLY A 1 363 ? -47.455 -7.576 59.716 1.00 78.00 363 GLY A O 1
ATOM 3003 N N . LEU A 1 364 ? -46.742 -5.762 58.586 1.00 85.81 364 LEU A N 1
ATOM 3004 C CA . LEU A 1 364 ? -45.332 -6.158 58.489 1.00 85.81 364 LEU A CA 1
ATOM 3005 C C . LEU A 1 364 ? -44.505 -5.529 59.625 1.00 85.81 364 LEU A C 1
ATOM 3007 O O . LEU A 1 364 ? -44.743 -4.379 59.993 1.00 85.81 364 LEU A O 1
ATOM 3011 N N . ASP A 1 365 ? -43.520 -6.258 60.153 1.00 87.62 365 ASP A N 1
ATOM 3012 C CA . ASP A 1 365 ? -42.590 -5.706 61.142 1.00 87.62 365 ASP A CA 1
ATOM 3013 C C . ASP A 1 365 ? -41.567 -4.749 60.505 1.00 87.62 365 ASP A C 1
ATOM 3015 O O . ASP A 1 365 ? -41.106 -4.953 59.376 1.00 87.62 365 ASP A O 1
ATOM 3019 N N . THR A 1 366 ? -41.174 -3.719 61.257 1.00 87.50 366 THR A N 1
ATOM 3020 C CA . THR A 1 366 ? -40.244 -2.680 60.787 1.00 87.50 366 THR A CA 1
ATOM 3021 C C . THR A 1 366 ? -38.873 -3.264 60.430 1.00 87.50 366 THR A C 1
ATOM 3023 O O . THR A 1 366 ? -38.289 -2.867 59.423 1.00 87.50 366 THR A O 1
ATOM 3026 N N . SER A 1 367 ? -38.376 -4.252 61.188 1.00 88.44 367 SER A N 1
ATOM 3027 C CA . SER A 1 367 ? -37.066 -4.869 60.918 1.00 88.44 367 SER A CA 1
ATOM 3028 C C . SER A 1 367 ? -37.056 -5.663 59.604 1.00 88.44 367 SER A C 1
ATOM 3030 O O . SER A 1 367 ? -36.095 -5.617 58.832 1.00 88.44 367 SER A O 1
ATOM 3032 N N . VAL A 1 368 ? -38.174 -6.323 59.294 1.00 90.62 368 VAL A N 1
ATOM 3033 C CA . VAL A 1 368 ? -38.383 -7.045 58.035 1.00 90.62 368 VAL A CA 1
ATOM 3034 C C . VAL A 1 368 ? -38.432 -6.077 56.852 1.00 90.62 368 VAL A C 1
ATOM 3036 O O . VAL A 1 368 ? -37.864 -6.365 55.794 1.00 90.62 368 VAL A O 1
ATOM 3039 N N . TRP A 1 369 ? -39.086 -4.923 57.015 1.00 92.94 369 TRP A N 1
ATOM 3040 C CA . TRP A 1 369 ? -39.133 -3.888 55.980 1.00 92.94 369 TRP A CA 1
ATOM 3041 C C . TRP A 1 369 ? -37.748 -3.307 55.678 1.00 92.94 369 TRP A C 1
ATOM 3043 O O . TRP A 1 369 ? -37.388 -3.159 54.510 1.00 92.94 369 TRP A O 1
ATOM 3053 N N . GLU A 1 370 ? -36.937 -3.039 56.703 1.00 91.00 370 GLU A N 1
ATOM 3054 C CA . GLU A 1 370 ? -35.554 -2.581 56.522 1.00 91.00 370 GLU A CA 1
ATOM 3055 C C . GLU A 1 370 ? -34.712 -3.614 55.757 1.00 91.00 370 GLU A C 1
ATOM 3057 O O . GLU A 1 370 ? -34.044 -3.263 54.778 1.00 91.00 370 GLU A O 1
ATOM 3062 N N . HIS A 1 371 ? -34.816 -4.899 56.120 1.00 92.62 371 HIS A N 1
ATOM 3063 C CA . HIS A 1 371 ? -34.140 -5.983 55.403 1.00 92.62 371 HIS A CA 1
ATOM 3064 C C . HIS A 1 371 ? -34.600 -6.098 53.936 1.00 92.62 371 HIS A C 1
ATOM 3066 O O . HIS A 1 371 ? -33.781 -6.269 53.023 1.00 92.62 371 HIS A O 1
ATOM 3072 N N . PHE A 1 372 ? -35.900 -5.928 53.675 1.00 93.81 372 PHE A N 1
ATOM 3073 C CA . PHE A 1 372 ? -36.457 -5.867 52.322 1.00 93.81 372 PHE A CA 1
ATOM 3074 C C . PHE A 1 372 ? -35.886 -4.702 51.504 1.00 93.81 372 PHE A C 1
ATOM 3076 O O . PHE A 1 372 ? -35.450 -4.906 50.366 1.00 93.81 372 PHE A O 1
ATOM 3083 N N . CYS A 1 373 ? -35.847 -3.493 52.069 1.00 93.19 373 CYS A N 1
ATOM 3084 C CA . CYS A 1 373 ? -35.295 -2.310 51.411 1.00 93.19 373 CYS A CA 1
ATOM 3085 C C . CYS A 1 373 ? -33.813 -2.509 51.059 1.00 93.19 373 CYS A C 1
ATOM 3087 O O . CYS A 1 373 ? -33.408 -2.224 49.930 1.00 93.19 373 CYS A O 1
ATOM 3089 N N . MET A 1 374 ? -33.018 -3.084 51.969 1.00 92.44 374 MET A N 1
ATOM 3090 C CA . MET A 1 374 ? -31.616 -3.435 51.701 1.00 92.44 374 MET A CA 1
ATOM 3091 C C . MET A 1 374 ? -31.481 -4.429 50.540 1.00 92.44 374 MET A C 1
ATOM 3093 O O . MET A 1 374 ? -30.709 -4.195 49.609 1.00 92.44 374 MET A O 1
ATOM 3097 N N . THR A 1 375 ? -32.279 -5.498 50.547 1.00 93.25 375 THR A N 1
ATOM 3098 C CA . THR A 1 375 ? -32.276 -6.536 49.501 1.00 93.25 375 THR A CA 1
ATOM 3099 C C . THR A 1 375 ? -32.688 -5.964 48.139 1.00 93.25 375 THR A C 1
ATOM 3101 O O . THR A 1 375 ? -32.060 -6.231 47.109 1.00 93.25 375 THR A O 1
ATOM 3104 N N . ARG A 1 376 ? -33.707 -5.094 48.117 1.00 94.00 376 ARG A N 1
ATOM 3105 C CA . ARG A 1 376 ? -34.146 -4.379 46.912 1.00 94.00 376 ARG A CA 1
ATOM 3106 C C . ARG A 1 376 ? -33.065 -3.438 46.381 1.00 94.00 376 ARG A C 1
ATOM 3108 O O . ARG A 1 376 ? -32.833 -3.421 45.171 1.00 94.00 376 ARG A O 1
ATOM 3115 N N . ARG A 1 377 ? -32.394 -2.677 47.250 1.00 93.00 377 ARG A N 1
ATOM 3116 C CA . ARG A 1 377 ? -31.288 -1.788 46.854 1.00 93.00 377 ARG A CA 1
ATOM 3117 C C . ARG A 1 377 ? -30.126 -2.574 46.268 1.00 93.00 377 ARG A C 1
ATOM 3119 O O . ARG A 1 377 ? -29.704 -2.249 45.163 1.00 93.00 377 ARG A O 1
ATOM 3126 N N . ALA A 1 378 ? -29.697 -3.656 46.917 1.00 93.31 378 ALA A N 1
ATOM 3127 C CA . ALA A 1 378 ? -28.641 -4.528 46.401 1.00 93.31 378 ALA A CA 1
ATOM 3128 C C . ALA A 1 378 ? -28.961 -5.050 44.985 1.00 93.31 378 ALA A C 1
ATOM 3130 O O . ALA A 1 378 ? -28.104 -5.034 44.099 1.00 93.31 378 ALA A O 1
ATOM 3131 N N . LYS A 1 379 ? -30.222 -5.430 44.732 1.00 94.12 379 LYS A N 1
ATOM 3132 C CA . LYS A 1 379 ? -30.692 -5.830 43.398 1.00 94.12 379 LYS A CA 1
ATOM 3133 C C . LYS A 1 379 ? -30.618 -4.692 42.377 1.00 94.12 379 LYS A C 1
ATOM 3135 O O . LYS A 1 379 ? -30.095 -4.891 41.283 1.00 94.12 379 LYS A O 1
ATOM 3140 N N . VAL A 1 380 ? -31.133 -3.509 42.711 1.00 92.75 380 VAL A N 1
ATOM 3141 C CA . VAL A 1 380 ? -31.129 -2.340 41.810 1.00 92.75 380 VAL A CA 1
ATOM 3142 C C . VAL A 1 380 ? -29.701 -1.889 41.488 1.00 92.75 380 VAL A C 1
ATOM 3144 O O . VAL A 1 380 ? -29.399 -1.560 40.338 1.00 92.75 380 VAL A O 1
ATOM 3147 N N . GLU A 1 381 ? -28.804 -1.913 42.473 1.00 92.56 381 GLU A N 1
ATOM 3148 C CA . GLU A 1 381 ? -27.384 -1.631 42.275 1.00 92.56 381 GLU A CA 1
ATOM 3149 C C . GLU A 1 381 ? -26.737 -2.632 41.316 1.00 92.56 381 GLU A C 1
ATOM 3151 O O . GLU A 1 381 ? -25.998 -2.222 40.415 1.00 92.56 381 GLU A O 1
ATOM 3156 N N . ASN A 1 382 ? -27.033 -3.928 41.462 1.00 93.75 382 ASN A N 1
ATOM 3157 C CA . ASN A 1 382 ? -26.482 -4.947 40.576 1.00 93.75 382 ASN A CA 1
ATOM 3158 C C . ASN A 1 382 ? -27.000 -4.810 39.134 1.00 93.75 382 ASN A C 1
ATOM 3160 O O . ASN A 1 382 ? -26.210 -4.810 38.190 1.00 93.75 382 ASN A O 1
ATOM 3164 N N . GLU A 1 383 ? -28.300 -4.569 38.942 1.00 93.12 383 GLU A N 1
ATOM 3165 C CA . GLU A 1 383 ? -28.879 -4.302 37.616 1.00 93.12 383 GLU A CA 1
ATOM 3166 C C . GLU A 1 383 ? -28.225 -3.093 36.930 1.00 93.12 383 GLU A C 1
ATOM 3168 O O . GLU A 1 383 ? -27.968 -3.109 35.720 1.00 93.12 383 GLU A O 1
ATOM 3173 N N . GLN A 1 384 ? -27.909 -2.041 37.694 1.00 91.06 384 GLN A N 1
ATOM 3174 C CA . GLN A 1 384 ? -27.205 -0.886 37.150 1.00 91.06 384 GLN A CA 1
ATOM 3175 C C . GLN A 1 384 ? -25.747 -1.214 36.796 1.00 91.06 384 GLN A C 1
ATOM 3177 O O . GLN A 1 384 ? -25.279 -0.771 35.743 1.00 91.06 384 GLN A O 1
ATOM 3182 N N . LYS A 1 385 ? -25.036 -2.006 37.611 1.00 92.44 385 LYS A N 1
ATOM 3183 C CA . LYS A 1 385 ? -23.681 -2.491 37.285 1.00 92.44 385 LYS A CA 1
ATOM 3184 C C . LYS A 1 385 ? -23.688 -3.316 35.996 1.00 92.44 385 LYS A C 1
ATOM 3186 O O . LYS A 1 385 ? -22.877 -3.047 35.109 1.00 92.44 385 LYS A O 1
ATOM 3191 N N . VAL A 1 386 ? -24.644 -4.237 35.844 1.00 94.62 386 VAL A N 1
ATOM 3192 C CA . VAL A 1 386 ? -24.865 -5.016 34.612 1.00 94.62 386 VAL A CA 1
ATOM 3193 C C . VAL A 1 386 ? -25.074 -4.086 33.418 1.00 94.62 386 VAL A C 1
ATOM 3195 O O . VAL A 1 386 ? -24.433 -4.251 32.382 1.00 94.62 386 VAL A O 1
ATOM 3198 N N . LYS A 1 387 ? -25.927 -3.066 33.552 1.00 92.44 387 LYS A N 1
ATOM 3199 C CA . LYS A 1 387 ? -26.206 -2.111 32.471 1.00 92.44 387 LYS A CA 1
ATOM 3200 C C . LYS A 1 387 ? -24.985 -1.271 32.083 1.00 92.44 387 LYS A C 1
ATOM 3202 O O . LYS A 1 387 ? -24.757 -1.044 30.896 1.00 92.44 387 LYS A O 1
ATOM 3207 N N . GLN A 1 388 ? -24.200 -0.816 33.059 1.00 90.38 388 GLN A N 1
ATOM 3208 C CA . GLN A 1 388 ? -22.958 -0.074 32.814 1.00 90.38 388 GLN A CA 1
ATOM 3209 C C . GLN A 1 388 ? -21.913 -0.951 32.118 1.00 90.38 388 GLN A C 1
ATOM 3211 O O . GLN A 1 388 ? -21.313 -0.525 31.133 1.00 90.38 388 GLN A O 1
ATOM 3216 N N . LYS A 1 389 ? -21.740 -2.193 32.582 1.00 92.12 389 LYS A N 1
ATOM 3217 C CA . LYS A 1 389 ? -20.842 -3.177 31.968 1.00 92.12 389 LYS A CA 1
ATOM 3218 C C . LYS A 1 389 ? -21.289 -3.545 30.550 1.00 92.12 389 LYS A C 1
ATOM 3220 O O . LYS A 1 389 ? -20.460 -3.572 29.652 1.00 92.12 389 LYS A O 1
ATOM 3225 N N . ALA A 1 390 ? -22.587 -3.706 30.294 1.00 93.62 390 ALA A N 1
ATOM 3226 C CA . ALA A 1 390 ? -23.100 -3.925 28.939 1.00 93.62 390 ALA A CA 1
ATOM 3227 C C . ALA A 1 390 ? -22.741 -2.771 27.982 1.00 93.62 390 ALA A C 1
ATOM 3229 O O . ALA A 1 390 ? -22.318 -3.014 26.854 1.00 93.62 390 ALA A O 1
ATOM 3230 N N . ALA A 1 391 ? -22.866 -1.516 28.432 1.00 90.19 391 ALA A N 1
ATOM 3231 C CA . ALA A 1 391 ? -22.464 -0.354 27.637 1.00 90.19 391 ALA A CA 1
ATOM 3232 C C . ALA A 1 391 ? -20.946 -0.327 27.376 1.00 90.19 391 ALA A C 1
ATOM 3234 O O . ALA A 1 391 ? -20.526 -0.093 26.245 1.00 90.19 391 ALA A O 1
ATOM 3235 N N . GLY A 1 392 ? -20.132 -0.640 28.390 1.00 90.06 392 GLY A N 1
ATOM 3236 C CA . GLY A 1 392 ? -18.680 -0.760 28.237 1.00 90.06 392 GLY A CA 1
ATOM 3237 C C . GLY A 1 392 ? -18.267 -1.866 27.262 1.00 90.06 392 GLY A C 1
ATOM 3238 O O . GLY A 1 392 ? -17.361 -1.661 26.459 1.00 90.06 392 GLY A O 1
ATOM 3239 N N . LEU A 1 393 ? -18.976 -3.001 27.248 1.00 94.12 393 LEU A N 1
ATOM 3240 C CA . LEU A 1 393 ? -18.720 -4.093 26.306 1.00 94.12 393 LEU A CA 1
ATOM 3241 C C . LEU A 1 393 ? -18.918 -3.635 24.852 1.00 94.12 393 LEU A C 1
ATOM 3243 O O . LEU A 1 393 ? -18.101 -3.953 23.992 1.00 94.12 393 LEU A O 1
ATOM 3247 N N . ILE A 1 394 ? -19.953 -2.831 24.579 1.00 92.06 394 ILE A N 1
ATOM 3248 C CA . ILE A 1 394 ? -20.190 -2.249 23.247 1.00 92.06 394 ILE A CA 1
ATOM 3249 C C . ILE A 1 394 ? -19.023 -1.337 22.837 1.00 92.06 394 ILE A C 1
ATOM 3251 O O . ILE A 1 394 ? -18.542 -1.427 21.706 1.00 92.06 394 ILE A O 1
ATOM 3255 N N . GLU A 1 395 ? -18.542 -0.483 23.745 1.00 91.56 395 GLU A N 1
ATOM 3256 C CA . GLU A 1 395 ? -17.402 0.405 23.482 1.00 91.56 395 GLU A CA 1
ATOM 3257 C C . GLU A 1 395 ? -16.106 -0.382 23.222 1.00 91.56 395 GLU A C 1
ATOM 3259 O O . GLU A 1 395 ? -15.379 -0.069 22.275 1.00 91.56 395 GLU A O 1
ATOM 3264 N N . MET A 1 396 ? -15.840 -1.434 24.003 1.00 94.31 396 MET A N 1
ATOM 3265 C CA . MET A 1 396 ? -14.664 -2.295 23.832 1.00 94.31 396 MET A CA 1
ATOM 3266 C C . MET A 1 396 ? -14.713 -3.095 22.526 1.00 94.31 396 MET A C 1
ATOM 3268 O O . MET A 1 396 ? -13.710 -3.163 21.816 1.00 94.31 396 MET A O 1
ATOM 3272 N N . VAL A 1 397 ? -15.877 -3.634 22.146 1.00 94.56 397 VAL A N 1
ATOM 3273 C CA . VAL A 1 397 ? -16.062 -4.302 20.845 1.00 94.56 397 VAL A CA 1
ATOM 3274 C C . VAL A 1 397 ? -15.824 -3.320 19.693 1.00 94.56 397 VAL A C 1
ATOM 3276 O O . VAL A 1 397 ? -15.114 -3.643 18.740 1.00 94.56 397 VAL A O 1
ATOM 3279 N N . ALA A 1 398 ? -16.355 -2.097 19.784 1.00 94.19 398 ALA A N 1
ATOM 3280 C CA . ALA A 1 398 ? -16.124 -1.060 18.777 1.00 94.19 398 ALA A CA 1
ATOM 3281 C C . ALA A 1 398 ? -14.647 -0.625 18.705 1.00 94.19 398 ALA A C 1
ATOM 3283 O O . ALA A 1 398 ? -14.146 -0.261 17.639 1.00 94.19 398 ALA A O 1
ATOM 3284 N N . PHE A 1 399 ? -13.934 -0.648 19.830 1.00 94.75 399 PHE A N 1
ATOM 3285 C CA . PHE A 1 399 ? -12.500 -0.387 19.883 1.00 94.75 399 PHE A CA 1
ATOM 3286 C C . PHE A 1 399 ? -11.675 -1.511 19.240 1.00 94.75 399 PHE A C 1
ATOM 3288 O O . PHE A 1 399 ? -10.818 -1.224 18.404 1.00 94.75 399 PHE A O 1
ATOM 3295 N N . LEU A 1 400 ? -11.976 -2.776 19.552 1.00 96.19 400 LEU A N 1
ATOM 3296 C CA . LEU A 1 400 ? -11.327 -3.939 18.941 1.00 96.19 400 LEU A CA 1
ATOM 3297 C C . LEU A 1 400 ? -11.537 -3.970 17.422 1.00 96.19 400 LEU A C 1
ATOM 3299 O O . LEU A 1 400 ? -10.596 -4.226 16.671 1.00 96.19 400 LEU A O 1
ATOM 3303 N N . ARG A 1 401 ? -12.753 -3.650 16.963 1.00 96.31 401 ARG A N 1
ATOM 3304 C CA . ARG A 1 401 ? -13.065 -3.539 15.535 1.00 96.31 401 ARG A CA 1
ATOM 3305 C C . ARG A 1 401 ? -12.182 -2.499 14.843 1.00 96.31 401 ARG A C 1
ATOM 3307 O O . ARG A 1 401 ? -11.551 -2.832 13.850 1.00 96.31 401 ARG A O 1
ATOM 3314 N N . ARG A 1 402 ? -12.080 -1.282 15.392 1.00 96.00 402 ARG A N 1
ATOM 3315 C CA . ARG A 1 402 ? -11.210 -0.230 14.831 1.00 96.00 402 ARG A CA 1
ATOM 3316 C C . ARG A 1 402 ? -9.749 -0.673 14.743 1.00 96.00 402 ARG A C 1
ATOM 3318 O O . ARG A 1 402 ? -9.114 -0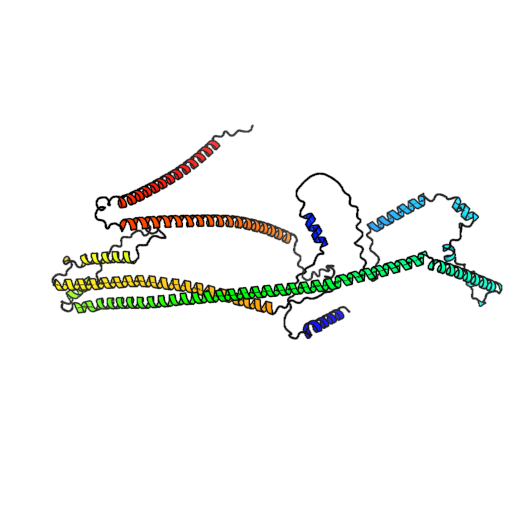.452 13.723 1.00 96.00 402 ARG A O 1
ATOM 3325 N N . ARG A 1 403 ? -9.235 -1.348 15.777 1.00 95.44 403 ARG A N 1
ATOM 3326 C CA . ARG A 1 403 ? -7.872 -1.904 15.741 1.00 95.44 403 ARG A CA 1
ATOM 3327 C C . ARG A 1 403 ? -7.686 -2.959 14.658 1.00 95.44 403 ARG A C 1
ATOM 3329 O O . ARG A 1 403 ? -6.641 -2.977 14.024 1.00 95.44 403 ARG A O 1
ATOM 3336 N N . THR A 1 404 ? -8.690 -3.806 14.453 1.00 97.31 404 THR A N 1
ATOM 3337 C CA . THR A 1 404 ? -8.676 -4.829 13.396 1.00 97.31 404 THR A CA 1
ATOM 3338 C C . THR A 1 404 ? -8.649 -4.179 12.013 1.00 97.31 404 THR A C 1
ATOM 3340 O O . THR A 1 404 ? -7.820 -4.541 11.192 1.00 97.31 404 THR A O 1
ATOM 3343 N N . GLU A 1 405 ? -9.472 -3.151 11.789 1.00 97.19 405 GLU A N 1
ATOM 3344 C CA . GLU A 1 405 ? -9.480 -2.384 10.535 1.00 97.19 405 GLU A CA 1
ATOM 3345 C C . GLU A 1 405 ? -8.131 -1.681 10.271 1.00 97.19 405 GLU A C 1
ATOM 3347 O O . GLU A 1 405 ? -7.702 -1.569 9.124 1.00 97.19 405 GLU A O 1
ATOM 3352 N N . ASP A 1 406 ? -7.440 -1.197 11.308 1.00 94.19 406 ASP A N 1
ATOM 3353 C CA . ASP A 1 406 ? -6.109 -0.593 11.158 1.00 94.19 406 ASP A CA 1
ATOM 3354 C C . ASP A 1 406 ? -5.015 -1.636 10.853 1.00 94.19 406 ASP A C 1
ATOM 3356 O O . ASP A 1 406 ? -4.153 -1.386 10.012 1.00 94.19 406 ASP A O 1
ATOM 3360 N N . ASP A 1 407 ? -5.074 -2.821 11.465 1.00 97.81 407 ASP A N 1
ATOM 3361 C CA . ASP A 1 407 ? -4.180 -3.954 11.170 1.00 97.81 407 ASP A CA 1
ATOM 3362 C C . ASP A 1 407 ? -4.370 -4.489 9.737 1.00 97.81 407 ASP A C 1
ATOM 3364 O O . ASP A 1 407 ? -3.390 -4.764 9.042 1.00 97.81 407 ASP A O 1
ATOM 3368 N N . GLU A 1 408 ? -5.613 -4.531 9.247 1.00 97.81 408 GLU A N 1
ATOM 3369 C CA . GLU A 1 408 ? -5.936 -4.864 7.853 1.00 97.81 408 GLU A CA 1
ATOM 3370 C C . GLU A 1 408 ? -5.344 -3.852 6.858 1.00 97.81 408 GLU A C 1
ATOM 3372 O O . GLU A 1 408 ? -4.861 -4.241 5.794 1.00 97.81 408 GLU A O 1
ATOM 3377 N N . LYS A 1 409 ? -5.307 -2.553 7.193 1.00 97.12 409 LYS A N 1
ATOM 3378 C CA . LYS A 1 409 ? -4.639 -1.547 6.343 1.00 97.12 409 LYS A CA 1
ATOM 3379 C C . LYS A 1 409 ? -3.137 -1.795 6.255 1.00 97.12 409 LYS A C 1
ATOM 3381 O O . LYS A 1 409 ? -2.570 -1.688 5.169 1.00 97.12 409 LYS A O 1
ATOM 3386 N N . VAL A 1 410 ? -2.492 -2.130 7.376 1.00 96.75 410 VAL A N 1
ATOM 3387 C CA . VAL A 1 410 ? -1.060 -2.475 7.388 1.00 96.75 410 VAL A CA 1
ATOM 3388 C C . VAL A 1 410 ? -0.815 -3.726 6.543 1.00 96.75 410 VAL A C 1
ATOM 3390 O O . VAL A 1 410 ? 0.113 -3.736 5.736 1.00 96.75 410 VAL A O 1
ATOM 3393 N N . GLN A 1 411 ? -1.680 -4.738 6.659 1.00 98.00 411 GLN A N 1
ATOM 3394 C CA . GLN A 1 411 ? -1.625 -5.948 5.837 1.00 98.00 411 GLN A CA 1
ATOM 3395 C C . GLN A 1 411 ? -1.738 -5.641 4.336 1.00 98.00 411 GLN A C 1
ATOM 3397 O O . GLN A 1 411 ? -0.949 -6.149 3.541 1.00 98.00 411 GLN A O 1
ATOM 3402 N N . HIS A 1 412 ? -2.665 -4.768 3.944 1.00 98.06 412 HIS A N 1
ATOM 3403 C CA . HIS A 1 412 ? -2.838 -4.392 2.543 1.00 98.06 412 HIS A CA 1
ATOM 3404 C C . HIS A 1 412 ? -1.616 -3.649 1.972 1.00 98.06 412 HIS A C 1
ATOM 3406 O O . HIS A 1 412 ? -1.209 -3.891 0.835 1.00 98.06 412 HIS A O 1
ATOM 3412 N N . GLU A 1 413 ? -0.985 -2.773 2.761 1.00 97.19 413 GLU A N 1
ATOM 3413 C CA . GLU A 1 413 ? 0.266 -2.118 2.354 1.00 97.19 413 GLU A CA 1
ATOM 3414 C C . GLU A 1 413 ? 1.423 -3.124 2.215 1.00 97.19 413 GLU A C 1
ATOM 3416 O O . GLU A 1 413 ? 2.211 -3.013 1.276 1.00 97.19 413 GLU A O 1
ATOM 3421 N N . ILE A 1 414 ? 1.511 -4.139 3.086 1.00 98.00 414 ILE A N 1
ATOM 3422 C CA . ILE A 1 414 ? 2.493 -5.233 2.959 1.00 98.00 414 ILE A CA 1
ATOM 3423 C C . ILE A 1 414 ? 2.308 -5.975 1.632 1.00 98.00 414 ILE A C 1
ATOM 3425 O O . ILE A 1 414 ? 3.273 -6.161 0.892 1.00 98.00 414 ILE A O 1
ATOM 3429 N N . GLU A 1 415 ? 1.075 -6.362 1.302 1.00 98.00 415 GLU A N 1
ATOM 3430 C CA . GLU A 1 415 ? 0.753 -7.075 0.058 1.00 98.00 415 GLU A CA 1
ATOM 3431 C C . GLU A 1 415 ? 1.109 -6.255 -1.184 1.00 98.00 415 GLU A C 1
ATOM 3433 O O . GLU A 1 415 ? 1.677 -6.780 -2.145 1.00 98.00 415 GLU A O 1
ATOM 3438 N N . LYS A 1 416 ? 0.837 -4.949 -1.150 1.00 97.69 416 LYS A N 1
ATOM 3439 C CA . LYS A 1 416 ? 1.186 -4.025 -2.230 1.00 97.69 416 LYS A CA 1
ATOM 3440 C C . LYS A 1 416 ? 2.698 -3.936 -2.447 1.00 97.69 416 LYS A C 1
ATOM 3442 O O . LYS A 1 416 ? 3.151 -4.016 -3.587 1.00 97.69 416 LYS A O 1
ATOM 3447 N N . VAL A 1 417 ? 3.475 -3.799 -1.372 1.00 97.00 417 VAL A N 1
ATOM 3448 C CA . VAL A 1 417 ? 4.948 -3.762 -1.437 1.00 97.00 417 VAL A CA 1
ATOM 3449 C C . VAL A 1 417 ? 5.498 -5.092 -1.937 1.00 97.00 417 VAL A C 1
ATOM 3451 O O . VAL A 1 417 ? 6.413 -5.111 -2.755 1.00 97.00 417 VAL A O 1
ATOM 3454 N N . PHE A 1 418 ? 4.924 -6.207 -1.485 1.00 97.25 418 PHE A N 1
ATOM 3455 C CA . PHE A 1 418 ? 5.320 -7.538 -1.928 1.00 97.25 418 PHE A CA 1
ATOM 3456 C C . PHE A 1 418 ? 5.072 -7.732 -3.429 1.00 97.25 418 PHE A C 1
ATOM 3458 O O . PHE A 1 418 ? 5.930 -8.249 -4.140 1.00 97.25 418 PHE A O 1
ATOM 3465 N N . HIS A 1 419 ? 3.933 -7.254 -3.936 1.00 97.62 419 HIS A N 1
ATOM 3466 C CA . HIS A 1 419 ? 3.649 -7.275 -5.368 1.00 97.62 419 HIS A CA 1
ATOM 3467 C C . HIS A 1 419 ? 4.641 -6.420 -6.169 1.00 97.62 419 HIS A C 1
ATOM 3469 O O . HIS A 1 419 ? 5.133 -6.857 -7.207 1.00 97.62 419 HIS A O 1
ATOM 3475 N N . GLU A 1 420 ? 4.983 -5.228 -5.674 1.00 97.00 420 GLU A N 1
ATOM 3476 C CA . GLU A 1 420 ? 5.995 -4.373 -6.302 1.00 97.00 420 GLU A CA 1
ATOM 3477 C C . GLU A 1 420 ? 7.380 -5.039 -6.327 1.00 97.00 420 GLU A C 1
ATOM 3479 O O . GLU A 1 420 ? 8.083 -4.962 -7.336 1.00 97.00 420 GLU A O 1
ATOM 3484 N N . LEU A 1 421 ? 7.752 -5.747 -5.256 1.00 96.69 421 LEU A N 1
ATOM 3485 C CA . LEU A 1 421 ? 9.003 -6.500 -5.181 1.00 96.69 421 LEU A CA 1
ATOM 3486 C C . LEU A 1 421 ? 9.056 -7.612 -6.238 1.00 96.69 421 LEU A C 1
ATOM 3488 O O . LEU A 1 421 ? 10.077 -7.762 -6.904 1.00 96.69 421 LEU A O 1
ATOM 3492 N N . ILE A 1 422 ? 7.955 -8.346 -6.439 1.00 96.06 422 ILE A N 1
ATOM 3493 C CA . ILE A 1 422 ? 7.856 -9.381 -7.482 1.00 96.06 422 ILE A CA 1
ATOM 3494 C C . ILE A 1 422 ? 8.080 -8.770 -8.868 1.00 96.06 422 ILE A C 1
ATOM 3496 O O . ILE A 1 422 ? 8.894 -9.280 -9.636 1.00 96.06 422 ILE A O 1
ATOM 3500 N N . LEU A 1 423 ? 7.400 -7.661 -9.181 1.00 96.62 423 LEU A N 1
ATOM 3501 C CA . LEU A 1 423 ? 7.552 -6.982 -10.472 1.00 96.62 423 LEU A CA 1
ATOM 3502 C C . LEU A 1 423 ? 8.994 -6.509 -10.697 1.00 96.62 423 LEU A C 1
ATOM 3504 O O . LEU A 1 423 ? 9.554 -6.717 -11.773 1.00 96.62 423 LEU A O 1
ATOM 3508 N N . LEU A 1 424 ? 9.621 -5.931 -9.670 1.00 93.88 424 LEU A N 1
ATOM 3509 C CA . LEU A 1 424 ? 11.021 -5.520 -9.735 1.00 93.88 424 LEU A CA 1
ATOM 3510 C C . LEU A 1 424 ? 11.951 -6.718 -9.972 1.00 93.88 424 LEU A C 1
ATOM 3512 O O . LEU A 1 424 ? 12.906 -6.619 -10.740 1.00 93.88 424 LEU A O 1
ATOM 3516 N N . GLN A 1 425 ? 11.666 -7.860 -9.347 1.00 93.06 425 GLN A N 1
ATOM 3517 C CA . GLN A 1 425 ? 12.451 -9.080 -9.501 1.00 93.06 425 GLN A CA 1
ATOM 3518 C C . GLN A 1 425 ? 12.313 -9.672 -10.911 1.00 93.06 425 GLN A C 1
ATOM 3520 O O . GLN A 1 425 ? 13.305 -10.104 -11.500 1.00 93.06 425 GLN A O 1
ATOM 3525 N N . GLU A 1 426 ? 11.116 -9.625 -11.501 1.00 93.62 426 GLU A N 1
ATOM 3526 C CA . GLU A 1 426 ? 10.911 -9.972 -12.910 1.00 93.62 426 GLU A CA 1
ATOM 3527 C C . GLU A 1 426 ? 11.697 -9.051 -13.847 1.00 93.62 426 GLU A C 1
ATOM 3529 O O . GLU A 1 426 ? 12.329 -9.524 -14.795 1.00 93.62 426 GLU A O 1
ATOM 3534 N N . ASP A 1 427 ? 11.674 -7.742 -13.600 1.00 89.44 427 ASP A N 1
ATOM 3535 C CA . ASP A 1 427 ? 12.390 -6.767 -14.421 1.00 89.44 427 ASP A CA 1
ATOM 3536 C C . ASP A 1 427 ? 13.910 -6.901 -14.278 1.00 89.44 427 ASP A C 1
ATOM 3538 O O . ASP A 1 427 ? 14.621 -6.849 -15.285 1.00 89.44 427 ASP A O 1
ATOM 3542 N N . LYS A 1 428 ? 14.405 -7.208 -13.074 1.00 88.31 428 LYS A N 1
ATOM 3543 C CA . LYS A 1 428 ? 15.806 -7.571 -12.822 1.00 88.31 428 LYS A CA 1
ATOM 3544 C C . LYS A 1 428 ? 16.222 -8.796 -13.634 1.00 88.31 428 LYS A C 1
ATOM 3546 O O . LYS A 1 428 ? 17.246 -8.762 -14.313 1.00 88.31 428 LYS A O 1
ATOM 3551 N N . VAL A 1 429 ? 15.414 -9.857 -13.632 1.00 87.19 429 VAL A N 1
ATOM 3552 C CA . VAL A 1 429 ? 15.687 -11.064 -14.430 1.00 87.19 429 VAL A CA 1
ATOM 3553 C C . VAL A 1 429 ? 15.675 -10.747 -15.928 1.00 87.19 429 VAL A C 1
ATOM 3555 O O . VAL A 1 429 ? 16.578 -11.169 -16.650 1.00 87.19 429 VAL A O 1
ATOM 3558 N N . LYS A 1 430 ? 14.697 -9.973 -16.418 1.00 84.81 430 LYS A N 1
ATOM 3559 C CA . LYS A 1 430 ? 14.658 -9.544 -17.829 1.00 84.81 430 LYS A CA 1
ATOM 3560 C C . LYS A 1 430 ? 15.916 -8.762 -18.198 1.00 84.81 430 LYS A C 1
ATOM 3562 O O . LYS A 1 430 ? 16.490 -9.023 -19.250 1.00 84.81 430 LYS A O 1
ATOM 3567 N N . PHE A 1 431 ? 16.344 -7.830 -17.352 1.00 82.38 431 PHE A N 1
ATOM 3568 C CA . PHE A 1 431 ? 17.552 -7.040 -17.563 1.00 82.38 431 PHE A CA 1
ATOM 3569 C C . PHE A 1 431 ? 18.807 -7.921 -17.622 1.00 82.38 431 PHE A C 1
ATOM 3571 O O . PHE A 1 431 ? 19.560 -7.837 -18.586 1.00 82.38 431 PHE A O 1
ATOM 3578 N N . GLN A 1 432 ? 18.972 -8.848 -16.675 1.00 78.88 432 GLN A N 1
ATOM 3579 C CA . GLN A 1 432 ? 20.110 -9.777 -16.640 1.00 78.88 432 GLN A CA 1
ATOM 3580 C C . GLN A 1 432 ? 20.160 -10.731 -17.844 1.00 78.88 432 GLN A C 1
ATOM 3582 O O . GLN A 1 432 ? 21.238 -11.145 -18.271 1.00 78.88 432 GLN A O 1
ATOM 3587 N N . LEU A 1 433 ? 19.002 -11.099 -18.400 1.00 78.19 433 LEU A N 1
ATOM 3588 C CA . LEU A 1 433 ? 18.917 -11.971 -19.573 1.00 78.19 433 LEU A CA 1
ATOM 3589 C C . LEU A 1 433 ? 19.063 -11.215 -20.905 1.00 78.19 433 LEU A C 1
ATOM 3591 O O . LEU A 1 433 ? 19.458 -11.821 -21.906 1.00 78.19 433 LEU A O 1
ATOM 3595 N N . ASN A 1 434 ? 18.741 -9.920 -20.940 1.00 78.38 434 ASN A N 1
ATOM 3596 C CA . ASN A 1 434 ? 18.795 -9.089 -22.140 1.00 78.38 434 ASN A CA 1
ATOM 3597 C C . ASN A 1 434 ? 20.205 -8.523 -22.346 1.00 78.38 434 ASN A C 1
ATOM 3599 O O . ASN A 1 434 ? 20.563 -7.480 -21.810 1.00 78.38 434 ASN A O 1
ATOM 3603 N N . LEU A 1 435 ? 20.998 -9.195 -23.178 1.00 71.19 435 LEU A N 1
ATOM 3604 C CA . LEU A 1 435 ? 22.343 -8.739 -23.522 1.00 71.19 435 LEU A CA 1
ATOM 3605 C C . LEU A 1 435 ? 22.308 -7.682 -24.632 1.00 71.19 435 LEU A C 1
ATOM 3607 O O . LEU A 1 435 ? 21.759 -7.913 -25.712 1.00 71.19 435 LEU A O 1
ATOM 3611 N N . THR A 1 436 ? 22.960 -6.547 -24.391 1.00 70.88 436 THR A N 1
ATOM 3612 C CA . THR A 1 436 ? 23.214 -5.537 -25.424 1.00 70.88 436 THR A CA 1
ATOM 3613 C C . THR A 1 436 ? 24.330 -6.019 -26.344 1.00 70.88 436 THR A C 1
ATOM 3615 O O . THR A 1 436 ? 25.452 -6.260 -25.900 1.00 70.88 436 THR A O 1
ATOM 3618 N N . ILE A 1 437 ? 24.036 -6.132 -27.640 1.00 72.31 437 ILE A N 1
ATOM 3619 C CA . ILE A 1 437 ? 25.021 -6.480 -28.669 1.00 72.31 437 ILE A CA 1
ATOM 3620 C C . ILE A 1 437 ? 25.266 -5.290 -29.595 1.00 72.31 437 ILE A C 1
ATOM 3622 O O . ILE A 1 437 ? 24.330 -4.631 -30.046 1.00 72.31 437 ILE A O 1
ATOM 3626 N N . GLN A 1 438 ? 26.535 -5.024 -29.899 1.00 70.38 438 GLN A N 1
ATOM 3627 C CA . GLN A 1 438 ? 26.924 -4.005 -30.866 1.00 70.38 438 GLN A CA 1
ATOM 3628 C C . GLN A 1 438 ? 27.188 -4.668 -32.216 1.00 70.38 438 GLN A C 1
ATOM 3630 O O . GLN A 1 438 ? 28.076 -5.511 -32.337 1.00 70.38 438 GLN A O 1
ATOM 3635 N N . ILE A 1 439 ? 26.430 -4.271 -33.236 1.00 73.06 439 ILE A N 1
ATOM 3636 C CA . ILE A 1 439 ? 26.569 -4.801 -34.593 1.00 73.06 439 ILE A CA 1
ATOM 3637 C C . ILE A 1 439 ? 27.133 -3.699 -35.484 1.00 73.06 439 ILE A C 1
ATOM 3639 O O . ILE A 1 439 ? 26.531 -2.637 -35.636 1.00 73.06 439 ILE A O 1
ATOM 3643 N N . LEU A 1 440 ? 28.295 -3.957 -36.084 1.00 67.81 440 LEU A N 1
ATOM 3644 C CA . LEU A 1 440 ? 28.898 -3.061 -37.062 1.00 67.81 440 LEU A CA 1
ATOM 3645 C C . LEU A 1 440 ? 28.344 -3.376 -38.455 1.00 67.81 440 LEU A C 1
ATOM 3647 O O . LEU A 1 440 ? 28.619 -4.436 -39.013 1.00 67.81 440 LEU A O 1
ATOM 3651 N N . LEU A 1 441 ? 27.608 -2.433 -39.035 1.00 67.31 441 LEU A N 1
ATOM 3652 C CA . LEU A 1 441 ? 27.046 -2.549 -40.381 1.00 67.31 441 LEU A CA 1
ATOM 3653 C C . LEU A 1 441 ? 27.852 -1.687 -41.360 1.00 67.31 441 LEU A C 1
ATOM 3655 O O . LEU A 1 441 ? 28.287 -0.586 -41.014 1.00 67.31 441 LEU A O 1
ATOM 3659 N N . LYS A 1 442 ? 28.082 -2.172 -42.588 1.00 63.91 442 LYS A N 1
ATOM 3660 C CA . LYS A 1 442 ? 28.719 -1.355 -43.635 1.00 63.91 442 LYS A CA 1
ATOM 3661 C C . LYS A 1 442 ? 27.703 -0.356 -44.201 1.00 63.91 442 LYS A C 1
ATOM 3663 O O . LYS A 1 442 ? 26.527 -0.683 -44.361 1.00 63.91 442 LYS A O 1
ATOM 3668 N N . GLN A 1 443 ? 28.162 0.847 -44.548 1.00 45.34 443 GLN A N 1
ATOM 3669 C CA . GLN A 1 443 ? 27.360 1.821 -45.298 1.00 45.34 443 GLN A CA 1
ATOM 3670 C C . GLN A 1 443 ? 26.866 1.164 -46.602 1.00 45.34 443 GLN A C 1
ATOM 3672 O O . GLN A 1 443 ? 27.666 0.546 -47.304 1.00 45.34 443 GLN A O 1
ATOM 3677 N N . GLY A 1 444 ? 25.558 1.220 -46.875 1.00 52.62 444 GLY A N 1
ATOM 3678 C CA . GLY A 1 444 ? 24.911 0.487 -47.978 1.00 52.62 444 GLY A CA 1
ATOM 3679 C C . GLY A 1 444 ? 24.159 -0.794 -47.567 1.00 52.62 444 GLY A C 1
ATOM 3680 O O . GLY A 1 444 ? 23.273 -1.241 -48.281 1.00 52.62 444 GLY A O 1
ATOM 3681 N N . GLN A 1 445 ? 24.449 -1.383 -46.395 1.00 48.44 445 GLN A N 1
ATOM 3682 C CA . GLN A 1 445 ? 23.689 -2.532 -45.850 1.00 48.44 445 GLN A CA 1
ATOM 3683 C C . GLN A 1 445 ? 22.487 -2.113 -44.988 1.00 48.44 445 GLN A C 1
ATOM 3685 O O . GLN A 1 445 ? 21.641 -2.936 -44.652 1.00 48.44 445 GLN A O 1
ATOM 3690 N N . VAL A 1 446 ? 22.412 -0.823 -44.655 1.00 48.41 446 VAL A N 1
ATOM 3691 C CA . VAL A 1 446 ? 21.183 -0.126 -44.260 1.00 48.41 446 VAL A CA 1
ATOM 3692 C C . VAL A 1 446 ? 20.899 0.926 -45.327 1.00 48.41 446 VAL A C 1
ATOM 3694 O O . VAL A 1 446 ? 20.752 2.111 -45.054 1.00 48.41 446 VAL A O 1
ATOM 3697 N N . GLU A 1 447 ? 20.869 0.506 -46.585 1.00 44.16 447 GLU A N 1
ATOM 3698 C CA . GLU A 1 447 ? 19.906 1.128 -47.477 1.00 44.16 447 GLU A CA 1
ATOM 3699 C C . GLU A 1 447 ? 18.558 0.606 -46.982 1.00 44.16 447 GLU A C 1
ATOM 3701 O O . GLU A 1 447 ? 18.264 -0.584 -47.081 1.00 44.16 447 GLU A O 1
ATOM 3706 N N . LEU A 1 448 ? 17.736 1.477 -46.382 1.00 47.84 448 LEU A N 1
ATOM 3707 C CA . LEU A 1 448 ? 16.306 1.308 -46.617 1.00 47.84 448 LEU A CA 1
ATOM 3708 C C . LEU A 1 448 ? 16.212 1.161 -48.129 1.00 47.84 448 LEU A C 1
ATOM 3710 O O . LEU A 1 448 ? 16.651 2.085 -48.820 1.00 47.84 448 LEU A O 1
ATOM 3714 N N . GLU A 1 449 ? 15.772 -0.009 -48.614 1.00 46.56 449 GLU A N 1
ATOM 3715 C CA . GLU A 1 449 ? 15.446 -0.189 -50.027 1.00 46.56 449 GLU A CA 1
ATOM 3716 C C . GLU A 1 449 ? 14.786 1.110 -50.457 1.00 46.56 449 GLU A C 1
ATOM 3718 O O . GLU A 1 449 ? 13.830 1.536 -49.797 1.00 46.56 449 GLU A O 1
ATOM 3723 N N . ASN A 1 450 ? 15.406 1.791 -51.432 1.00 38.47 450 ASN A N 1
ATOM 3724 C CA . ASN A 1 450 ? 14.935 3.056 -51.979 1.00 38.47 450 ASN A CA 1
ATOM 3725 C C . ASN A 1 450 ? 13.416 3.103 -51.846 1.00 38.47 450 ASN A C 1
ATOM 3727 O O . ASN A 1 450 ? 12.760 2.180 -52.330 1.00 38.47 450 ASN A O 1
ATOM 3731 N N . PHE A 1 451 ? 12.879 4.138 -51.192 1.00 41.94 451 PHE A N 1
ATOM 3732 C CA . PHE A 1 451 ? 11.446 4.434 -51.100 1.00 41.94 451 PHE A CA 1
ATOM 3733 C C . PHE A 1 451 ? 10.855 4.710 -52.497 1.00 41.94 451 PHE A C 1
ATOM 3735 O O . PHE A 1 451 ? 10.288 5.760 -52.781 1.00 41.94 451 PHE A O 1
ATOM 3742 N N . GLN A 1 452 ? 10.982 3.759 -53.409 1.00 43.88 452 GLN A N 1
ATOM 3743 C CA . GLN A 1 452 ? 10.155 3.610 -54.572 1.00 43.88 452 GLN A CA 1
ATOM 3744 C C . GLN A 1 452 ? 9.006 2.736 -54.096 1.00 43.88 452 GLN A C 1
ATOM 3746 O O . GLN A 1 452 ? 9.007 1.516 -54.218 1.00 43.88 452 GLN A O 1
ATOM 3751 N N . LEU A 1 453 ? 8.082 3.418 -53.431 1.00 45.75 453 LEU A N 1
ATOM 3752 C CA . LEU A 1 453 ? 6.807 2.942 -52.938 1.00 45.75 453 LEU A CA 1
ATOM 3753 C C . LEU A 1 453 ? 6.045 2.231 -54.082 1.00 45.75 453 LEU A C 1
ATOM 3755 O O . LEU A 1 453 ? 5.172 2.808 -54.723 1.00 45.75 453 LEU A O 1
ATOM 3759 N N . MET A 1 454 ? 6.344 0.964 -54.354 1.00 47.69 454 MET A N 1
ATOM 3760 C CA . MET A 1 454 ? 5.296 0.043 -54.773 1.00 47.69 454 MET A CA 1
ATOM 3761 C C . MET A 1 454 ? 4.536 -0.255 -53.488 1.00 47.69 454 MET A C 1
ATOM 3763 O O . MET A 1 454 ? 4.856 -1.203 -52.779 1.00 47.69 454 MET A O 1
ATOM 3767 N N . LEU A 1 455 ? 3.619 0.649 -53.123 1.00 44.69 455 LEU A N 1
ATOM 3768 C CA . LEU A 1 455 ? 2.663 0.393 -52.054 1.00 44.69 455 LEU A CA 1
ATOM 3769 C C . LEU A 1 455 ? 1.914 -0.872 -52.439 1.00 44.69 455 LEU A C 1
ATOM 3771 O O . LEU A 1 455 ? 1.075 -0.861 -53.339 1.00 44.69 455 LEU A O 1
ATOM 3775 N N . ASP A 1 456 ? 2.260 -1.968 -51.783 1.00 49.44 456 ASP A N 1
ATOM 3776 C CA . ASP A 1 456 ? 1.425 -3.147 -51.781 1.00 49.44 456 ASP A CA 1
ATOM 3777 C C . ASP A 1 456 ? 0.229 -2.816 -50.879 1.00 49.44 456 ASP A C 1
ATOM 3779 O O . ASP A 1 456 ? 0.300 -2.873 -49.653 1.00 49.44 456 ASP A O 1
ATOM 3783 N N . TYR A 1 457 ? -0.846 -2.323 -51.496 1.00 54.97 457 TYR A N 1
ATOM 3784 C CA . TYR A 1 457 ? -2.079 -1.903 -50.821 1.00 54.97 457 TYR A CA 1
ATOM 3785 C C . TYR A 1 457 ? -2.962 -3.085 -50.405 1.00 54.97 457 TYR A C 1
ATOM 3787 O O . TYR A 1 457 ? -4.138 -2.885 -50.108 1.00 54.97 457 TYR A O 1
ATOM 3795 N N . SER A 1 458 ? -2.423 -4.305 -50.388 1.00 62.56 458 SER A N 1
ATOM 3796 C CA . SER A 1 458 ? -3.172 -5.515 -50.044 1.00 62.56 458 SER A CA 1
ATOM 3797 C C . SER A 1 458 ? -3.871 -5.411 -48.677 1.00 62.56 458 SER A C 1
ATOM 3799 O O . SER A 1 458 ? -4.984 -5.911 -48.532 1.00 62.56 458 SER A O 1
ATOM 3801 N N . ASP A 1 459 ? -3.289 -4.654 -47.736 1.00 58.97 459 ASP A N 1
ATOM 3802 C CA . ASP A 1 459 ? -3.831 -4.420 -46.386 1.00 58.97 459 ASP A CA 1
ATOM 3803 C C . ASP A 1 459 ? -4.303 -2.968 -46.144 1.00 58.97 459 ASP A C 1
ATOM 3805 O O . ASP A 1 459 ? -4.579 -2.568 -45.009 1.00 58.97 459 ASP A O 1
ATOM 3809 N N . ALA A 1 460 ? -4.379 -2.131 -47.185 1.00 66.94 460 ALA A N 1
ATOM 3810 C CA . ALA A 1 460 ? -4.725 -0.720 -47.033 1.00 66.94 460 ALA A CA 1
ATOM 3811 C C . ALA A 1 460 ? -6.239 -0.484 -47.138 1.00 66.94 460 ALA A C 1
ATOM 3813 O O . ALA A 1 460 ? -6.875 -0.793 -48.143 1.00 66.94 460 ALA A O 1
ATOM 3814 N N . ILE A 1 461 ? -6.813 0.148 -46.114 1.00 69.69 461 ILE A N 1
ATOM 3815 C CA . ILE A 1 461 ? -8.219 0.567 -46.100 1.00 69.69 461 ILE A CA 1
ATOM 3816 C C . ILE A 1 461 ? -8.298 2.026 -46.556 1.00 69.69 461 ILE A C 1
ATOM 3818 O O . ILE A 1 461 ? -7.667 2.908 -45.970 1.00 69.69 461 ILE A O 1
ATOM 3822 N N . LEU A 1 462 ? -9.090 2.297 -47.596 1.00 76.88 462 LEU A N 1
ATOM 3823 C CA . LEU A 1 462 ? -9.339 3.659 -48.065 1.00 76.88 462 LEU A CA 1
ATOM 3824 C C . LEU A 1 462 ? -10.236 4.396 -47.062 1.00 76.88 462 LEU A C 1
ATOM 3826 O O . LEU A 1 462 ? -11.427 4.109 -46.950 1.00 76.88 462 LEU A O 1
ATOM 3830 N N . ILE A 1 463 ? -9.672 5.371 -46.351 1.00 76.50 463 ILE A N 1
ATOM 3831 C CA . ILE A 1 463 ? -10.417 6.232 -45.428 1.00 76.50 463 ILE A CA 1
ATOM 3832 C C . ILE A 1 463 ? -10.684 7.572 -46.111 1.00 76.50 463 ILE A C 1
ATOM 3834 O O . ILE A 1 463 ? -9.778 8.205 -46.654 1.00 76.50 463 ILE A O 1
ATOM 3838 N N . ASN A 1 464 ? -11.942 8.016 -46.078 1.00 82.12 464 ASN A N 1
ATOM 3839 C CA . ASN A 1 464 ? -12.331 9.304 -46.638 1.00 82.12 464 ASN A CA 1
ATOM 3840 C C . ASN A 1 464 ? -11.632 10.448 -45.881 1.00 82.12 464 ASN A C 1
ATOM 3842 O O . ASN A 1 464 ? -11.687 10.517 -44.652 1.00 82.12 464 ASN A O 1
ATOM 3846 N N . LYS A 1 465 ? -11.006 11.363 -46.630 1.00 84.69 465 LYS A N 1
ATOM 3847 C CA . LYS A 1 465 ? -10.273 12.524 -46.104 1.00 84.69 465 LYS A CA 1
ATOM 3848 C C . LYS A 1 465 ? -11.094 13.349 -45.110 1.00 84.69 465 LYS A C 1
ATOM 3850 O O . LYS A 1 465 ? -10.531 13.811 -44.125 1.00 84.69 465 LYS A O 1
ATOM 3855 N N . VAL A 1 466 ? -12.405 13.467 -45.328 1.00 88.44 466 VAL A N 1
ATOM 3856 C CA . VAL A 1 466 ? -13.314 14.219 -44.450 1.00 88.44 466 VAL A CA 1
ATOM 3857 C C . VAL A 1 466 ? -13.315 13.642 -43.032 1.00 88.44 466 VAL A C 1
ATOM 3859 O O . VAL A 1 466 ? -13.199 14.388 -42.070 1.00 88.44 466 VAL A O 1
ATOM 3862 N N . ILE A 1 467 ? -13.306 12.312 -42.887 1.00 84.38 467 ILE A N 1
ATOM 3863 C CA . ILE A 1 467 ? -13.283 11.646 -41.572 1.00 84.38 467 ILE A CA 1
ATOM 3864 C C . ILE A 1 467 ? -11.983 11.971 -40.826 1.00 84.38 467 ILE A C 1
ATOM 3866 O O . ILE A 1 467 ? -11.987 12.219 -39.621 1.00 84.38 467 ILE A O 1
ATOM 3870 N N . ILE A 1 468 ? -10.857 11.995 -41.544 1.00 83.38 468 ILE A N 1
ATOM 3871 C CA . ILE A 1 468 ? -9.553 12.339 -40.968 1.00 83.38 468 ILE A CA 1
ATOM 3872 C C . ILE A 1 468 ? -9.510 13.820 -40.580 1.00 83.38 468 ILE A C 1
ATOM 3874 O O . ILE A 1 468 ? -8.982 14.168 -39.525 1.00 83.38 468 ILE A O 1
ATOM 3878 N N . GLU A 1 469 ? -10.063 14.703 -41.408 1.00 86.25 469 GLU A N 1
ATOM 3879 C CA . GLU A 1 469 ? -10.130 16.138 -41.131 1.00 86.25 469 GLU A CA 1
ATOM 3880 C C . GLU A 1 469 ? -11.020 16.449 -39.920 1.00 86.25 469 GLU A C 1
ATOM 3882 O O . GLU A 1 469 ? -10.598 17.214 -39.045 1.00 86.25 469 GLU A O 1
ATOM 3887 N N . ASP A 1 470 ? -12.170 15.783 -39.804 1.00 89.44 470 ASP A N 1
ATOM 3888 C CA . ASP A 1 470 ? -13.082 15.894 -38.665 1.00 89.44 470 ASP A CA 1
ATOM 3889 C C . ASP A 1 470 ? -12.424 15.389 -37.378 1.00 89.44 470 ASP A C 1
ATOM 3891 O O . ASP A 1 470 ? -12.394 16.106 -36.374 1.00 89.44 470 ASP A O 1
ATOM 3895 N N . LEU A 1 471 ? -11.789 14.213 -37.408 1.00 87.62 471 LEU A N 1
ATOM 3896 C CA . LEU A 1 471 ? -11.034 13.690 -36.265 1.00 87.62 471 LEU A CA 1
ATOM 3897 C C . LEU A 1 471 ? -9.884 14.621 -35.871 1.00 87.62 471 LEU A C 1
ATOM 3899 O O . LEU A 1 471 ? -9.684 14.899 -34.690 1.00 87.62 471 LEU A O 1
ATOM 3903 N N . ASN A 1 472 ? -9.163 15.178 -36.842 1.00 85.69 472 ASN A N 1
ATOM 3904 C CA . ASN A 1 472 ? -8.096 16.139 -36.577 1.00 85.69 472 ASN A CA 1
ATOM 3905 C C . ASN A 1 472 ? -8.622 17.464 -36.012 1.00 85.69 472 ASN A C 1
ATOM 3907 O O . ASN A 1 472 ? -7.908 18.137 -35.261 1.00 85.69 472 ASN A O 1
ATOM 3911 N N . SER A 1 473 ? -9.848 17.870 -36.348 1.00 89.38 473 SER A N 1
ATOM 3912 C CA . SER A 1 473 ? -10.503 19.019 -35.716 1.00 89.38 473 SER A CA 1
ATOM 3913 C C . SER A 1 473 ? -10.806 18.726 -34.239 1.00 89.38 473 SER A C 1
ATOM 3915 O O . SER A 1 473 ? -10.449 19.513 -33.357 1.00 89.38 473 SER A O 1
ATOM 3917 N N . VAL A 1 474 ? -11.333 17.537 -33.941 1.00 90.50 474 VAL A N 1
ATOM 3918 C CA . VAL A 1 474 ? -11.637 17.082 -32.580 1.00 90.50 474 VAL A CA 1
ATOM 3919 C C . VAL A 1 474 ? -10.356 16.961 -31.748 1.00 90.50 474 VAL A C 1
ATOM 3921 O O . VAL A 1 474 ? -10.276 17.523 -30.654 1.00 90.50 474 VAL A O 1
ATOM 3924 N N . ILE A 1 475 ? -9.302 16.347 -32.292 1.00 89.62 475 ILE A N 1
ATOM 3925 C CA . ILE A 1 475 ? -7.988 16.213 -31.641 1.00 89.62 475 ILE A CA 1
ATOM 3926 C C . ILE A 1 475 ? -7.383 17.584 -31.319 1.00 89.62 475 ILE A C 1
ATOM 3928 O O . ILE A 1 475 ? -6.878 17.793 -30.213 1.00 89.62 475 ILE A O 1
ATOM 3932 N N . ARG A 1 476 ? -7.459 18.553 -32.242 1.00 89.69 476 ARG A N 1
ATOM 3933 C CA . ARG A 1 476 ? -6.977 19.924 -31.995 1.00 89.69 476 ARG A CA 1
ATOM 3934 C C . ARG A 1 476 ? -7.749 20.604 -30.866 1.00 89.69 476 ARG A C 1
ATOM 3936 O O . ARG A 1 476 ? -7.142 21.266 -30.020 1.00 89.69 476 ARG A O 1
ATOM 3943 N N . THR A 1 477 ? -9.060 20.394 -30.809 1.00 89.38 477 THR A N 1
ATOM 3944 C CA . THR A 1 477 ? -9.918 20.946 -29.753 1.00 89.38 477 THR A CA 1
ATOM 3945 C C . THR A 1 477 ? -9.606 20.315 -28.392 1.00 89.38 477 THR A C 1
ATOM 3947 O O . THR A 1 477 ? -9.406 21.032 -27.411 1.00 89.38 477 THR A O 1
ATOM 3950 N N . HIS A 1 478 ? -9.441 18.990 -28.329 1.00 87.56 478 HIS A N 1
ATOM 3951 C CA . HIS A 1 478 ? -8.992 18.298 -27.118 1.00 87.56 478 HIS A CA 1
ATOM 3952 C C . HIS A 1 478 ? -7.599 18.747 -26.674 1.00 87.56 478 HIS A C 1
ATOM 3954 O O . HIS A 1 478 ? -7.402 19.001 -25.487 1.00 87.56 478 HIS A O 1
ATOM 3960 N N . LYS A 1 479 ? -6.651 18.936 -27.601 1.00 90.56 479 LYS A N 1
ATOM 3961 C CA . LYS A 1 479 ? -5.312 19.459 -27.284 1.00 90.56 479 LYS A CA 1
ATOM 3962 C C . LYS A 1 479 ? -5.393 20.833 -26.612 1.00 90.56 479 LYS A C 1
ATOM 3964 O O . LYS A 1 479 ? -4.732 21.058 -25.599 1.00 90.56 479 LYS A O 1
ATOM 3969 N N . LYS A 1 480 ? -6.244 21.730 -27.122 1.00 90.62 480 LYS A N 1
ATOM 3970 C CA . LYS A 1 480 ? -6.487 23.052 -26.520 1.00 90.62 480 LYS A CA 1
ATOM 3971 C C . LYS A 1 480 ? -7.130 22.944 -25.132 1.00 90.62 480 LYS A C 1
ATOM 3973 O O . LYS A 1 480 ? -6.715 23.649 -24.214 1.00 90.62 480 LYS A O 1
ATOM 3978 N N . ASN A 1 481 ? -8.092 22.039 -24.952 1.00 88.31 481 ASN A N 1
ATOM 3979 C CA . ASN A 1 481 ? -8.737 21.807 -23.657 1.00 88.31 481 ASN A CA 1
ATOM 3980 C C . ASN A 1 481 ? -7.758 21.251 -22.616 1.00 88.31 481 ASN A C 1
ATOM 3982 O O . ASN A 1 481 ? -7.724 21.745 -21.492 1.00 88.31 481 ASN A O 1
ATOM 3986 N N . VAL A 1 482 ? -6.902 20.300 -22.998 1.00 92.25 482 VAL A N 1
ATOM 3987 C CA . VAL A 1 482 ? -5.841 19.765 -22.130 1.00 92.25 482 VAL A CA 1
ATOM 3988 C C . VAL A 1 482 ? -4.879 20.873 -21.701 1.00 92.25 482 VAL A C 1
ATOM 3990 O O . VAL A 1 482 ? -4.521 20.953 -20.527 1.00 92.25 482 VAL A O 1
ATOM 3993 N N . GLU A 1 483 ? -4.500 21.767 -22.614 1.00 90.88 483 GLU A N 1
ATOM 3994 C CA . GLU A 1 483 ? -3.626 22.897 -22.292 1.00 90.88 483 GLU A CA 1
ATOM 3995 C C . GLU A 1 483 ? -4.290 23.884 -21.315 1.00 90.88 483 GLU A C 1
ATOM 3997 O O . GLU A 1 483 ? -3.667 24.354 -20.360 1.00 90.88 483 GLU A O 1
ATOM 4002 N N . ASN A 1 484 ? -5.590 24.141 -21.479 1.00 89.62 484 ASN A N 1
ATOM 4003 C CA . ASN A 1 484 ? -6.363 24.949 -20.536 1.00 89.62 484 ASN A CA 1
ATOM 4004 C C . ASN A 1 484 ? -6.465 24.284 -19.153 1.00 89.62 484 ASN A C 1
ATOM 4006 O O . ASN A 1 484 ? -6.257 24.952 -18.137 1.00 89.62 484 ASN A O 1
ATOM 4010 N N . CYS A 1 485 ? -6.708 22.971 -19.099 1.00 85.88 485 CYS A N 1
ATOM 4011 C CA . CYS A 1 485 ? -6.714 22.206 -17.852 1.00 85.88 485 CYS A CA 1
ATOM 4012 C C . CYS A 1 485 ? -5.346 22.248 -17.158 1.00 85.88 485 CYS A C 1
ATOM 4014 O O . CYS A 1 485 ? -5.289 22.484 -15.952 1.00 85.88 485 CYS A O 1
ATOM 4016 N N . LYS A 1 486 ? -4.235 22.120 -17.898 1.00 90.19 486 LYS A N 1
ATOM 4017 C CA . LYS A 1 486 ? -2.875 22.272 -17.347 1.00 90.19 486 LYS A CA 1
ATOM 4018 C C . LYS A 1 486 ? -2.658 23.655 -16.733 1.00 90.19 486 LYS A C 1
ATOM 4020 O O . LYS A 1 486 ? -2.136 23.762 -15.620 1.00 90.19 486 LYS A O 1
ATOM 4025 N N . LYS A 1 487 ? -3.092 24.721 -17.416 1.00 90.88 487 LYS A N 1
ATOM 4026 C CA . LYS A 1 487 ? -3.015 26.099 -16.898 1.00 90.88 487 LYS A CA 1
ATOM 4027 C C . LYS A 1 487 ? -3.843 26.276 -15.624 1.00 90.88 487 LYS A C 1
ATOM 4029 O O . LYS A 1 487 ? -3.361 26.893 -14.673 1.00 90.88 487 LYS A O 1
ATOM 4034 N N . LEU A 1 488 ? -5.054 25.718 -15.578 1.00 92.12 488 LEU A N 1
ATOM 4035 C CA . LEU A 1 488 ? -5.904 25.748 -14.385 1.00 92.12 488 LEU A CA 1
ATOM 4036 C C . LEU A 1 488 ? -5.254 24.994 -13.219 1.00 92.12 488 LEU A C 1
ATOM 4038 O O . LEU A 1 488 ? -5.185 25.520 -12.111 1.00 92.12 488 LEU A O 1
ATOM 4042 N N . LEU A 1 489 ? -4.693 23.815 -13.478 1.00 90.00 489 LEU A N 1
ATOM 4043 C CA . LEU A 1 489 ? -4.028 22.992 -12.470 1.00 90.00 489 LEU A CA 1
ATOM 4044 C C . LEU A 1 489 ? -2.782 23.690 -11.901 1.00 90.00 489 LEU A C 1
ATOM 4046 O O . LEU A 1 489 ? -2.544 23.653 -10.694 1.00 90.00 489 LEU A O 1
ATOM 4050 N N . LYS A 1 490 ? -2.039 24.432 -12.735 1.00 91.50 490 LYS A N 1
ATOM 4051 C CA . LYS A 1 490 ? -0.929 25.291 -12.286 1.00 91.50 490 LYS A CA 1
ATOM 4052 C C . LYS A 1 490 ? -1.411 26.440 -11.390 1.00 91.50 490 LYS A C 1
ATOM 4054 O O . LYS A 1 490 ? -0.746 26.748 -10.402 1.00 91.50 490 LYS A O 1
ATOM 4059 N N . LYS A 1 491 ? -2.560 27.058 -11.694 1.00 92.31 491 LYS A N 1
ATOM 4060 C CA . LYS A 1 491 ? -3.174 28.091 -10.835 1.00 92.31 491 LYS A CA 1
ATOM 4061 C C . LYS A 1 491 ? -3.640 27.514 -9.495 1.00 92.31 491 LYS A C 1
ATOM 4063 O O . LYS A 1 491 ? -3.322 28.088 -8.459 1.00 92.31 491 LYS A O 1
ATOM 4068 N N . LEU A 1 492 ? -4.320 26.367 -9.509 1.00 90.19 492 LEU A N 1
ATOM 4069 C CA . LEU A 1 492 ? -4.773 25.685 -8.292 1.00 90.19 492 LEU A CA 1
ATOM 4070 C C . LEU A 1 492 ? -3.598 25.278 -7.399 1.00 90.19 492 LEU A C 1
ATOM 4072 O O . LEU A 1 492 ? -3.643 25.511 -6.196 1.00 90.19 492 LEU A O 1
ATOM 4076 N N . ARG A 1 493 ? -2.505 24.772 -7.984 1.00 91.00 493 ARG A N 1
ATOM 4077 C CA . ARG A 1 493 ? -1.280 24.445 -7.239 1.00 91.00 493 ARG A CA 1
ATOM 4078 C C . ARG A 1 493 ? -0.686 25.668 -6.534 1.00 91.00 493 ARG A C 1
ATOM 4080 O O . ARG A 1 493 ? -0.298 25.573 -5.378 1.00 91.00 493 ARG A O 1
ATOM 4087 N N . ARG A 1 494 ? -0.650 26.830 -7.201 1.00 90.75 494 ARG A N 1
ATOM 4088 C CA . ARG A 1 494 ? -0.192 28.088 -6.578 1.00 90.75 494 ARG A CA 1
ATOM 4089 C C . ARG A 1 494 ? -1.081 28.497 -5.407 1.00 90.75 494 ARG A C 1
ATOM 4091 O O . ARG A 1 494 ? -0.561 28.881 -4.366 1.00 90.75 494 ARG A O 1
ATOM 4098 N N . PHE A 1 495 ? -2.399 28.385 -5.567 1.00 90.81 495 PHE A N 1
ATOM 4099 C CA . PHE A 1 495 ? -3.344 28.712 -4.502 1.00 90.81 495 PHE A CA 1
ATOM 4100 C C . PHE A 1 495 ? -3.206 27.764 -3.303 1.00 90.81 495 PHE A C 1
ATOM 4102 O O . PHE A 1 495 ? -3.195 28.235 -2.170 1.00 90.81 495 PHE A O 1
ATOM 4109 N N . SER A 1 496 ? -3.031 26.460 -3.547 1.00 90.88 496 SER A N 1
ATOM 4110 C CA . SER A 1 496 ? -2.755 25.469 -2.496 1.00 90.88 496 SER A CA 1
ATOM 4111 C C . SER A 1 496 ? -1.498 25.836 -1.716 1.00 90.88 496 SER A C 1
ATOM 4113 O O . SER A 1 496 ? -1.583 26.048 -0.515 1.00 90.88 496 SER A O 1
ATOM 4115 N N . ASN A 1 497 ? -0.372 26.059 -2.405 1.00 91.44 497 ASN A N 1
ATOM 4116 C CA . ASN A 1 497 ? 0.882 26.435 -1.748 1.00 91.44 497 ASN A CA 1
ATOM 4117 C C . ASN A 1 497 ? 0.735 27.716 -0.915 1.00 91.44 497 ASN A C 1
ATOM 4119 O O . ASN A 1 497 ? 1.281 27.817 0.179 1.00 91.44 497 ASN A O 1
ATOM 4123 N N . GLN A 1 498 ? -0.018 28.703 -1.409 1.00 92.38 498 GLN A N 1
ATOM 4124 C CA . GLN A 1 498 ? -0.261 29.933 -0.660 1.00 92.38 498 GLN A CA 1
ATOM 4125 C C . GLN A 1 498 ? -1.102 29.690 0.603 1.00 92.38 498 GLN A C 1
ATOM 4127 O O . GLN A 1 498 ? -0.860 30.326 1.630 1.00 92.38 498 GLN A O 1
ATOM 4132 N N . LYS A 1 499 ? -2.064 28.761 0.555 1.00 91.81 499 LYS A N 1
ATOM 4133 C CA . LYS A 1 499 ? -2.829 28.329 1.733 1.00 91.81 499 LYS A CA 1
ATOM 4134 C C . LYS A 1 499 ? -1.976 27.529 2.712 1.00 91.81 499 LYS A C 1
ATOM 4136 O O . LYS A 1 499 ? -2.105 27.756 3.911 1.00 91.81 499 LYS A O 1
ATOM 4141 N N . ASP A 1 500 ? -1.079 26.680 2.224 1.00 90.50 500 ASP A N 1
ATOM 4142 C CA . ASP A 1 500 ? -0.168 25.901 3.066 1.00 90.50 500 ASP A CA 1
ATOM 4143 C C . ASP A 1 500 ? 0.795 26.812 3.833 1.00 90.50 500 ASP A C 1
ATOM 4145 O O . ASP A 1 500 ? 0.958 26.660 5.042 1.00 90.50 500 ASP A O 1
ATOM 4149 N N . ILE A 1 501 ? 1.347 27.833 3.167 1.00 91.06 501 ILE A N 1
ATOM 4150 C CA . ILE A 1 501 ? 2.180 28.858 3.815 1.00 91.06 501 ILE A CA 1
ATOM 4151 C C . ILE A 1 501 ? 1.376 29.611 4.882 1.00 91.06 501 ILE A C 1
ATOM 4153 O O . ILE A 1 501 ? 1.842 29.751 6.008 1.00 91.06 501 ILE A O 1
ATOM 4157 N N . ALA A 1 502 ? 0.152 30.051 4.568 1.00 90.25 502 ALA A N 1
ATOM 4158 C CA . ALA A 1 502 ? -0.693 30.754 5.535 1.00 90.25 502 ALA A CA 1
ATOM 4159 C C . ALA A 1 502 ? -1.045 29.880 6.756 1.00 90.25 502 ALA A C 1
ATOM 4161 O O . ALA A 1 502 ? -1.001 30.357 7.890 1.00 90.25 502 ALA A O 1
ATOM 4162 N N . ASN A 1 503 ? -1.352 28.598 6.539 1.00 88.00 503 ASN A N 1
ATOM 4163 C CA . ASN A 1 503 ? -1.613 27.635 7.609 1.00 88.00 503 ASN A CA 1
ATOM 4164 C C . ASN A 1 503 ? -0.370 27.384 8.466 1.00 88.00 503 ASN A C 1
ATOM 4166 O O . ASN A 1 503 ? -0.477 27.297 9.691 1.00 88.00 503 ASN A O 1
ATOM 4170 N N . TYR A 1 504 ? 0.807 27.299 7.845 1.00 90.31 504 TYR A N 1
ATOM 4171 C CA . TYR A 1 504 ? 2.071 27.170 8.561 1.00 90.31 504 TYR A CA 1
ATOM 4172 C C . TYR A 1 504 ? 2.338 28.398 9.441 1.00 90.31 504 TYR A C 1
ATOM 4174 O O . TYR A 1 504 ? 2.608 28.247 10.631 1.00 90.31 504 TYR A O 1
ATOM 4182 N N . THR A 1 505 ? 2.163 29.611 8.907 1.00 91.38 505 THR A N 1
ATOM 4183 C CA . THR A 1 505 ? 2.292 30.855 9.682 1.00 91.38 505 THR A CA 1
ATOM 4184 C C . THR A 1 505 ? 1.322 30.893 10.862 1.00 91.38 505 THR A C 1
ATOM 4186 O O . THR A 1 505 ? 1.733 31.177 11.983 1.00 91.38 505 THR A O 1
ATOM 4189 N N . LEU A 1 506 ? 0.049 30.545 10.649 1.00 90.62 506 LEU A N 1
ATOM 4190 C CA . LEU A 1 506 ? -0.940 30.467 11.731 1.00 90.62 506 LEU A CA 1
ATOM 4191 C C . LEU A 1 506 ? -0.556 29.434 12.797 1.00 90.62 506 LEU A C 1
ATOM 4193 O O . LEU A 1 506 ? -0.746 29.686 13.984 1.00 90.62 506 LEU A O 1
ATOM 4197 N N . SER A 1 507 ? 0.009 28.297 12.388 1.00 87.50 507 SER A N 1
ATOM 4198 C CA . SER A 1 507 ? 0.469 27.251 13.309 1.00 87.50 507 SER A CA 1
ATOM 4199 C C . SER A 1 507 ? 1.651 27.720 14.160 1.00 87.50 507 SER A C 1
ATOM 4201 O O . SER A 1 507 ? 1.695 27.431 15.356 1.00 87.50 507 SER A O 1
ATOM 4203 N N . CYS A 1 508 ? 2.586 28.477 13.575 1.00 84.75 508 CYS A N 1
ATOM 4204 C CA . CYS A 1 508 ? 3.675 29.111 14.318 1.00 84.75 508 CYS A CA 1
ATOM 4205 C C . CYS A 1 508 ? 3.141 30.117 15.343 1.00 84.75 508 CYS A C 1
ATOM 4207 O O . CYS A 1 508 ? 3.477 29.996 16.518 1.00 84.75 508 CYS A O 1
ATOM 4209 N N . ASN A 1 509 ? 2.244 31.017 14.930 1.00 87.12 509 ASN A N 1
ATOM 4210 C CA . ASN A 1 509 ? 1.647 32.009 15.827 1.00 87.12 509 ASN A CA 1
ATOM 4211 C C . ASN A 1 509 ? 0.870 31.343 16.975 1.00 87.12 509 ASN A C 1
ATOM 4213 O O . ASN A 1 509 ? 0.971 31.758 18.124 1.00 87.12 509 ASN A O 1
ATOM 4217 N N . LEU A 1 510 ? 0.115 30.276 16.690 1.00 87.62 510 LEU A N 1
ATOM 4218 C CA . LEU A 1 510 ? -0.622 29.535 17.716 1.00 87.62 510 LEU A CA 1
ATOM 4219 C C . LEU A 1 510 ? 0.318 28.892 18.742 1.00 87.62 510 LEU A C 1
ATOM 4221 O O . LEU A 1 510 ? 0.012 28.870 19.932 1.00 87.62 510 LEU A O 1
ATOM 4225 N N . ARG A 1 511 ? 1.459 28.366 18.288 1.00 84.00 511 ARG A N 1
ATOM 4226 C CA . ARG A 1 511 ? 2.480 27.796 19.170 1.00 84.00 511 ARG A CA 1
ATOM 4227 C C . ARG A 1 511 ? 3.108 28.866 20.060 1.00 84.00 511 ARG A C 1
ATOM 4229 O O . ARG A 1 511 ? 3.267 28.615 21.248 1.00 84.00 511 ARG A O 1
ATOM 4236 N N . GLU A 1 512 ? 3.429 30.035 19.512 1.00 78.00 512 GLU A N 1
ATOM 4237 C CA . GLU A 1 512 ? 3.951 31.171 20.286 1.00 78.00 512 GLU A CA 1
ATOM 4238 C C . GLU A 1 512 ? 2.949 31.633 21.352 1.00 78.00 512 GLU A C 1
ATOM 4240 O O . GLU A 1 512 ? 3.302 31.754 22.525 1.00 78.00 512 GLU A O 1
ATOM 4245 N N . GLU A 1 513 ? 1.674 31.785 20.987 1.00 81.25 513 GLU A N 1
ATOM 4246 C CA . GLU A 1 513 ? 0.611 32.129 21.938 1.00 81.25 513 GLU A CA 1
ATOM 4247 C C . GLU A 1 513 ? 0.426 31.056 23.020 1.00 81.25 513 GLU A C 1
ATOM 4249 O O . GLU A 1 513 ? 0.224 31.381 24.190 1.00 81.25 513 GLU A O 1
ATOM 4254 N N . LEU A 1 514 ? 0.531 29.771 22.666 1.00 81.88 514 LEU A N 1
ATOM 4255 C CA . LEU A 1 514 ? 0.435 28.676 23.630 1.00 81.88 514 LEU A CA 1
ATOM 4256 C C . LEU A 1 514 ? 1.586 28.710 24.644 1.00 81.88 514 LEU A C 1
ATOM 4258 O O . LEU A 1 514 ? 1.344 28.511 25.835 1.00 81.88 514 LEU A O 1
ATOM 4262 N N . VAL A 1 515 ? 2.809 29.001 24.190 1.00 78.19 515 VAL A N 1
ATOM 4263 C CA . VAL A 1 515 ? 3.970 29.201 25.071 1.00 78.19 515 VAL A CA 1
ATOM 4264 C C . VAL A 1 515 ? 3.717 30.385 26.003 1.00 78.19 515 VAL A C 1
ATOM 4266 O O . VAL A 1 515 ? 3.788 30.218 27.218 1.00 78.19 515 VAL A O 1
ATOM 4269 N N . ALA A 1 516 ? 3.278 31.530 25.474 1.00 74.56 516 ALA A N 1
ATOM 4270 C CA . ALA A 1 516 ? 2.963 32.708 26.282 1.00 74.56 516 ALA A CA 1
ATOM 4271 C C . ALA A 1 516 ? 1.815 32.471 27.286 1.00 74.56 516 ALA A C 1
ATOM 4273 O O . ALA A 1 516 ? 1.759 33.095 28.350 1.00 74.56 516 ALA A O 1
ATOM 4274 N N . VAL A 1 517 ? 0.845 31.607 26.967 1.00 75.81 517 VAL A N 1
ATOM 4275 C CA . VAL A 1 517 ? -0.214 31.187 27.903 1.00 75.81 517 VAL A CA 1
ATOM 4276 C C . VAL A 1 517 ? 0.336 30.242 28.973 1.00 75.81 517 VAL A C 1
ATOM 4278 O O . VAL A 1 517 ? -0.022 30.402 30.140 1.00 75.81 517 VAL A O 1
ATOM 4281 N N . SER A 1 518 ? 1.204 29.293 28.606 1.00 75.38 518 SER A N 1
ATOM 4282 C CA . SER A 1 518 ? 1.851 28.383 29.560 1.00 75.38 518 SER A CA 1
ATOM 4283 C C . SER A 1 518 ? 2.717 29.151 30.550 1.00 75.38 518 SER A C 1
ATOM 4285 O O . SER A 1 518 ? 2.527 29.008 31.750 1.00 75.38 518 SER A O 1
ATOM 4287 N N . GLU A 1 519 ? 3.576 30.048 30.068 1.00 74.12 519 GLU A N 1
ATOM 4288 C CA . GLU A 1 519 ? 4.438 30.877 30.915 1.00 74.12 519 GLU A CA 1
ATOM 4289 C C . GLU A 1 519 ? 3.617 31.733 31.887 1.00 74.12 519 GLU A C 1
ATOM 4291 O O . GLU A 1 519 ? 3.906 31.777 33.081 1.00 74.12 519 GLU A O 1
ATOM 4296 N N . ARG A 1 520 ? 2.524 32.358 31.420 1.00 71.19 520 ARG A N 1
ATOM 4297 C CA . ARG A 1 520 ? 1.600 33.100 32.298 1.00 71.19 520 ARG A CA 1
ATOM 4298 C C . ARG A 1 520 ? 0.938 32.203 33.342 1.00 71.19 520 ARG A C 1
ATOM 4300 O O . ARG A 1 520 ? 0.794 32.620 34.489 1.00 71.19 520 ARG A O 1
ATOM 4307 N N . LYS A 1 521 ? 0.533 30.989 32.961 1.00 68.88 521 LYS A N 1
ATOM 4308 C CA . LYS A 1 521 ? -0.046 30.003 33.881 1.00 68.88 521 LYS A CA 1
ATOM 4309 C C . LYS A 1 521 ? 0.974 29.579 34.937 1.00 68.88 521 LYS A C 1
ATOM 4311 O O . LYS A 1 521 ? 0.624 29.520 36.112 1.00 68.88 521 LYS A O 1
ATOM 4316 N N . ASP A 1 522 ? 2.216 29.341 34.540 1.00 68.69 522 ASP A N 1
ATOM 4317 C CA . ASP A 1 522 ? 3.293 28.939 35.442 1.00 68.69 522 ASP A CA 1
ATOM 4318 C C . ASP A 1 522 ? 3.672 30.072 36.404 1.00 68.69 522 ASP A C 1
ATOM 4320 O O . ASP A 1 522 ? 3.839 29.822 37.596 1.00 68.69 522 ASP A O 1
ATOM 4324 N N . ILE A 1 523 ? 3.677 31.329 35.943 1.00 64.06 523 ILE A N 1
ATOM 4325 C CA . ILE A 1 523 ? 3.830 32.513 36.806 1.00 64.06 523 ILE A CA 1
ATOM 4326 C C . ILE A 1 523 ? 2.680 32.608 37.819 1.00 64.06 523 ILE A C 1
ATOM 4328 O O . ILE A 1 523 ? 2.934 32.793 39.009 1.00 64.06 523 ILE A O 1
ATOM 4332 N N . CYS A 1 524 ? 1.422 32.450 37.387 1.00 56.12 524 CYS A N 1
ATOM 4333 C CA . CYS A 1 524 ? 0.274 32.451 38.301 1.00 56.12 524 CYS A CA 1
ATOM 4334 C C . CYS A 1 524 ? 0.361 31.322 39.338 1.00 56.12 524 CYS A C 1
ATOM 4336 O O . CYS A 1 524 ? 0.104 31.552 40.517 1.00 56.12 524 CYS A O 1
ATOM 4338 N N . ASN A 1 525 ? 0.774 30.123 38.925 1.00 57.06 525 ASN A N 1
ATOM 4339 C CA . ASN A 1 525 ? 0.943 28.987 39.830 1.00 57.06 525 ASN A CA 1
ATOM 4340 C C . ASN A 1 525 ? 2.113 29.198 40.810 1.00 57.06 525 ASN A C 1
ATOM 4342 O O . ASN A 1 525 ? 2.009 28.840 41.980 1.00 57.06 525 ASN A O 1
ATOM 4346 N N . ALA A 1 526 ? 3.220 29.803 40.366 1.00 59.16 526 ALA A N 1
ATOM 4347 C CA . ALA A 1 526 ? 4.362 30.132 41.221 1.00 59.16 526 ALA A CA 1
ATOM 4348 C C . ALA A 1 526 ? 4.030 31.236 42.241 1.00 59.16 526 ALA A C 1
ATOM 4350 O O . ALA A 1 526 ? 4.498 31.187 43.380 1.00 59.16 526 ALA A O 1
ATOM 4351 N N . MET A 1 527 ? 3.186 32.202 41.864 1.00 53.44 527 MET A N 1
ATOM 4352 C CA . MET A 1 527 ? 2.656 33.211 42.787 1.00 53.44 527 MET A CA 1
ATOM 4353 C C . MET A 1 527 ? 1.709 32.603 43.834 1.00 53.44 527 MET A C 1
ATOM 4355 O O . MET A 1 527 ? 1.771 33.010 44.992 1.00 53.44 527 MET A O 1
ATOM 4359 N N . ASP A 1 528 ? 0.900 31.601 43.468 1.00 50.16 528 ASP A N 1
ATOM 4360 C CA . ASP A 1 528 ? 0.023 30.881 44.407 1.00 50.16 528 ASP A CA 1
ATOM 4361 C C . ASP A 1 528 ? 0.829 29.989 45.394 1.00 50.16 528 ASP A C 1
ATOM 4363 O O . ASP A 1 528 ? 0.421 29.816 46.543 1.00 50.16 528 ASP A O 1
ATOM 4367 N N . ASN A 1 529 ? 2.010 29.484 45.002 1.00 49.66 529 ASN A N 1
ATOM 4368 C CA . ASN A 1 529 ? 2.829 28.567 45.818 1.00 49.66 529 ASN A CA 1
ATOM 4369 C C . ASN A 1 529 ? 3.836 29.244 46.774 1.00 49.66 529 ASN A C 1
ATOM 4371 O O . ASN A 1 529 ? 4.282 28.608 47.726 1.00 49.66 529 ASN A O 1
ATOM 4375 N N . ASN A 1 530 ? 4.172 30.525 46.585 1.00 50.34 530 ASN A N 1
ATOM 4376 C CA . ASN A 1 530 ? 5.065 31.269 47.493 1.00 50.34 530 ASN A CA 1
ATOM 4377 C C . ASN A 1 530 ? 4.341 31.884 48.714 1.00 50.34 530 ASN A C 1
ATOM 4379 O O . ASN A 1 530 ? 4.924 32.671 49.462 1.00 50.34 530 ASN A O 1
ATOM 4383 N N . SER A 1 531 ? 3.081 31.510 48.962 1.00 46.94 531 SER A N 1
ATOM 4384 C CA . SER A 1 531 ? 2.253 32.007 50.070 1.00 46.94 531 SER A CA 1
ATOM 4385 C C . SER A 1 531 ? 2.497 31.292 51.415 1.00 46.94 531 SER A C 1
ATOM 4387 O O . SER A 1 531 ? 1.562 31.041 52.178 1.00 46.94 531 SER A O 1
ATOM 4389 N N . THR A 1 532 ? 3.756 31.022 51.763 1.00 45.28 532 THR A N 1
ATOM 4390 C CA . THR A 1 532 ? 4.177 30.690 53.137 1.00 45.28 532 THR A CA 1
ATOM 4391 C C . THR A 1 532 ? 5.025 31.816 53.720 1.00 45.28 532 THR A C 1
ATOM 4393 O O . THR A 1 532 ? 6.171 31.609 54.094 1.00 45.28 532 THR A O 1
ATOM 4396 N N . ASN A 1 533 ? 4.461 33.027 53.790 1.00 42.59 533 ASN A N 1
ATOM 4397 C CA . ASN A 1 533 ? 4.900 34.061 54.728 1.00 42.59 533 ASN A CA 1
ATOM 4398 C C . ASN A 1 533 ? 3.706 34.923 55.170 1.00 42.59 533 ASN A C 1
ATOM 4400 O O . ASN A 1 533 ? 3.013 35.562 54.378 1.00 42.59 533 ASN A O 1
ATOM 4404 N N . SER A 1 534 ? 3.476 34.895 56.481 1.00 43.16 534 SER A N 1
ATOM 4405 C CA . SER A 1 534 ? 2.258 35.230 57.233 1.00 43.16 534 SER A CA 1
ATOM 4406 C C . SER A 1 534 ? 1.817 36.711 57.241 1.00 43.16 534 SER A C 1
ATOM 4408 O O . SER A 1 534 ? 1.101 37.121 58.151 1.00 43.16 534 SER A O 1
ATOM 4410 N N . ILE A 1 535 ? 2.200 37.539 56.265 1.00 42.50 535 ILE A N 1
ATOM 4411 C CA . ILE A 1 535 ? 1.848 38.978 56.239 1.00 42.50 535 ILE A CA 1
ATOM 4412 C C . ILE A 1 535 ? 1.062 39.405 54.984 1.00 42.50 535 ILE A C 1
ATOM 4414 O O . ILE A 1 535 ? 0.401 40.440 55.003 1.00 42.50 535 ILE A O 1
ATOM 4418 N N . PHE A 1 536 ? 1.013 38.595 53.919 1.00 41.38 536 PHE A N 1
ATOM 4419 C CA . PHE A 1 536 ? 0.347 38.993 52.664 1.00 41.38 536 PHE A CA 1
ATOM 4420 C C . PHE A 1 536 ? -1.148 38.605 52.560 1.00 41.38 536 PHE A C 1
ATOM 4422 O O . PHE A 1 536 ? -1.839 39.009 51.625 1.00 41.38 536 PHE A O 1
ATOM 4429 N N . PHE A 1 537 ? -1.695 37.867 53.534 1.00 41.66 537 PHE A N 1
ATOM 4430 C CA . PHE A 1 537 ? -3.072 37.342 53.476 1.00 41.66 537 PHE A CA 1
ATOM 4431 C C . PHE A 1 537 ? -4.167 38.428 53.575 1.00 41.66 537 PHE A C 1
ATOM 4433 O O . PHE A 1 537 ? -5.307 38.187 53.195 1.00 41.66 537 PHE A O 1
ATOM 4440 N N . ILE A 1 538 ? -3.837 39.648 54.018 1.00 45.31 538 ILE A N 1
ATOM 4441 C CA . ILE A 1 538 ? -4.827 40.727 54.208 1.00 45.31 538 ILE A CA 1
ATOM 4442 C C . ILE A 1 538 ? -5.054 41.565 52.927 1.00 45.31 538 ILE A C 1
ATOM 4444 O O . ILE A 1 538 ? -6.069 42.246 52.815 1.00 45.31 538 ILE A O 1
ATOM 4448 N N . LEU A 1 539 ? -4.195 41.455 51.902 1.00 44.97 539 LEU A N 1
ATOM 4449 C CA . LEU A 1 539 ? -4.373 42.150 50.608 1.00 44.97 539 LEU A CA 1
ATOM 4450 C C . LEU A 1 539 ? -4.585 41.200 49.405 1.00 44.97 539 LEU A C 1
ATOM 4452 O O . LEU A 1 539 ? -4.865 41.650 48.294 1.00 44.97 539 LEU A O 1
ATOM 4456 N N . GLY A 1 540 ? -4.514 39.881 49.616 1.00 47.59 540 GLY A N 1
ATOM 4457 C CA . GLY A 1 540 ? -4.456 38.851 48.567 1.00 47.59 540 GLY A CA 1
ATOM 4458 C C . GLY A 1 540 ? -5.780 38.367 47.955 1.00 47.59 540 GLY A C 1
ATOM 4459 O O . GLY A 1 540 ? -5.764 37.419 47.178 1.00 47.59 540 GLY A O 1
ATOM 4460 N N . ILE A 1 541 ? -6.928 38.989 48.248 1.00 42.41 541 ILE A N 1
ATOM 4461 C CA . ILE A 1 541 ? -8.217 38.644 47.598 1.00 42.41 541 ILE A CA 1
ATOM 4462 C C . ILE A 1 541 ? -8.392 39.398 46.254 1.00 42.41 541 ILE A C 1
ATOM 4464 O O . ILE A 1 541 ? -9.256 39.070 45.442 1.00 42.41 541 ILE A O 1
ATOM 4468 N N . GLY A 1 542 ? -7.533 40.382 45.954 1.00 45.59 542 GLY A N 1
ATOM 4469 C CA . GLY A 1 542 ? -7.681 41.262 44.787 1.00 45.59 542 GLY A CA 1
ATOM 4470 C C . GLY A 1 542 ? -7.275 40.677 43.425 1.00 45.59 542 GLY A C 1
ATOM 4471 O O . GLY A 1 542 ? -7.855 41.069 42.412 1.00 45.59 542 GLY A O 1
ATOM 4472 N N . SER A 1 543 ? -6.316 39.748 43.358 1.00 50.28 543 SER A N 1
ATOM 4473 C CA . SER A 1 543 ? -5.601 39.423 42.102 1.00 50.28 543 SER A CA 1
ATOM 4474 C C . SER A 1 543 ? -6.299 38.372 41.222 1.00 50.28 543 SER A C 1
ATOM 4476 O O . SER A 1 543 ? -6.359 38.506 39.998 1.00 50.28 543 SER A O 1
ATOM 4478 N N . LYS A 1 544 ? -6.891 37.337 41.838 1.00 48.75 544 LYS A N 1
ATOM 4479 C CA . LYS A 1 544 ? -7.618 36.269 41.119 1.00 48.75 544 LYS A CA 1
ATOM 4480 C C . LYS A 1 544 ? -8.932 36.801 40.532 1.00 48.75 544 LYS A C 1
ATOM 4482 O O . LYS A 1 544 ? -9.240 36.562 39.368 1.00 48.75 544 LYS A O 1
ATOM 4487 N N . LEU A 1 545 ? -9.625 37.654 41.296 1.00 50.94 545 LEU A N 1
ATOM 4488 C CA . LEU A 1 545 ? -10.838 38.351 40.860 1.00 50.94 545 LEU A CA 1
ATOM 4489 C C . LEU A 1 545 ? -10.572 39.421 39.790 1.00 50.94 545 LEU A C 1
ATOM 4491 O O . LEU A 1 545 ? -11.463 39.683 38.990 1.00 50.94 545 LEU A O 1
ATOM 4495 N N . THR A 1 546 ? -9.394 40.053 39.738 1.00 52.53 546 THR A N 1
ATOM 4496 C CA . THR A 1 546 ? -9.086 41.064 38.704 1.00 52.53 546 THR A CA 1
ATOM 4497 C C . THR A 1 546 ? -8.762 40.432 37.355 1.00 52.53 546 THR A C 1
ATOM 4499 O O . THR A 1 546 ? -9.291 40.895 36.349 1.00 52.53 546 THR A O 1
ATOM 4502 N N . CYS A 1 547 ? -7.991 39.341 37.305 1.00 54.75 547 CYS A N 1
ATOM 4503 C CA . CYS A 1 547 ? -7.713 38.649 36.039 1.00 54.75 547 CYS A CA 1
ATOM 4504 C C . CYS A 1 547 ? -8.979 38.028 35.429 1.00 54.75 547 CYS A C 1
ATOM 4506 O O . CYS A 1 547 ? -9.208 38.142 34.225 1.00 54.75 547 CYS A O 1
ATOM 4508 N N . GLU A 1 548 ? -9.837 37.431 36.259 1.00 55.03 548 GLU A N 1
ATOM 4509 C CA . GLU A 1 548 ? -11.100 36.832 35.820 1.00 55.03 548 GLU A CA 1
ATOM 4510 C C . GLU A 1 548 ? -12.118 37.899 35.373 1.00 55.03 548 GLU A C 1
ATOM 4512 O O . GLU A 1 548 ? -12.780 37.733 34.347 1.00 55.03 548 GLU A O 1
ATOM 4517 N N . LYS A 1 549 ? -12.175 39.052 36.062 1.00 60.94 549 LYS A N 1
ATOM 4518 C CA . LYS A 1 549 ? -12.969 40.215 35.625 1.00 60.94 549 LYS A CA 1
ATOM 4519 C C . LYS A 1 549 ? -12.467 40.791 34.302 1.00 60.94 549 LYS A C 1
ATOM 4521 O O . LYS A 1 549 ? -13.280 41.001 33.410 1.00 60.94 549 LYS A O 1
ATOM 4526 N N . ILE A 1 550 ? -11.154 40.980 34.139 1.00 64.19 550 ILE A N 1
ATOM 4527 C CA . ILE A 1 550 ? -10.562 41.491 32.891 1.00 64.19 550 ILE A CA 1
ATOM 4528 C C . ILE A 1 550 ? -10.809 40.512 31.734 1.00 64.19 550 ILE A C 1
ATOM 4530 O O . ILE A 1 550 ? -11.151 40.937 30.631 1.00 64.19 550 ILE A O 1
ATOM 4534 N N . ALA A 1 551 ? -10.672 39.201 31.962 1.00 63.66 551 ALA A N 1
ATOM 4535 C CA . ALA A 1 551 ? -10.948 38.183 30.948 1.00 63.66 551 ALA A CA 1
ATOM 4536 C C . ALA A 1 551 ? -12.429 38.170 30.539 1.00 63.66 551 ALA A C 1
ATOM 4538 O O . ALA A 1 551 ? -12.739 38.141 29.345 1.00 63.66 551 ALA A O 1
ATOM 4539 N N . LYS A 1 552 ? -13.343 38.261 31.513 1.00 71.06 552 LYS A N 1
ATOM 4540 C CA . LYS A 1 552 ? -14.786 38.335 31.266 1.00 71.06 552 LYS A CA 1
ATOM 4541 C C . LYS A 1 552 ? -15.170 39.610 30.513 1.00 71.06 552 LYS A C 1
ATOM 4543 O O . LYS A 1 552 ? -15.908 39.539 29.536 1.00 71.06 552 LYS A O 1
ATOM 4548 N N . GLU A 1 553 ? -14.620 40.755 30.901 1.00 71.56 553 GLU A N 1
ATOM 4549 C CA . GLU A 1 553 ? -14.879 42.041 30.249 1.00 71.56 553 GLU A CA 1
ATOM 4550 C C . GLU A 1 553 ? -14.329 42.079 28.813 1.00 71.56 553 GLU A C 1
ATOM 4552 O O . GLU A 1 553 ? -15.013 42.536 27.894 1.00 71.56 553 GLU A O 1
ATOM 4557 N N . ARG A 1 554 ? -13.136 41.514 28.574 1.00 69.62 554 ARG A N 1
ATOM 4558 C CA . ARG A 1 554 ? -12.584 41.341 27.218 1.00 69.62 554 ARG A CA 1
ATOM 4559 C C . ARG A 1 554 ? -13.451 40.426 26.359 1.00 69.62 554 ARG A C 1
ATOM 4561 O O . ARG A 1 554 ? -13.702 40.754 25.201 1.00 69.62 554 ARG A O 1
ATOM 4568 N N . TYR A 1 555 ? -13.927 39.313 26.916 1.00 73.75 555 TYR A N 1
ATOM 4569 C CA . TYR A 1 555 ? -14.822 38.398 26.212 1.00 73.75 555 TYR A CA 1
ATOM 4570 C C . TYR A 1 555 ? -16.146 39.080 25.846 1.00 73.75 555 TYR A C 1
ATOM 4572 O O . TYR A 1 555 ? -16.570 39.033 24.692 1.00 73.75 555 TYR A O 1
ATOM 4580 N N . GLU A 1 556 ? -16.765 39.790 26.789 1.00 78.06 556 GLU A N 1
ATOM 4581 C CA . GLU A 1 556 ? -17.988 40.549 26.528 1.00 78.06 556 GLU A CA 1
ATOM 4582 C C . GLU A 1 556 ? -17.777 41.635 25.462 1.00 78.06 556 GLU A C 1
ATOM 4584 O O . GLU A 1 556 ? -18.614 41.789 24.571 1.00 78.06 556 GLU A O 1
ATOM 4589 N N . ASN A 1 557 ? -16.649 42.349 25.492 1.00 76.81 557 ASN A N 1
ATOM 4590 C CA . ASN A 1 557 ? -16.315 43.355 24.482 1.00 76.81 557 ASN A CA 1
ATOM 4591 C C . ASN A 1 557 ? -16.088 42.746 23.092 1.00 76.81 557 ASN A C 1
ATOM 4593 O O . ASN A 1 557 ? -16.584 43.289 22.104 1.00 76.81 557 ASN A O 1
ATOM 4597 N N . MET A 1 558 ? -15.421 41.593 23.005 1.00 83.50 558 MET A N 1
ATOM 4598 C CA . MET A 1 558 ? -15.257 40.852 21.751 1.00 83.50 558 MET A CA 1
ATOM 4599 C C . MET A 1 558 ? -16.613 40.410 21.182 1.00 83.50 558 MET A C 1
ATOM 4601 O O . MET A 1 558 ? -16.880 40.599 19.995 1.00 83.50 558 MET A O 1
ATOM 4605 N N . MET A 1 559 ? -17.509 39.887 22.026 1.00 83.38 559 MET A N 1
ATOM 4606 C CA . MET A 1 559 ? -18.857 39.494 21.604 1.00 83.38 559 MET A CA 1
ATOM 4607 C C . MET A 1 559 ? -19.696 40.701 21.157 1.00 83.38 559 MET A C 1
ATOM 4609 O O . MET A 1 559 ? -20.418 40.619 20.159 1.00 83.38 559 MET A O 1
ATOM 4613 N N . ARG A 1 560 ? -19.570 41.853 21.836 1.00 82.69 560 ARG A N 1
ATOM 4614 C CA . ARG A 1 560 ? -20.194 43.118 21.405 1.00 82.69 560 ARG A CA 1
ATOM 4615 C C . ARG A 1 560 ? -19.663 43.564 20.039 1.00 82.69 560 ARG A C 1
ATOM 4617 O O . ARG A 1 560 ? -20.467 43.901 19.173 1.00 82.69 560 ARG A O 1
ATOM 4624 N N . GLN A 1 561 ? -18.350 43.503 19.804 1.00 80.00 561 GLN A N 1
ATOM 4625 C CA . GLN A 1 561 ? -17.756 43.826 18.499 1.00 80.00 561 GLN A CA 1
ATOM 4626 C C . GLN A 1 561 ? -18.213 42.872 17.386 1.00 80.00 561 GLN A C 1
ATOM 4628 O O . GLN A 1 561 ? -18.531 43.325 16.286 1.00 80.00 561 GLN A O 1
ATOM 4633 N N . GLN A 1 562 ? -18.317 41.567 17.654 1.00 81.75 562 GLN A N 1
ATOM 4634 C CA . GLN A 1 562 ? -18.867 40.611 16.684 1.00 81.75 562 GLN A CA 1
ATOM 4635 C C . GLN A 1 562 ? -20.328 40.921 16.332 1.00 81.75 562 GLN A C 1
ATOM 4637 O O . GLN A 1 562 ? -20.727 40.848 15.170 1.00 81.75 562 GLN A O 1
ATOM 4642 N N . LYS A 1 563 ? -21.132 41.327 17.318 1.00 88.88 563 LYS A N 1
ATOM 4643 C CA . LYS A 1 563 ? -22.518 41.737 17.074 1.00 88.88 563 LYS A CA 1
ATOM 4644 C C . LYS A 1 563 ? -22.593 43.014 16.230 1.00 88.88 563 LYS A C 1
ATOM 4646 O O . LYS A 1 563 ? -23.365 43.059 15.277 1.00 88.88 563 LYS A O 1
ATOM 4651 N N . LEU A 1 564 ? -21.765 44.016 16.534 1.00 86.62 564 LEU A N 1
ATOM 4652 C CA . LEU A 1 564 ? -21.692 45.268 15.769 1.00 86.62 564 LEU A CA 1
ATOM 4653 C C . LEU A 1 564 ? -21.227 45.043 14.326 1.00 86.62 564 LEU A C 1
ATOM 4655 O O . LEU A 1 564 ? -21.812 45.597 13.401 1.00 86.62 564 LEU A O 1
ATOM 4659 N N . THR A 1 565 ? -20.221 44.194 14.113 1.00 86.12 565 THR A N 1
ATOM 4660 C CA . THR A 1 565 ? -19.741 43.855 12.762 1.00 86.12 565 THR A CA 1
ATOM 4661 C C . THR A 1 565 ? -20.783 43.089 11.953 1.00 86.12 565 THR A C 1
ATOM 4663 O O . THR A 1 565 ? -20.912 43.333 10.755 1.00 86.12 565 THR A O 1
ATOM 4666 N N . LYS A 1 566 ? -21.572 42.211 12.586 1.00 87.88 566 LYS A N 1
ATOM 4667 C CA . LYS A 1 566 ? -22.697 41.543 11.920 1.00 87.88 566 LYS A CA 1
ATOM 4668 C C . LYS A 1 566 ? -23.773 42.543 11.481 1.00 87.88 566 LYS A C 1
ATOM 4670 O O . LYS A 1 566 ? -24.158 42.526 10.318 1.00 87.88 566 LYS A O 1
ATOM 4675 N N . ILE A 1 567 ? -24.171 43.460 12.366 1.00 90.81 567 ILE A N 1
ATOM 4676 C CA . ILE A 1 567 ? -25.141 44.522 12.044 1.00 90.81 567 ILE A CA 1
ATOM 4677 C C . ILE A 1 567 ? -24.609 45.427 10.925 1.00 90.81 567 ILE A C 1
ATOM 4679 O O . ILE A 1 567 ? -25.334 45.736 9.986 1.00 90.81 567 ILE A O 1
ATOM 4683 N N . SER A 1 568 ? -23.331 45.814 10.979 1.00 87.94 568 SER A N 1
ATOM 4684 C CA . SER A 1 568 ? -22.702 46.634 9.937 1.00 87.94 568 SER A CA 1
ATOM 4685 C C . SER A 1 568 ? -22.701 45.939 8.570 1.00 87.94 568 SER A C 1
ATOM 4687 O O . SER A 1 568 ? -22.950 46.597 7.561 1.00 87.94 568 SER A O 1
ATOM 4689 N N . LYS A 1 569 ? -22.484 44.616 8.520 1.00 87.38 569 LYS A N 1
ATOM 4690 C CA . LYS A 1 569 ? -22.592 43.836 7.276 1.00 87.38 569 LYS A CA 1
ATOM 4691 C C . LYS A 1 569 ? -24.019 43.807 6.733 1.00 87.38 569 LYS A C 1
ATOM 4693 O O . LYS A 1 569 ? -24.205 44.066 5.551 1.00 87.38 569 LYS A O 1
ATOM 4698 N N . GLU A 1 570 ? -25.005 43.548 7.589 1.00 89.94 570 GLU A N 1
ATOM 4699 C CA . GLU A 1 570 ? -26.423 43.549 7.199 1.00 89.94 570 GLU A CA 1
ATOM 4700 C C . GLU A 1 570 ? -26.855 44.930 6.669 1.00 89.94 570 GLU A C 1
ATOM 4702 O O . GLU A 1 570 ? -27.533 45.027 5.647 1.00 89.94 570 GLU A O 1
ATOM 4707 N N . GLN A 1 571 ? -26.399 46.015 7.305 1.00 89.31 571 GLN A N 1
ATOM 4708 C CA . GLN A 1 571 ? -26.639 47.382 6.833 1.00 89.31 571 GLN A CA 1
ATOM 4709 C C . GLN A 1 571 ? -25.961 47.665 5.488 1.00 89.31 571 GLN A C 1
ATOM 4711 O O . GLN A 1 571 ? -26.580 48.264 4.611 1.00 89.31 571 GLN A O 1
ATOM 4716 N N . ALA A 1 572 ? -24.713 47.230 5.297 1.00 89.75 572 ALA A N 1
ATOM 4717 C CA . ALA A 1 572 ? -24.006 47.401 4.029 1.00 89.75 572 ALA A CA 1
ATOM 4718 C C . ALA A 1 572 ? -24.714 46.669 2.876 1.00 89.75 572 ALA A C 1
ATOM 4720 O O . ALA A 1 572 ? -24.807 47.198 1.770 1.00 89.75 572 ALA A O 1
ATOM 4721 N N . GLU A 1 573 ? -25.264 45.486 3.146 1.00 89.25 573 GLU A N 1
ATOM 4722 C CA . GLU A 1 573 ? -26.028 44.704 2.174 1.00 89.25 573 GLU A CA 1
ATOM 4723 C C . GLU A 1 573 ? -27.350 45.397 1.806 1.00 89.25 573 GLU A C 1
ATOM 4725 O O . GLU A 1 573 ? -27.662 45.548 0.625 1.00 89.25 573 GLU A O 1
ATOM 4730 N N . GLN A 1 574 ? -28.076 45.942 2.790 1.00 90.62 574 GLN A N 1
ATOM 4731 C CA . GLN A 1 574 ? -29.268 46.759 2.531 1.00 90.62 574 GLN A CA 1
ATOM 4732 C C . GLN A 1 574 ? -28.950 48.025 1.725 1.00 90.62 574 GLN A C 1
ATOM 4734 O O . GLN A 1 574 ? -29.684 48.358 0.795 1.00 90.62 574 GLN A O 1
ATOM 4739 N N . ILE A 1 575 ? -27.851 48.718 2.041 1.00 90.62 575 ILE A N 1
ATOM 4740 C CA . ILE A 1 575 ? -27.402 49.891 1.278 1.00 90.62 575 ILE A CA 1
ATOM 4741 C C . ILE A 1 575 ? -27.080 49.495 -0.164 1.00 90.62 575 ILE A C 1
ATOM 4743 O O . ILE A 1 575 ? -27.482 50.206 -1.079 1.00 90.62 575 ILE A O 1
ATOM 4747 N N . SER A 1 576 ? -26.413 48.359 -0.381 1.00 90.62 576 SER A N 1
ATOM 4748 C CA . SER A 1 576 ? -26.109 47.861 -1.725 1.00 90.62 576 SER A CA 1
ATOM 4749 C C . SER A 1 576 ? -27.382 47.576 -2.531 1.00 90.62 576 SER A C 1
ATOM 4751 O O . SER A 1 576 ? -27.477 47.981 -3.689 1.00 90.62 576 SER A O 1
ATOM 4753 N N . ILE A 1 577 ? -28.397 46.970 -1.907 1.00 90.50 577 ILE A N 1
ATOM 4754 C CA . ILE A 1 577 ? -29.704 46.732 -2.538 1.00 90.50 577 ILE A CA 1
ATOM 4755 C C . ILE A 1 577 ? -30.396 48.056 -2.886 1.00 90.50 577 ILE A C 1
ATOM 4757 O O . ILE A 1 577 ? -30.896 48.223 -3.998 1.00 90.50 577 ILE A O 1
ATOM 4761 N N . LEU A 1 578 ? -30.406 49.021 -1.962 1.00 89.25 578 LEU A N 1
ATOM 4762 C CA . LEU A 1 578 ? -31.005 50.336 -2.200 1.00 89.25 578 LEU A CA 1
ATOM 4763 C C . LEU A 1 578 ? -30.265 51.114 -3.294 1.00 89.25 578 LEU A C 1
ATOM 4765 O O . LEU A 1 578 ? -30.909 51.761 -4.114 1.00 89.25 578 LEU A O 1
ATOM 4769 N N . GLN A 1 579 ? -28.933 51.032 -3.347 1.00 87.19 579 GLN A N 1
ATOM 4770 C CA . GLN A 1 579 ? -28.131 51.624 -4.419 1.00 87.19 579 GLN A CA 1
ATOM 4771 C C . GLN A 1 579 ? -28.481 51.012 -5.777 1.00 87.19 579 GLN A C 1
ATOM 4773 O O . GLN A 1 579 ? -28.710 51.762 -6.725 1.00 87.19 579 GLN A O 1
ATOM 4778 N N . ALA A 1 580 ? -28.611 49.685 -5.855 1.00 85.69 580 ALA A N 1
ATOM 4779 C CA . ALA A 1 580 ? -29.028 49.000 -7.075 1.00 85.69 580 ALA A CA 1
ATOM 4780 C C . ALA A 1 580 ? -30.446 49.408 -7.518 1.00 85.69 580 ALA A C 1
ATOM 4782 O O . ALA A 1 580 ? -30.687 49.616 -8.707 1.00 85.69 580 ALA A O 1
ATOM 4783 N N . GLU A 1 581 ? -31.386 49.588 -6.583 1.00 87.38 581 GLU A N 1
ATOM 4784 C CA . GLU A 1 581 ? -32.743 50.042 -6.913 1.00 87.38 581 GLU A CA 1
ATOM 4785 C C . GLU A 1 581 ? -32.773 51.519 -7.336 1.00 87.38 581 GLU A C 1
ATOM 4787 O O . GLU A 1 581 ? -33.477 51.874 -8.281 1.00 87.38 581 GLU A O 1
ATOM 4792 N N . VAL A 1 582 ? -31.973 52.387 -6.707 1.00 85.94 582 VAL A N 1
ATOM 4793 C CA . VAL A 1 582 ? -31.800 53.783 -7.144 1.00 85.94 582 VAL A CA 1
ATOM 4794 C C . VAL A 1 582 ? -31.209 53.838 -8.549 1.00 85.94 582 VAL A C 1
ATOM 4796 O O . VAL A 1 582 ? -31.670 54.626 -9.371 1.00 85.94 582 VAL A O 1
ATOM 4799 N N . GLU A 1 583 ? -30.216 53.006 -8.853 1.00 83.75 583 GLU A N 1
ATOM 4800 C CA . GLU A 1 583 ? -29.617 52.921 -10.184 1.00 83.75 583 GLU A CA 1
ATOM 4801 C C . GLU A 1 583 ? -30.630 52.404 -11.216 1.00 83.75 583 GLU A C 1
ATOM 4803 O O . GLU A 1 583 ? -30.789 53.004 -12.280 1.00 83.75 583 GLU A O 1
ATOM 4808 N N . ARG A 1 584 ? -31.436 51.395 -10.858 1.00 83.88 584 ARG A N 1
ATOM 4809 C CA . ARG A 1 584 ? -32.568 50.925 -11.673 1.00 83.88 584 ARG A CA 1
ATOM 4810 C C . ARG A 1 584 ? -33.591 52.032 -11.942 1.00 83.88 584 ARG A C 1
ATOM 4812 O O . ARG A 1 584 ? -34.066 52.169 -13.069 1.00 83.88 584 ARG A O 1
ATOM 4819 N N . LEU A 1 585 ? -33.944 52.820 -10.925 1.00 81.50 585 LEU A N 1
ATOM 4820 C CA . LEU A 1 585 ? -34.875 53.941 -11.062 1.00 81.50 585 LEU A CA 1
ATOM 4821 C C . LEU A 1 585 ? -34.275 55.068 -11.905 1.00 81.50 585 LEU A C 1
ATOM 4823 O O . LEU A 1 585 ? -34.969 55.590 -12.769 1.00 81.50 585 LEU A O 1
ATOM 4827 N N . ARG A 1 586 ? -32.985 55.389 -11.744 1.00 78.38 586 ARG A N 1
ATOM 4828 C CA . ARG A 1 586 ? -32.278 56.336 -12.623 1.00 78.38 586 ARG A CA 1
ATOM 4829 C C . ARG A 1 586 ? -32.349 55.890 -14.080 1.00 78.38 586 ARG A C 1
ATOM 4831 O O . ARG A 1 586 ? -32.717 56.703 -14.919 1.00 78.38 586 ARG A O 1
ATOM 4838 N N . MET A 1 587 ? -32.106 54.608 -14.367 1.00 69.44 587 MET A N 1
ATOM 4839 C CA . MET A 1 587 ? -32.232 54.033 -15.717 1.00 69.44 587 MET A CA 1
ATOM 4840 C C . MET A 1 587 ? -33.667 54.083 -16.270 1.00 69.44 587 MET A C 1
ATOM 4842 O O . MET A 1 587 ? -33.843 54.156 -17.481 1.00 69.44 587 MET A O 1
ATOM 4846 N N . LYS A 1 588 ? -34.695 54.097 -15.408 1.00 69.12 588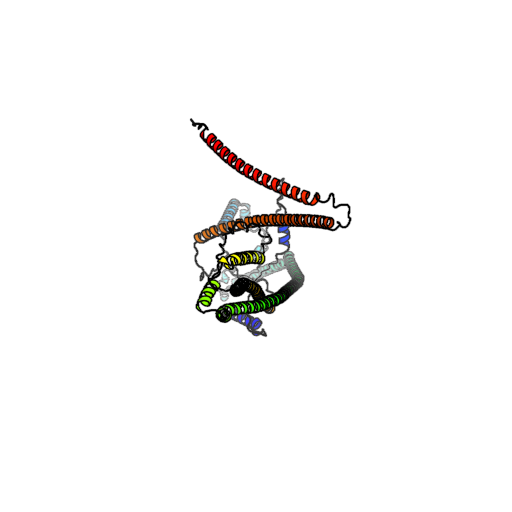 LYS A N 1
ATOM 4847 C CA . LYS A 1 588 ? -36.103 54.309 -15.797 1.00 69.12 588 LYS A CA 1
ATOM 4848 C C . LYS A 1 588 ? -36.462 55.773 -16.068 1.00 69.12 588 LYS A C 1
ATOM 4850 O O . LYS A 1 588 ? -37.362 56.020 -16.862 1.00 69.12 588 LYS A O 1
ATOM 4855 N N . THR A 1 589 ? -35.804 56.722 -15.404 1.00 59.75 589 THR A N 1
ATOM 4856 C CA . THR A 1 589 ? -36.083 58.166 -15.531 1.00 59.75 589 THR A CA 1
ATOM 4857 C C . THR A 1 589 ? -35.171 58.861 -16.549 1.00 59.75 589 THR A C 1
ATOM 4859 O O . THR A 1 589 ? -35.308 60.064 -16.760 1.00 59.75 589 THR A O 1
ATOM 4862 N N . PHE A 1 590 ? -34.256 58.139 -17.207 1.00 53.16 590 PHE A N 1
ATOM 4863 C CA . PHE A 1 590 ? -33.545 58.672 -18.369 1.00 53.16 590 PHE A CA 1
ATOM 4864 C C . PHE A 1 590 ? -34.561 58.960 -19.486 1.00 53.16 590 PHE A C 1
ATOM 4866 O O . PHE A 1 590 ? -35.235 58.031 -19.938 1.00 53.16 590 PHE A O 1
ATOM 4873 N N . PRO A 1 591 ? -34.692 60.214 -19.960 1.00 60.25 591 PRO A N 1
ATOM 4874 C CA . PRO A 1 591 ? -35.488 60.495 -21.141 1.00 60.25 591 PRO A CA 1
ATOM 4875 C C . PRO A 1 591 ? -34.875 59.707 -22.296 1.00 60.25 591 PRO A C 1
ATOM 4877 O O . PRO A 1 591 ? -33.688 59.864 -22.588 1.00 60.25 591 PRO A O 1
ATOM 4880 N N . ALA A 1 592 ? -35.663 58.849 -22.942 1.00 55.81 592 ALA A N 1
ATOM 4881 C CA . ALA A 1 592 ? -35.275 58.308 -24.231 1.00 55.81 592 ALA A CA 1
ATOM 4882 C C . ALA A 1 592 ? -35.047 59.508 -25.158 1.00 55.81 592 ALA A C 1
ATOM 4884 O O . ALA A 1 592 ? -35.995 60.214 -25.504 1.00 55.81 592 ALA A O 1
ATOM 4885 N N . LEU A 1 593 ? -33.787 59.774 -25.507 1.00 53.47 593 LEU A N 1
ATOM 4886 C CA . LEU A 1 593 ? -33.458 60.633 -26.635 1.00 53.47 593 LEU A CA 1
ATOM 4887 C C . LEU A 1 593 ? -34.052 59.947 -27.865 1.00 53.47 593 LEU A C 1
ATOM 4889 O O . LEU A 1 593 ? -33.462 59.024 -28.425 1.00 53.47 593 LEU A O 1
ATOM 4893 N N . VAL A 1 594 ? -35.270 60.352 -28.218 1.00 47.41 594 VAL A N 1
ATOM 4894 C CA . VAL A 1 594 ? -35.885 60.050 -29.504 1.00 47.41 594 VAL A CA 1
ATOM 4895 C C . VAL A 1 594 ? -34.940 60.625 -30.551 1.00 47.41 594 VAL A C 1
ATOM 4897 O O . VAL A 1 594 ? -34.796 61.842 -30.654 1.00 47.41 594 VAL A O 1
ATOM 4900 N N . GLN A 1 595 ? -34.250 59.753 -31.281 1.00 44.84 595 GLN A N 1
ATOM 4901 C CA . GLN A 1 595 ? -33.605 60.143 -32.526 1.00 44.84 595 GLN A CA 1
ATOM 4902 C C . GLN A 1 595 ? -34.718 60.518 -33.510 1.00 44.84 595 GLN A C 1
ATOM 4904 O O . GLN A 1 595 ? -35.474 59.651 -33.951 1.00 44.84 595 GLN A O 1
ATOM 4909 N N . MET A 1 596 ? -34.847 61.822 -33.775 1.00 37.25 596 MET A N 1
ATOM 4910 C CA . MET A 1 596 ? -35.238 62.315 -35.097 1.00 37.25 596 MET A CA 1
ATOM 4911 C C . MET A 1 596 ? -34.054 62.191 -36.046 1.00 37.25 596 MET A C 1
ATOM 4913 O O . MET A 1 596 ? -32.911 62.401 -35.572 1.00 37.25 596 MET A O 1
#

Organism: Cervus elaphus hippelaphus (NCBI:txid46360)